Protein AF-A0A915BKF8-F1 (afdb_monomer_lite)

Radius of gyration: 49.3 Å; chains: 1; bounding box: 106×64×150 Å

Sequence (531 aa):
DQMRQFRRQHEQLRTVISRVLRPSGQAQADTNRAGEVEKSAMNGADLSAIEQVNVAYENVKEVDCLDVSNDGTAAWEAAIRRYEDQIDRVETQITARLRDQLGGAKNADEMFTIFQRFNALFVRPHIRGAIREYQTQLIQRVKEDIDQLQTRFTNFSEAANERILSTIDIPALSASIIFIRQIDRRLTQYMKRIEDVLGRGWENHVEGRQLKQEGDNFRHKLNTQHIFEEWIAKVQSRNISLTGRVFSIERRQKDGRIALKLKVNFSPDVVTLFKEVRNLKHMGFRIPLKIVNTAHQANLLYPFAISLLESIRTYDSINERIAGKEGINILIASCKRDIQNQLSEGNTLTWESYKMDPYVVKLSETISNYQEKVEELDMVLDRIEVDLAALDTCQYSSATVAALLTSIQKAVDQLSLGNYSNLHHWVENIDKRIEKKLASRVEEAIRLWTLVLTHEEMDDESEEKAVLPALQPIVLEMRVTSQVMYVSPSIEQARAHLLDQLLAWQSVVISQPRISSTRFQLALARDSTEA

Structure (mmCIF, N/CA/C/O backbone):
data_AF-A0A915BKF8-F1
#
_entry.id   AF-A0A915BKF8-F1
#
loop_
_atom_site.group_PDB
_atom_site.id
_atom_site.type_symbol
_atom_site.label_atom_id
_atom_site.label_alt_id
_atom_site.label_comp_id
_atom_site.label_asym_id
_atom_site.label_entity_id
_atom_site.label_seq_id
_atom_site.pdbx_PDB_ins_code
_atom_site.Cartn_x
_atom_site.Cartn_y
_atom_site.Cartn_z
_atom_site.occupancy
_atom_site.B_iso_or_equiv
_atom_site.auth_seq_id
_atom_site.auth_comp_id
_atom_site.auth_asym_id
_atom_site.auth_atom_id
_atom_site.pdbx_PDB_model_num
ATOM 1 N N . ASP A 1 1 ? 58.920 11.739 -53.578 1.00 67.56 1 ASP A N 1
ATOM 2 C CA . ASP A 1 1 ? 57.766 11.060 -52.936 1.00 67.56 1 ASP A CA 1
ATOM 3 C C . ASP A 1 1 ? 58.100 9.864 -52.053 1.00 67.56 1 ASP A C 1
ATOM 5 O O . ASP A 1 1 ? 57.512 9.763 -50.979 1.00 67.56 1 ASP A O 1
ATOM 9 N N . GLN A 1 2 ? 59.047 9.000 -52.428 1.00 71.31 2 GLN A N 1
ATOM 10 C CA . GLN A 1 2 ? 59.414 7.810 -51.640 1.00 71.31 2 GLN A CA 1
ATOM 11 C C . GLN A 1 2 ? 59.827 8.140 -50.192 1.00 71.31 2 GLN A C 1
ATOM 13 O O . GLN A 1 2 ? 59.273 7.576 -49.255 1.00 71.31 2 GLN A O 1
ATOM 18 N N . MET A 1 3 ? 60.676 9.152 -49.972 1.00 73.69 3 MET A N 1
ATOM 19 C CA . MET A 1 3 ? 61.050 9.604 -48.617 1.00 73.69 3 MET A CA 1
ATOM 20 C C . MET A 1 3 ? 59.868 10.114 -47.781 1.00 73.69 3 MET A C 1
ATOM 22 O O . MET A 1 3 ? 59.817 9.921 -46.567 1.00 73.69 3 MET A O 1
ATOM 26 N N . ARG A 1 4 ? 58.892 10.767 -48.421 1.00 77.19 4 ARG A N 1
ATOM 27 C CA . ARG A 1 4 ? 57.688 11.269 -47.745 1.00 77.19 4 ARG A CA 1
ATOM 28 C C . ARG A 1 4 ? 56.780 10.117 -47.322 1.00 77.19 4 ARG A C 1
ATOM 30 O O . ARG A 1 4 ? 56.211 10.169 -46.234 1.00 77.19 4 ARG A O 1
ATOM 37 N N . GLN A 1 5 ? 56.641 9.095 -48.166 1.00 77.69 5 GLN A N 1
ATOM 38 C CA . GLN A 1 5 ? 55.901 7.877 -47.832 1.00 77.69 5 GLN A CA 1
ATOM 39 C C . GLN A 1 5 ? 56.608 7.092 -46.723 1.00 77.69 5 GLN A C 1
ATOM 41 O O . GLN A 1 5 ? 55.960 6.739 -45.742 1.00 77.69 5 GLN A O 1
ATOM 46 N N . PHE A 1 6 ? 57.930 6.939 -46.815 1.00 80.88 6 PHE A N 1
ATOM 47 C CA . PHE A 1 6 ? 58.759 6.292 -45.801 1.00 80.88 6 PHE A CA 1
ATOM 48 C C . PHE A 1 6 ? 58.619 6.953 -44.424 1.00 80.88 6 PHE A C 1
ATOM 50 O O . PHE A 1 6 ? 58.261 6.292 -43.453 1.00 80.88 6 PHE A O 1
ATOM 57 N N . ARG A 1 7 ? 58.799 8.281 -44.331 1.00 79.88 7 ARG A N 1
ATOM 58 C CA . ARG A 1 7 ? 58.665 9.008 -43.055 1.00 79.88 7 ARG A CA 1
ATOM 59 C C . ARG A 1 7 ? 57.265 8.896 -42.462 1.00 79.88 7 ARG A C 1
ATOM 61 O O . ARG A 1 7 ? 57.136 8.670 -41.266 1.00 79.88 7 ARG A O 1
ATOM 68 N N . ARG A 1 8 ? 56.219 8.987 -43.291 1.00 79.25 8 ARG A N 1
ATOM 69 C CA . ARG A 1 8 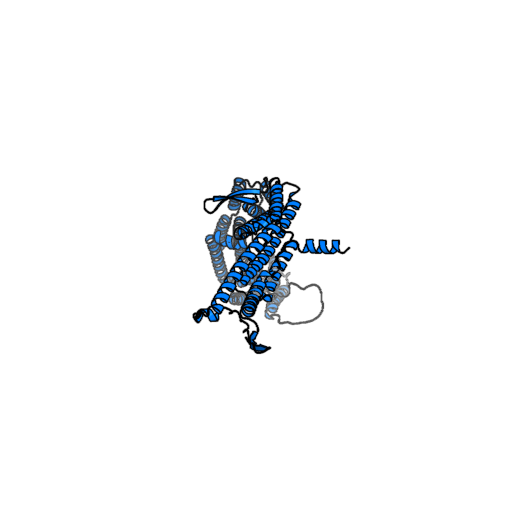? 54.832 8.801 -42.836 1.00 79.25 8 ARG A CA 1
ATOM 70 C C . ARG A 1 8 ? 54.590 7.394 -42.302 1.00 79.25 8 ARG A C 1
ATOM 72 O O . ARG A 1 8 ? 53.956 7.250 -41.265 1.00 79.25 8 ARG A O 1
ATOM 79 N N . GLN A 1 9 ? 55.093 6.371 -42.987 1.00 75.69 9 GLN A N 1
ATOM 80 C CA . GLN A 1 9 ? 54.952 4.983 -42.554 1.00 75.69 9 GLN A CA 1
ATOM 81 C C . GLN A 1 9 ? 55.748 4.697 -41.276 1.00 75.69 9 GLN A C 1
ATOM 83 O O . GLN A 1 9 ? 55.234 4.008 -40.397 1.00 75.69 9 GLN A O 1
ATOM 88 N N . HIS A 1 10 ? 56.959 5.247 -41.150 1.00 80.62 10 HIS A N 1
ATOM 89 C CA . HIS A 1 10 ? 57.782 5.139 -39.946 1.00 80.62 10 HIS A CA 1
ATOM 90 C C . HIS A 1 10 ? 57.126 5.836 -38.746 1.00 80.62 10 HIS A C 1
ATOM 92 O O . HIS A 1 10 ? 57.017 5.257 -37.670 1.00 80.62 10 HIS A O 1
ATOM 98 N N . GLU A 1 11 ? 56.620 7.056 -38.927 1.00 79.00 11 GLU A N 1
ATOM 99 C CA . GLU A 1 11 ? 55.961 7.818 -37.863 1.00 79.00 11 GLU A CA 1
ATOM 100 C C . GLU A 1 11 ? 54.637 7.171 -37.432 1.00 79.00 11 GLU A C 1
ATOM 102 O O . GLU A 1 11 ? 54.350 7.067 -36.238 1.00 79.00 11 GLU A O 1
ATOM 107 N N . GLN A 1 12 ? 53.861 6.641 -38.381 1.00 73.94 12 GLN A N 1
ATOM 108 C CA . GLN A 1 12 ? 52.696 5.807 -38.077 1.00 73.94 12 GLN A CA 1
ATOM 109 C C . GLN A 1 12 ? 53.095 4.561 -37.280 1.00 73.94 12 GLN A C 1
ATOM 111 O O . GLN A 1 12 ? 52.472 4.254 -36.272 1.00 73.94 12 GLN A O 1
ATOM 116 N N . LEU A 1 13 ? 54.163 3.865 -37.665 1.00 75.38 13 LEU A N 1
ATOM 117 C CA . LEU A 1 13 ? 54.625 2.675 -36.953 1.00 75.38 13 LEU A CA 1
ATOM 118 C C . LEU A 1 13 ? 55.082 3.018 -35.530 1.00 75.38 13 LEU A C 1
ATOM 120 O O . LEU A 1 13 ? 54.654 2.378 -34.574 1.00 75.38 13 LEU A O 1
ATOM 124 N N . ARG A 1 14 ? 55.863 4.084 -35.354 1.00 77.00 14 ARG A N 1
ATOM 125 C CA . ARG A 1 14 ? 56.318 4.535 -34.035 1.00 77.00 14 ARG A CA 1
ATOM 126 C C . ARG A 1 14 ? 55.157 4.965 -33.138 1.00 77.00 14 ARG A C 1
ATOM 128 O O . ARG A 1 14 ? 55.114 4.602 -31.961 1.00 77.00 14 ARG A O 1
ATOM 135 N N . THR A 1 15 ? 54.203 5.727 -33.668 1.00 73.38 15 THR A N 1
ATOM 136 C CA . THR A 1 15 ? 53.025 6.180 -32.904 1.00 73.38 15 THR A CA 1
ATOM 137 C C . THR A 1 15 ? 52.113 5.017 -32.528 1.00 73.38 15 THR A C 1
ATOM 139 O O . THR A 1 15 ? 51.605 4.972 -31.410 1.00 73.38 15 THR A O 1
ATOM 142 N N . VAL A 1 16 ? 51.957 4.031 -33.412 1.00 69.44 16 VAL A N 1
ATOM 143 C CA . VAL A 1 16 ? 51.158 2.841 -33.127 1.00 69.44 16 VAL A CA 1
ATOM 144 C C . VAL A 1 16 ? 51.856 1.927 -32.120 1.00 69.44 16 VAL A C 1
ATOM 146 O O . VAL A 1 16 ? 51.239 1.568 -31.122 1.00 69.44 16 VAL A O 1
ATOM 149 N N . ILE A 1 17 ? 53.141 1.613 -32.295 1.00 74.12 17 ILE A N 1
ATOM 150 C CA . ILE A 1 17 ? 53.891 0.754 -31.364 1.00 74.12 17 ILE A CA 1
ATOM 151 C C . ILE A 1 17 ? 53.984 1.395 -29.972 1.00 74.12 17 ILE A C 1
ATOM 153 O O . ILE A 1 17 ? 53.749 0.720 -28.972 1.00 74.12 17 ILE A O 1
ATOM 157 N N . SER A 1 18 ? 54.234 2.705 -29.884 1.00 69.69 18 SER A N 1
ATOM 158 C CA . SER A 1 18 ? 54.277 3.416 -28.593 1.00 69.69 18 SER A CA 1
ATOM 159 C C . SER A 1 18 ? 52.920 3.478 -27.885 1.00 69.69 18 SER A C 1
ATOM 161 O O . SER A 1 18 ? 52.869 3.413 -26.658 1.00 69.69 18 SER A O 1
ATOM 163 N N . ARG A 1 19 ? 51.811 3.567 -28.630 1.00 68.25 19 ARG A N 1
ATOM 164 C CA . ARG A 1 19 ? 50.454 3.508 -28.066 1.00 68.25 19 ARG A CA 1
ATOM 165 C C . ARG A 1 19 ? 50.082 2.100 -27.603 1.00 68.25 19 ARG A C 1
ATOM 167 O O . ARG A 1 19 ? 49.367 1.947 -26.618 1.00 68.25 19 ARG A O 1
ATOM 174 N N . VAL A 1 20 ? 50.550 1.087 -28.320 1.00 66.06 20 VAL A N 1
ATOM 175 C CA . VAL A 1 20 ? 50.167 -0.311 -28.128 1.00 66.06 20 VAL A CA 1
ATOM 176 C C . VAL A 1 20 ? 50.986 -0.992 -27.028 1.00 66.06 20 VAL A C 1
ATOM 178 O O . VAL A 1 20 ? 50.402 -1.689 -26.198 1.00 66.06 20 VAL A O 1
ATOM 181 N N . LEU A 1 21 ? 52.304 -0.779 -26.981 1.00 66.19 21 LEU A N 1
ATOM 182 C CA . LEU A 1 21 ? 53.225 -1.452 -26.051 1.00 66.19 21 LEU A CA 1
ATOM 183 C C . LEU A 1 21 ? 53.403 -0.732 -24.702 1.00 66.19 21 LEU A C 1
ATOM 185 O O . LEU A 1 21 ? 54.138 -1.211 -23.845 1.00 66.19 21 LEU A O 1
ATOM 189 N N . ARG A 1 22 ? 52.718 0.395 -24.458 1.00 61.09 22 ARG A N 1
ATOM 190 C CA . ARG A 1 22 ? 52.675 0.985 -23.109 1.00 61.09 22 ARG A CA 1
ATOM 191 C C . ARG A 1 22 ? 51.918 0.058 -22.148 1.00 61.09 22 ARG A C 1
ATOM 193 O O . ARG A 1 22 ? 50.784 -0.303 -22.464 1.00 61.09 22 ARG A O 1
ATOM 200 N N . PRO A 1 23 ? 52.467 -0.310 -20.977 1.00 48.69 23 PRO A N 1
ATOM 201 C CA . PRO A 1 23 ? 51.721 -1.091 -20.002 1.00 48.69 23 PRO A CA 1
ATOM 202 C C . PRO A 1 23 ? 50.468 -0.326 -19.557 1.00 48.69 23 PRO A C 1
ATOM 204 O O . PRO A 1 23 ? 50.500 0.878 -19.295 1.00 48.69 23 PRO A O 1
ATOM 207 N N . SER A 1 24 ? 49.344 -1.034 -19.490 1.00 41.25 24 SER A N 1
ATOM 208 C CA . SER A 1 24 ? 48.074 -0.552 -18.949 1.00 41.25 24 SER A CA 1
ATOM 209 C C . SER A 1 24 ? 48.220 -0.342 -17.438 1.00 41.25 24 SER A C 1
ATOM 211 O O . SER A 1 24 ? 47.928 -1.235 -16.655 1.00 41.25 24 SER A O 1
ATOM 213 N N . GLY A 1 25 ? 48.745 0.820 -17.044 1.00 43.09 25 GLY A N 1
ATOM 214 C CA . GLY A 1 25 ? 48.951 1.177 -15.636 1.00 43.09 25 GLY A CA 1
ATOM 215 C C . GLY A 1 25 ? 49.337 2.634 -15.349 1.00 43.09 25 GLY A C 1
ATOM 216 O O . GLY A 1 25 ? 49.318 3.032 -14.194 1.00 43.09 25 GLY A O 1
ATOM 217 N N . GLN A 1 26 ? 49.638 3.464 -16.353 1.00 37.53 26 GLN A N 1
ATOM 218 C CA . GLN A 1 26 ? 49.975 4.883 -16.141 1.00 37.53 26 GLN A CA 1
ATOM 219 C C . GLN A 1 26 ? 49.207 5.789 -17.103 1.00 37.53 26 GLN A C 1
ATOM 221 O O . GLN A 1 26 ? 49.764 6.429 -17.990 1.00 37.53 26 GLN A O 1
ATOM 226 N N . ALA A 1 27 ? 47.888 5.818 -16.947 1.00 36.47 27 ALA A N 1
ATOM 227 C CA . ALA A 1 27 ? 47.041 6.790 -17.627 1.00 36.47 27 ALA A CA 1
ATOM 228 C C . ALA A 1 27 ? 46.091 7.478 -16.640 1.00 36.47 27 ALA A C 1
ATOM 230 O O . ALA A 1 27 ? 44.927 7.666 -16.968 1.00 36.47 27 ALA A O 1
ATOM 231 N N . GLN A 1 28 ? 46.561 7.815 -15.428 1.00 36.53 28 GLN A N 1
ATOM 232 C CA . GLN A 1 28 ? 45.852 8.744 -14.532 1.00 36.53 28 GLN A CA 1
ATOM 233 C C . GLN A 1 28 ? 46.681 9.204 -13.317 1.00 36.53 28 GLN A C 1
ATOM 235 O O . GLN A 1 28 ? 46.239 9.085 -12.184 1.00 36.53 28 GLN A O 1
ATOM 240 N N . ALA A 1 29 ? 47.883 9.743 -13.526 1.00 33.16 29 ALA A N 1
ATOM 241 C CA . ALA A 1 29 ? 48.543 10.596 -12.529 1.00 33.16 29 ALA A CA 1
ATOM 242 C C . ALA A 1 29 ? 49.719 11.333 -13.179 1.00 33.16 29 ALA A C 1
ATOM 244 O O . ALA A 1 29 ? 50.858 10.918 -13.034 1.00 33.16 29 ALA A O 1
ATOM 245 N N . ASP A 1 30 ? 49.440 12.411 -13.908 1.00 32.28 30 ASP A N 1
ATOM 246 C CA . ASP A 1 30 ? 50.472 13.385 -14.280 1.00 32.28 30 ASP A CA 1
ATOM 247 C C . ASP A 1 30 ? 49.965 14.796 -13.970 1.00 32.28 30 ASP A C 1
ATOM 249 O O . ASP A 1 30 ? 49.627 15.599 -14.837 1.00 32.28 30 ASP A O 1
ATOM 253 N N . THR A 1 31 ? 49.911 15.079 -12.671 1.00 36.53 31 THR A N 1
ATOM 254 C CA . THR A 1 31 ? 50.224 16.403 -12.136 1.00 36.53 31 THR A CA 1
ATOM 255 C C . THR A 1 31 ? 50.953 16.213 -10.809 1.00 36.53 31 THR A C 1
ATOM 257 O O . THR A 1 31 ? 50.370 15.782 -9.821 1.00 36.53 31 THR A O 1
ATOM 260 N N . ASN A 1 32 ? 52.234 16.587 -10.811 1.00 34.59 32 ASN A N 1
ATOM 261 C CA . ASN A 1 32 ? 53.126 16.762 -9.661 1.00 34.59 32 ASN A CA 1
ATOM 262 C C . ASN A 1 32 ? 53.578 15.499 -8.906 1.00 34.59 32 ASN A C 1
ATOM 264 O O . ASN A 1 32 ? 52.927 15.069 -7.960 1.00 34.59 32 ASN A O 1
ATOM 268 N N . ARG A 1 33 ? 54.823 15.067 -9.150 1.00 29.55 33 ARG A N 1
ATOM 269 C CA . ARG A 1 33 ? 55.957 15.283 -8.222 1.00 29.55 33 ARG A CA 1
ATOM 270 C C . ARG A 1 33 ? 57.242 14.654 -8.761 1.00 29.55 33 ARG A C 1
ATOM 272 O O . ARG A 1 33 ? 57.247 13.554 -9.297 1.00 29.55 33 ARG A O 1
ATOM 279 N N . ALA A 1 34 ? 58.327 15.405 -8.613 1.00 31.64 34 ALA A N 1
ATOM 280 C CA . ALA A 1 34 ? 59.686 14.980 -8.885 1.00 31.64 34 ALA A CA 1
ATOM 281 C C . ALA A 1 34 ? 60.166 13.949 -7.850 1.00 31.64 34 ALA A C 1
ATOM 283 O O . ALA A 1 34 ? 59.900 14.118 -6.664 1.00 31.64 34 ALA A O 1
ATOM 284 N N . GLY A 1 35 ? 60.945 12.973 -8.329 1.00 29.30 35 GLY A N 1
ATOM 285 C CA . GLY A 1 35 ? 61.890 12.176 -7.543 1.00 29.30 35 GLY A CA 1
ATOM 286 C C . GLY A 1 35 ? 61.314 10.952 -6.833 1.00 29.30 35 GLY A C 1
ATOM 287 O O . GLY A 1 35 ? 60.846 11.072 -5.715 1.00 29.30 35 GLY A O 1
ATOM 288 N N . GLU A 1 36 ? 61.418 9.777 -7.457 1.00 28.44 36 GLU A N 1
ATOM 289 C CA . GLU A 1 36 ? 62.200 8.631 -6.956 1.00 28.44 36 GLU A CA 1
ATOM 290 C C . GLU A 1 36 ? 62.067 7.438 -7.912 1.00 28.44 36 GLU A C 1
ATOM 292 O O . GLU A 1 36 ? 61.032 7.191 -8.529 1.00 28.44 36 GLU A O 1
ATOM 297 N N . VAL A 1 37 ? 63.187 6.747 -8.107 1.00 38.44 37 VAL A N 1
ATOM 298 C CA . VAL A 1 37 ? 63.361 5.654 -9.061 1.00 38.44 37 VAL A CA 1
ATOM 299 C C . VAL A 1 37 ? 62.865 4.360 -8.423 1.00 38.44 37 VAL A C 1
ATOM 301 O O . VAL A 1 37 ? 63.622 3.689 -7.731 1.00 38.44 37 VAL A O 1
ATOM 304 N N . GLU A 1 38 ? 61.631 3.959 -8.722 1.00 29.80 38 GLU A N 1
ATOM 305 C CA . GLU A 1 38 ? 61.194 2.568 -8.569 1.00 29.80 38 GLU A CA 1
ATOM 306 C C . GLU A 1 38 ? 61.132 1.891 -9.943 1.00 29.80 38 GLU A C 1
ATOM 308 O O . GLU A 1 38 ? 60.173 2.005 -10.709 1.00 29.80 38 GLU A O 1
ATOM 313 N N . LYS A 1 39 ? 62.211 1.167 -10.265 1.00 35.00 39 LYS A N 1
ATOM 314 C CA . LYS A 1 39 ? 62.265 0.189 -11.358 1.00 35.00 39 LYS A CA 1
ATOM 315 C C . LYS A 1 39 ? 61.431 -1.039 -10.978 1.00 35.00 39 LYS A C 1
ATOM 317 O O . LYS A 1 39 ? 61.974 -2.079 -10.618 1.00 35.00 39 LYS A O 1
ATOM 322 N N . SER A 1 40 ? 60.117 -0.927 -11.097 1.00 29.06 40 SER A N 1
ATOM 323 C CA . SER A 1 40 ? 59.211 -2.071 -10.994 1.00 29.06 40 SER A CA 1
ATOM 324 C C . SER A 1 40 ? 59.036 -2.706 -12.374 1.00 29.06 40 SER A C 1
ATOM 326 O O . SER A 1 40 ? 58.369 -2.150 -13.240 1.00 29.06 40 SER A O 1
ATOM 328 N N . ALA A 1 41 ? 59.719 -3.840 -12.575 1.00 37.34 41 ALA A N 1
ATOM 329 C CA . ALA A 1 41 ? 59.504 -4.871 -13.602 1.00 37.34 41 ALA A CA 1
ATOM 330 C C . ALA A 1 41 ? 58.837 -4.407 -14.915 1.00 37.34 41 ALA A C 1
ATOM 332 O O . ALA A 1 41 ? 57.723 -4.795 -15.261 1.00 37.34 41 ALA A O 1
ATOM 333 N N . MET A 1 42 ? 59.559 -3.590 -15.676 1.00 33.81 42 MET A N 1
ATOM 334 C CA . MET A 1 42 ? 59.231 -3.275 -17.062 1.00 33.81 42 MET A CA 1
ATOM 335 C C . MET A 1 42 ? 59.603 -4.499 -17.914 1.00 33.81 42 MET A C 1
ATOM 337 O O . MET A 1 42 ? 60.750 -4.943 -17.864 1.00 33.81 42 MET A O 1
ATOM 341 N N . ASN A 1 43 ? 58.659 -5.075 -18.668 1.00 41.84 43 ASN A N 1
ATOM 342 C CA . ASN A 1 43 ? 58.938 -6.167 -19.608 1.00 41.84 43 ASN A CA 1
ATOM 343 C C . ASN A 1 43 ? 60.041 -5.721 -20.589 1.00 41.84 43 ASN A C 1
ATOM 345 O O . ASN A 1 43 ? 59.772 -4.994 -21.545 1.00 41.84 43 ASN A O 1
ATOM 349 N N . GLY A 1 44 ? 61.292 -6.145 -20.368 1.00 45.47 44 GLY A N 1
ATOM 350 C CA . GLY A 1 44 ? 62.473 -5.704 -21.135 1.00 45.47 44 GLY A CA 1
ATOM 351 C C . GLY A 1 44 ? 62.401 -5.985 -22.642 1.00 45.47 44 GLY A C 1
ATOM 352 O O . GLY A 1 44 ? 63.172 -5.445 -23.427 1.00 45.47 44 GLY A O 1
ATOM 353 N N . ALA A 1 45 ? 61.428 -6.785 -23.066 1.00 50.84 45 ALA A N 1
ATOM 354 C CA . ALA A 1 45 ? 61.198 -7.132 -24.454 1.00 50.84 45 ALA A CA 1
ATOM 355 C C . ALA A 1 45 ? 60.310 -6.110 -25.210 1.00 50.84 45 ALA A C 1
ATOM 357 O O . ALA A 1 45 ? 60.293 -6.128 -26.441 1.00 50.84 45 ALA A O 1
ATOM 358 N N . ASP A 1 46 ? 59.565 -5.235 -24.518 1.00 52.06 46 ASP A N 1
ATOM 359 C CA . ASP A 1 46 ? 58.728 -4.176 -25.125 1.00 52.06 46 ASP A CA 1
ATOM 360 C C . ASP A 1 46 ? 59.551 -2.918 -25.467 1.00 52.06 46 ASP A C 1
ATOM 362 O O . ASP A 1 46 ? 59.329 -2.286 -26.501 1.00 52.06 46 ASP A O 1
ATOM 366 N N . LEU A 1 47 ? 60.566 -2.612 -24.649 1.00 55.25 47 LEU A N 1
ATOM 367 C CA . LEU A 1 47 ? 61.597 -1.606 -24.944 1.00 55.25 47 LEU A CA 1
ATOM 368 C C . LEU A 1 47 ? 62.444 -2.012 -26.160 1.00 55.25 47 LEU A C 1
ATOM 370 O O . LEU A 1 47 ? 62.697 -1.186 -27.034 1.00 55.25 47 LEU A O 1
ATOM 374 N N . SER A 1 48 ? 62.770 -3.304 -26.279 1.00 66.69 48 SER A N 1
ATOM 375 C CA . SER A 1 48 ? 63.600 -3.828 -27.370 1.00 66.69 48 SER A CA 1
ATOM 376 C C . SER A 1 48 ? 62.976 -3.648 -28.762 1.00 66.69 48 SER A C 1
ATOM 378 O O . SER A 1 48 ? 63.691 -3.331 -29.705 1.00 66.69 48 SER A O 1
ATOM 380 N N . ALA A 1 49 ? 61.652 -3.782 -28.920 1.00 68.88 49 ALA A N 1
ATOM 381 C CA . ALA A 1 49 ? 60.998 -3.587 -30.222 1.00 68.88 49 ALA A CA 1
ATOM 382 C C . ALA A 1 49 ? 61.009 -2.112 -30.668 1.00 68.88 49 ALA A C 1
ATOM 384 O O . ALA A 1 49 ? 61.186 -1.813 -31.847 1.00 68.88 49 ALA A O 1
ATOM 385 N N . ILE A 1 50 ? 60.856 -1.178 -29.721 1.00 73.06 50 ILE A N 1
ATOM 386 C CA . ILE A 1 50 ? 60.926 0.267 -29.987 1.00 73.06 50 ILE A CA 1
ATOM 387 C C . ILE A 1 50 ? 62.369 0.678 -30.308 1.00 73.06 50 ILE A C 1
ATOM 389 O O . ILE A 1 50 ? 62.596 1.457 -31.233 1.00 73.06 50 ILE A O 1
ATOM 393 N N . GLU A 1 51 ? 63.343 0.130 -29.583 1.00 76.88 51 GLU A N 1
ATOM 394 C CA . GLU A 1 51 ? 64.771 0.338 -29.837 1.00 76.88 51 GLU A CA 1
ATOM 395 C C . GLU A 1 51 ? 65.193 -0.228 -31.199 1.00 76.88 51 GLU A C 1
ATOM 397 O O . GLU A 1 51 ? 65.847 0.476 -31.959 1.00 76.88 51 GLU A O 1
ATOM 402 N N . GLN A 1 52 ? 64.741 -1.430 -31.573 1.00 77.44 52 GLN A N 1
ATOM 403 C CA . GLN A 1 52 ? 65.005 -2.029 -32.890 1.00 77.44 52 GLN A CA 1
ATOM 404 C C . GLN A 1 52 ? 64.462 -1.169 -34.042 1.00 77.44 52 GLN A C 1
ATOM 406 O O . GLN A 1 52 ? 65.148 -0.978 -35.044 1.00 77.44 52 GLN A O 1
ATOM 411 N N . VAL A 1 53 ? 63.264 -0.592 -33.891 1.00 81.12 53 VAL A N 1
ATOM 412 C CA . VAL A 1 53 ? 62.675 0.330 -34.881 1.00 81.12 53 VAL A CA 1
ATOM 413 C C . VAL A 1 53 ? 63.464 1.640 -34.981 1.00 81.12 53 VAL A C 1
ATOM 415 O O . VAL A 1 53 ? 63.632 2.171 -36.081 1.00 81.12 53 VAL A O 1
ATOM 418 N N . ASN A 1 54 ? 63.962 2.165 -33.857 1.00 81.75 54 ASN A N 1
ATOM 419 C CA . ASN A 1 54 ? 64.782 3.378 -33.844 1.00 81.75 54 ASN A CA 1
ATOM 420 C C . ASN A 1 54 ? 66.161 3.130 -34.474 1.00 81.75 54 ASN A C 1
ATOM 422 O O . ASN A 1 54 ? 66.578 3.917 -35.317 1.00 81.75 54 ASN A O 1
ATOM 426 N N . VAL A 1 55 ? 66.816 2.011 -34.153 1.00 81.81 55 VAL A N 1
ATOM 427 C CA . VAL A 1 55 ? 68.101 1.602 -34.749 1.00 81.81 55 VAL A CA 1
ATOM 428 C C . VAL A 1 55 ? 67.955 1.368 -36.255 1.00 81.81 55 VAL A C 1
ATOM 430 O O . VAL A 1 55 ? 68.791 1.804 -37.043 1.00 81.81 55 VAL A O 1
ATOM 433 N N . ALA A 1 56 ? 66.860 0.737 -36.691 1.00 81.62 56 ALA A N 1
ATOM 434 C CA . ALA A 1 56 ? 66.572 0.575 -38.113 1.00 81.62 56 ALA A CA 1
ATOM 435 C C . ALA A 1 56 ? 66.418 1.931 -38.826 1.00 81.62 56 ALA A C 1
ATOM 437 O O . ALA A 1 56 ? 66.876 2.088 -39.955 1.00 81.62 56 ALA A O 1
ATOM 438 N N . TYR A 1 57 ? 65.810 2.923 -38.170 1.00 83.12 57 TYR A N 1
ATOM 439 C CA . TYR A 1 57 ? 65.674 4.274 -38.715 1.00 83.12 57 TYR A CA 1
ATOM 440 C C . TYR A 1 57 ? 66.992 5.058 -38.722 1.00 83.12 57 TYR A C 1
ATOM 442 O O . TYR A 1 57 ? 67.245 5.800 -39.670 1.00 83.12 57 TYR A O 1
ATOM 450 N N . GLU A 1 58 ? 67.846 4.882 -37.712 1.00 81.56 58 GLU A N 1
ATOM 451 C CA . GLU A 1 58 ? 69.186 5.479 -37.669 1.00 81.56 58 GLU A CA 1
ATOM 452 C C . GLU A 1 58 ? 70.051 4.988 -38.836 1.00 81.56 58 GLU A C 1
ATOM 454 O O . GLU A 1 58 ? 70.614 5.812 -39.552 1.00 81.56 58 GLU A O 1
ATOM 459 N N . ASN A 1 59 ? 70.010 3.689 -39.145 1.00 78.12 59 ASN A N 1
ATOM 460 C CA . ASN A 1 59 ? 70.716 3.115 -40.297 1.00 78.12 59 ASN A CA 1
ATOM 461 C C . ASN A 1 59 ? 70.250 3.686 -41.651 1.00 78.12 59 ASN A C 1
ATOM 463 O O . ASN A 1 59 ? 71.041 3.793 -42.583 1.00 78.12 59 ASN A O 1
ATOM 467 N N . VAL A 1 60 ? 68.969 4.053 -41.786 1.00 81.56 60 VAL A N 1
ATOM 468 C CA . VAL A 1 60 ? 68.451 4.704 -43.008 1.00 81.56 60 VAL A CA 1
ATOM 469 C C . VAL A 1 60 ? 68.787 6.196 -43.032 1.00 81.56 60 VAL A C 1
ATOM 471 O O . VAL A 1 60 ? 68.944 6.780 -44.101 1.00 81.56 60 VAL A O 1
ATOM 474 N N . LYS A 1 61 ? 68.909 6.828 -41.861 1.00 79.81 61 LYS A N 1
ATOM 475 C CA . LYS A 1 61 ? 69.275 8.241 -41.718 1.00 79.81 61 LYS A CA 1
ATOM 476 C C . LYS A 1 61 ? 70.749 8.502 -42.052 1.00 79.81 61 LYS A C 1
ATOM 478 O O . LYS A 1 61 ? 71.064 9.613 -42.466 1.00 79.81 61 LYS A O 1
ATOM 483 N N . GLU A 1 62 ? 71.624 7.516 -41.860 1.00 76.31 62 GLU A N 1
ATOM 484 C CA . GLU A 1 62 ? 73.056 7.601 -42.189 1.00 76.31 62 GLU A CA 1
ATOM 485 C C . GLU A 1 62 ? 73.347 7.578 -43.698 1.00 76.31 62 GLU A C 1
ATOM 487 O O . GLU A 1 62 ? 74.426 7.995 -44.116 1.00 76.31 62 GLU A O 1
ATOM 492 N N . VAL A 1 63 ? 72.395 7.139 -44.527 1.00 76.56 63 VAL A N 1
ATOM 493 C CA . VAL A 1 63 ? 72.533 7.169 -45.989 1.00 76.56 63 VAL A CA 1
ATOM 494 C C . VAL A 1 63 ? 72.300 8.586 -46.503 1.00 76.56 63 VAL A C 1
ATOM 496 O O . VAL A 1 63 ? 71.303 9.226 -46.156 1.00 76.56 63 VAL A O 1
ATOM 499 N N . ASP A 1 64 ? 73.209 9.074 -47.353 1.00 69.75 64 ASP A N 1
ATOM 500 C CA . ASP A 1 64 ? 73.096 10.411 -47.928 1.00 69.75 64 ASP A CA 1
ATOM 501 C C . ASP A 1 64 ? 71.846 10.513 -48.813 1.00 69.75 64 ASP A C 1
ATOM 503 O O . ASP A 1 64 ? 71.696 9.852 -49.839 1.00 69.75 64 ASP A O 1
ATOM 507 N N . CYS A 1 65 ? 70.914 11.355 -48.377 1.00 65.06 65 CYS A N 1
ATOM 508 C CA . CYS A 1 65 ? 69.620 11.560 -49.012 1.00 65.06 65 CYS A CA 1
ATOM 509 C C . CYS A 1 65 ? 69.676 12.478 -50.244 1.00 65.06 65 CYS A C 1
ATOM 511 O O . CYS A 1 65 ? 68.648 12.666 -50.900 1.00 65.06 65 CYS A O 1
ATOM 513 N N . LEU A 1 66 ? 70.843 13.064 -50.536 1.00 68.62 66 LEU A N 1
ATOM 514 C CA . LEU A 1 66 ? 71.066 13.994 -51.644 1.00 68.62 66 LEU A CA 1
ATOM 515 C C . LEU A 1 66 ? 71.858 13.380 -52.809 1.00 68.62 66 LEU A C 1
ATOM 517 O O . LEU A 1 66 ? 71.988 14.029 -53.848 1.00 68.62 66 LEU A O 1
ATOM 521 N N . ASP A 1 67 ? 72.347 12.143 -52.674 1.00 69.94 67 ASP A N 1
ATOM 522 C CA . ASP A 1 67 ? 73.050 11.443 -53.749 1.00 69.94 67 ASP A CA 1
ATOM 523 C C . ASP A 1 67 ? 72.060 10.750 -54.703 1.00 69.94 67 ASP A C 1
ATOM 525 O O . ASP A 1 67 ? 71.472 9.712 -54.401 1.00 69.94 67 ASP A O 1
ATOM 529 N N . VAL A 1 68 ? 71.858 11.359 -55.876 1.00 70.31 68 VAL A N 1
ATOM 530 C CA . VAL A 1 68 ? 70.946 10.881 -56.936 1.00 70.31 68 VAL A CA 1
ATOM 531 C C . VAL A 1 68 ? 71.685 10.042 -57.991 1.00 70.31 68 VAL A C 1
ATOM 533 O O . VAL A 1 68 ? 71.147 9.768 -59.063 1.00 70.31 68 VAL A O 1
ATOM 536 N N . SER A 1 69 ? 72.937 9.654 -57.731 1.00 75.81 69 SER A N 1
ATOM 537 C CA . SER A 1 69 ? 73.672 8.742 -58.606 1.00 75.81 69 SER A CA 1
ATOM 538 C C . SER A 1 69 ? 73.009 7.352 -58.657 1.00 75.81 69 SER A C 1
ATOM 540 O O . SER A 1 69 ? 72.215 6.972 -57.788 1.00 75.81 69 SER A O 1
ATOM 542 N N . ASN A 1 70 ? 73.331 6.555 -59.682 1.00 74.69 70 ASN A N 1
ATOM 543 C CA . ASN A 1 70 ? 72.875 5.158 -59.754 1.00 74.69 70 ASN A CA 1
ATOM 544 C C . ASN A 1 70 ? 73.352 4.348 -58.530 1.00 74.69 70 ASN A C 1
ATOM 546 O O . ASN A 1 70 ? 72.649 3.449 -58.074 1.00 74.69 70 ASN A O 1
ATOM 550 N N . ASP A 1 71 ? 74.495 4.724 -57.953 1.00 74.38 71 ASP A N 1
ATOM 551 C CA . ASP A 1 71 ? 75.035 4.120 -56.735 1.00 74.38 71 ASP A CA 1
ATOM 552 C C . ASP A 1 71 ? 74.278 4.597 -55.479 1.00 74.38 71 ASP A C 1
ATOM 554 O O . ASP A 1 71 ? 73.983 3.788 -54.600 1.00 74.38 71 ASP A O 1
ATOM 558 N N . GLY A 1 72 ? 73.864 5.870 -55.425 1.00 75.88 72 GLY A N 1
ATOM 559 C CA . GLY A 1 72 ? 73.028 6.432 -54.356 1.00 75.88 72 GLY A CA 1
ATOM 560 C C . GLY A 1 72 ? 71.604 5.864 -54.327 1.00 75.88 72 GLY A C 1
ATOM 561 O O . GLY A 1 72 ? 71.083 5.525 -53.264 1.00 75.88 72 GLY A O 1
ATOM 562 N N . THR A 1 73 ? 70.987 5.650 -55.494 1.00 78.75 73 THR A N 1
ATOM 563 C CA . THR A 1 73 ? 69.677 4.973 -55.595 1.00 78.75 73 THR A CA 1
ATOM 564 C C . THR A 1 73 ? 69.758 3.496 -55.202 1.00 78.75 73 THR A C 1
ATOM 566 O O . THR A 1 73 ? 68.900 3.024 -54.456 1.00 78.75 73 THR A O 1
ATOM 569 N N . ALA A 1 74 ? 70.819 2.784 -55.598 1.00 80.12 74 ALA A N 1
ATOM 570 C CA . ALA A 1 74 ? 71.067 1.411 -55.159 1.00 80.12 74 ALA A CA 1
ATOM 571 C C . ALA A 1 74 ? 71.335 1.320 -53.644 1.00 80.12 74 ALA A C 1
ATOM 573 O O . ALA A 1 74 ? 70.826 0.413 -52.980 1.00 80.12 74 ALA A O 1
ATOM 574 N N . ALA A 1 75 ? 72.080 2.273 -53.073 1.00 79.44 75 ALA A N 1
ATOM 575 C CA . ALA A 1 75 ? 72.319 2.365 -51.633 1.00 79.44 75 ALA A CA 1
ATOM 576 C C . ALA A 1 75 ? 71.029 2.668 -50.851 1.00 79.44 75 ALA A C 1
ATOM 578 O O . ALA A 1 75 ? 70.776 2.053 -49.812 1.00 79.44 75 ALA A O 1
ATOM 579 N N . TRP A 1 76 ? 70.178 3.556 -51.370 1.00 81.88 76 TRP A N 1
ATOM 580 C CA . TRP A 1 76 ? 68.875 3.883 -50.793 1.00 81.88 76 TRP A CA 1
ATOM 581 C C . TRP A 1 76 ? 67.898 2.700 -50.844 1.00 81.88 76 TRP A C 1
ATOM 583 O O . TRP A 1 76 ? 67.271 2.376 -49.836 1.00 81.88 76 TRP A O 1
ATOM 593 N N . GLU A 1 77 ? 67.805 1.996 -51.975 1.00 82.56 77 GLU A N 1
ATOM 594 C CA . GLU A 1 77 ? 66.997 0.775 -52.082 1.00 82.56 77 GLU A CA 1
ATOM 595 C C . GLU A 1 77 ? 67.513 -0.336 -51.160 1.00 82.56 77 GLU A C 1
ATOM 597 O O . GLU A 1 77 ? 66.719 -1.016 -50.509 1.00 82.56 77 GLU A O 1
ATOM 602 N N . ALA A 1 78 ? 68.834 -0.502 -51.041 1.00 83.00 78 ALA A N 1
ATOM 603 C CA . ALA A 1 78 ? 69.428 -1.454 -50.108 1.00 83.00 78 ALA A CA 1
ATOM 604 C C . ALA A 1 78 ? 69.133 -1.091 -48.641 1.00 83.00 78 ALA A C 1
ATOM 606 O O . ALA A 1 78 ? 68.884 -1.982 -47.827 1.00 83.00 78 ALA A O 1
ATOM 607 N N . ALA A 1 79 ? 69.122 0.199 -48.296 1.00 82.12 79 ALA A N 1
ATOM 608 C CA . ALA A 1 79 ? 68.782 0.677 -46.959 1.00 82.12 79 ALA A CA 1
ATOM 609 C C . ALA A 1 79 ? 67.291 0.510 -46.637 1.00 82.12 79 ALA A C 1
ATOM 611 O O . ALA A 1 79 ? 66.958 0.070 -45.537 1.00 82.12 79 ALA A O 1
ATOM 612 N N . ILE A 1 80 ? 66.399 0.775 -47.600 1.00 83.19 80 ILE A N 1
ATOM 613 C CA . ILE A 1 80 ? 64.963 0.502 -47.456 1.00 83.19 80 ILE A CA 1
ATOM 614 C C . ILE A 1 80 ? 64.721 -0.994 -47.277 1.00 83.19 80 ILE A C 1
ATOM 616 O O . ILE A 1 80 ? 64.019 -1.358 -46.343 1.00 83.19 80 ILE A O 1
ATOM 620 N N . ARG A 1 81 ? 65.345 -1.863 -48.082 1.00 83.44 81 ARG A N 1
ATOM 621 C CA . ARG A 1 81 ? 65.206 -3.320 -47.917 1.00 83.44 81 ARG A CA 1
ATOM 622 C C . ARG A 1 81 ? 65.690 -3.789 -46.549 1.00 83.44 81 ARG A C 1
ATOM 624 O O . ARG A 1 81 ? 64.997 -4.543 -45.886 1.00 83.44 81 ARG A O 1
ATOM 631 N N . ARG A 1 82 ? 66.833 -3.281 -46.069 1.00 82.94 82 ARG A N 1
ATOM 632 C CA . ARG A 1 82 ? 67.321 -3.577 -44.709 1.00 82.94 82 ARG A CA 1
ATOM 633 C C . ARG A 1 82 ? 66.357 -3.096 -43.625 1.00 82.94 82 ARG A C 1
ATOM 635 O O . ARG A 1 82 ? 66.225 -3.753 -42.597 1.00 82.94 82 ARG A O 1
ATOM 642 N N . TYR A 1 83 ? 65.716 -1.950 -43.824 1.00 85.25 83 TYR A N 1
ATOM 643 C CA . TYR A 1 83 ? 64.723 -1.414 -42.900 1.00 85.25 83 TYR A CA 1
ATOM 644 C C . TYR A 1 83 ? 63.418 -2.216 -42.926 1.00 85.25 83 TYR A C 1
ATOM 646 O O . TYR A 1 83 ? 62.880 -2.513 -41.863 1.00 85.25 83 TYR A O 1
ATOM 654 N N . GLU A 1 84 ? 62.945 -2.610 -44.107 1.00 83.44 84 GLU A N 1
ATOM 655 C CA . GLU A 1 84 ? 61.797 -3.503 -44.287 1.00 83.44 84 GLU A CA 1
ATOM 656 C C . GLU A 1 84 ? 62.073 -4.868 -43.644 1.00 83.44 84 GLU A C 1
ATOM 658 O O . GLU A 1 84 ? 61.281 -5.295 -42.815 1.00 83.44 84 GLU A O 1
ATOM 663 N N . ASP A 1 85 ? 63.250 -5.468 -43.856 1.00 84.62 85 ASP A N 1
ATOM 664 C CA . ASP A 1 85 ? 63.650 -6.731 -43.216 1.00 84.62 85 ASP A CA 1
ATOM 665 C C . ASP A 1 85 ? 63.674 -6.637 -41.677 1.00 84.62 85 ASP A C 1
ATOM 667 O O . ASP A 1 85 ? 63.298 -7.577 -40.970 1.00 84.62 85 ASP A O 1
ATOM 671 N N . GLN A 1 86 ? 64.146 -5.513 -41.123 1.00 82.38 86 GLN A N 1
ATOM 672 C CA . GLN A 1 86 ? 64.145 -5.284 -39.673 1.00 82.38 86 GLN A CA 1
ATOM 673 C C . GLN A 1 86 ? 62.730 -5.043 -39.142 1.00 82.38 86 GLN A C 1
ATOM 675 O O . GLN A 1 86 ? 62.390 -5.534 -38.065 1.00 82.38 86 GLN A O 1
ATOM 680 N N . ILE A 1 87 ? 61.880 -4.343 -39.896 1.00 82.25 87 ILE A N 1
ATOM 681 C CA . ILE A 1 87 ? 60.466 -4.192 -39.552 1.00 82.25 87 ILE A CA 1
ATOM 682 C C . ILE A 1 87 ? 59.748 -5.524 -39.611 1.00 82.25 87 ILE A C 1
ATOM 68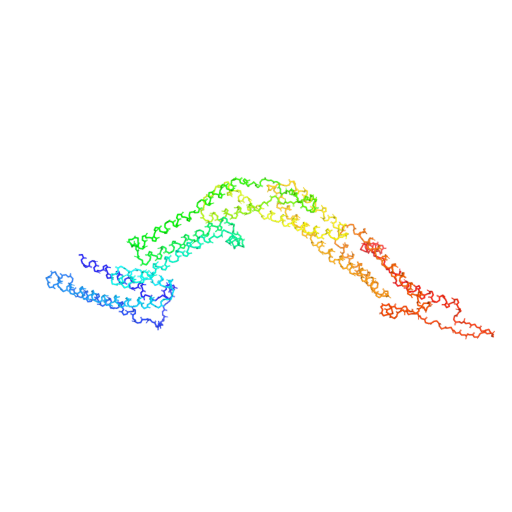4 O O . ILE A 1 87 ? 59.003 -5.809 -38.687 1.00 82.25 87 ILE A O 1
ATOM 688 N N . ASP A 1 88 ? 59.995 -6.364 -40.606 1.00 83.25 88 ASP A N 1
ATOM 689 C CA . ASP A 1 88 ? 59.364 -7.676 -40.722 1.00 83.25 88 ASP A CA 1
ATOM 690 C C . ASP A 1 88 ? 59.748 -8.577 -39.537 1.00 83.25 88 ASP A C 1
ATOM 692 O O . ASP A 1 88 ? 58.920 -9.319 -38.998 1.00 83.25 88 ASP A O 1
ATOM 696 N N . ARG A 1 89 ? 60.981 -8.458 -39.025 1.00 82.50 89 ARG A N 1
ATOM 697 C CA . ARG A 1 89 ? 61.396 -9.101 -37.762 1.00 82.50 89 ARG A CA 1
ATOM 698 C C . ARG A 1 89 ? 60.643 -8.551 -36.551 1.00 82.50 89 ARG A C 1
ATOM 700 O O . ARG A 1 89 ? 60.225 -9.320 -35.687 1.00 82.50 89 ARG A O 1
ATOM 707 N N . VAL A 1 90 ? 60.432 -7.240 -36.480 1.00 82.00 90 VAL A N 1
ATOM 708 C CA . VAL A 1 90 ? 59.632 -6.623 -35.412 1.00 82.00 90 VAL A CA 1
ATOM 709 C C . VAL A 1 90 ? 58.152 -7.014 -35.543 1.00 82.00 90 VAL A C 1
ATOM 711 O O . VAL A 1 90 ? 57.516 -7.349 -34.546 1.00 82.00 90 VAL A O 1
ATOM 714 N N . GLU A 1 91 ? 57.599 -7.063 -36.755 1.00 80.38 91 GLU A N 1
ATOM 715 C CA . GLU A 1 91 ? 56.222 -7.474 -37.034 1.00 80.38 91 GLU A CA 1
ATOM 716 C C . GLU A 1 91 ? 56.002 -8.948 -36.691 1.00 80.38 91 GLU A C 1
ATOM 718 O O . GLU A 1 91 ? 54.977 -9.284 -36.100 1.00 80.38 91 GLU A O 1
ATOM 723 N N . THR A 1 92 ? 56.959 -9.832 -36.980 1.00 83.38 92 THR A N 1
ATOM 724 C CA . THR A 1 92 ? 56.889 -11.251 -36.590 1.00 83.38 92 THR A CA 1
ATOM 725 C C . THR A 1 92 ? 56.974 -11.437 -35.074 1.00 83.38 92 THR A C 1
ATOM 727 O O . THR A 1 92 ? 56.194 -12.215 -34.524 1.00 83.38 92 THR A O 1
ATOM 730 N N . GLN A 1 93 ? 57.819 -10.675 -34.368 1.00 80.62 93 GLN A N 1
ATOM 731 C CA . GLN A 1 93 ? 57.852 -10.667 -32.896 1.00 80.62 93 GLN A CA 1
ATOM 732 C C . GLN A 1 93 ? 56.535 -10.158 -32.290 1.00 80.62 93 GLN A C 1
ATOM 734 O O . GLN A 1 93 ? 56.007 -10.761 -31.353 1.00 80.62 93 GLN A O 1
ATOM 739 N N . ILE A 1 94 ? 55.973 -9.075 -32.836 1.00 79.62 94 ILE A N 1
ATOM 740 C CA . ILE A 1 94 ? 54.671 -8.539 -32.416 1.00 79.62 94 ILE A CA 1
ATOM 741 C C . ILE A 1 94 ? 53.559 -9.552 -32.709 1.00 79.62 94 ILE A C 1
ATOM 743 O O . ILE A 1 94 ? 52.689 -9.762 -31.869 1.00 79.62 94 ILE A O 1
ATOM 747 N N . THR A 1 95 ? 53.602 -10.222 -33.861 1.00 80.88 95 THR A N 1
ATOM 748 C CA . THR A 1 95 ? 52.624 -11.246 -34.256 1.00 80.88 95 THR A CA 1
ATOM 749 C C . THR A 1 95 ? 52.675 -12.461 -33.332 1.00 80.88 95 THR A C 1
ATOM 751 O O . THR A 1 95 ? 51.623 -12.954 -32.931 1.00 80.88 95 THR A O 1
ATOM 754 N N . ALA A 1 96 ? 53.869 -12.917 -32.943 1.00 82.44 96 ALA A N 1
ATOM 755 C CA . ALA A 1 96 ? 54.028 -13.996 -31.970 1.00 82.44 96 ALA A CA 1
ATOM 756 C C . ALA A 1 96 ? 53.411 -13.614 -30.616 1.00 82.44 96 ALA A C 1
ATOM 758 O O . ALA A 1 96 ? 52.579 -14.347 -30.093 1.00 82.44 96 ALA A O 1
ATOM 759 N N . ARG A 1 97 ? 53.699 -12.405 -30.110 1.00 79.06 97 ARG A N 1
ATOM 760 C CA . ARG A 1 97 ? 53.096 -11.912 -28.859 1.00 79.06 97 ARG A CA 1
ATOM 761 C C . ARG A 1 97 ? 51.585 -11.760 -28.943 1.00 79.06 97 ARG A C 1
ATOM 763 O O . ARG A 1 97 ? 50.889 -12.101 -27.994 1.00 79.06 97 ARG A O 1
ATOM 770 N N . LEU A 1 98 ? 51.077 -11.247 -30.060 1.00 80.19 98 LEU A N 1
ATOM 771 C CA . LEU A 1 98 ? 49.642 -11.155 -30.310 1.00 80.19 98 LEU A CA 1
ATOM 772 C C . LEU A 1 98 ? 48.992 -12.534 -30.277 1.00 80.19 98 LEU A C 1
ATOM 774 O O . LEU A 1 98 ? 47.944 -12.692 -29.661 1.00 80.19 98 LEU A O 1
ATOM 778 N N . ARG A 1 99 ? 49.629 -13.534 -30.892 1.00 80.94 99 ARG A N 1
ATOM 779 C CA . ARG A 1 99 ? 49.147 -14.914 -30.890 1.00 80.94 99 ARG A CA 1
ATOM 780 C C . ARG A 1 99 ? 49.172 -15.525 -29.493 1.00 80.94 99 ARG A C 1
ATOM 782 O O . ARG A 1 99 ? 48.207 -16.181 -29.124 1.00 80.94 99 ARG A O 1
ATOM 789 N N . ASP A 1 100 ? 50.212 -15.263 -28.710 1.00 82.75 100 ASP A N 1
ATOM 790 C CA . ASP A 1 100 ? 50.327 -15.762 -27.338 1.00 82.75 100 ASP A CA 1
ATOM 791 C C . ASP A 1 100 ? 49.298 -15.103 -26.407 1.00 82.75 100 ASP A C 1
ATOM 793 O O . ASP A 1 100 ? 48.632 -15.784 -25.629 1.00 82.75 100 ASP A O 1
ATOM 797 N N . GLN A 1 101 ? 49.093 -13.785 -26.526 1.00 79.19 101 GLN A N 1
ATOM 798 C CA . GLN A 1 101 ? 48.069 -13.058 -25.766 1.00 79.19 101 GLN A CA 1
ATOM 799 C C . GLN A 1 101 ? 46.655 -13.493 -26.153 1.00 79.19 101 GLN A C 1
ATOM 801 O O . GLN A 1 101 ? 45.784 -13.609 -25.293 1.00 79.19 101 GLN A O 1
ATOM 806 N N . LEU A 1 102 ? 46.429 -13.764 -27.438 1.00 78.88 102 LEU A N 1
ATOM 807 C CA . LEU A 1 102 ? 45.133 -14.192 -27.941 1.00 78.88 102 LEU A CA 1
ATOM 808 C C . LEU A 1 102 ? 44.856 -15.676 -27.669 1.00 78.88 102 LEU A C 1
ATOM 810 O O . LEU A 1 102 ? 43.715 -16.042 -27.418 1.00 78.88 102 LEU A O 1
ATOM 814 N N . GLY A 1 103 ? 45.891 -16.518 -27.655 1.00 79.56 103 GLY A N 1
ATOM 815 C CA . GLY A 1 103 ? 45.818 -17.919 -27.240 1.00 79.56 103 GLY A CA 1
ATOM 816 C C . GLY A 1 103 ? 45.680 -18.098 -25.725 1.00 79.56 103 GLY A C 1
ATOM 817 O O . GLY A 1 103 ? 45.103 -19.086 -25.280 1.00 79.56 103 GLY A O 1
ATOM 818 N N . GLY A 1 104 ? 46.168 -17.138 -24.931 1.00 78.31 104 GLY A N 1
ATOM 819 C CA . GLY A 1 104 ? 45.999 -17.103 -23.476 1.00 78.31 104 GLY A CA 1
ATOM 820 C C . GLY A 1 104 ? 44.648 -16.554 -23.000 1.00 78.31 104 GLY A C 1
ATOM 821 O O . GLY A 1 104 ? 44.278 -16.778 -21.846 1.00 78.31 104 GLY A O 1
ATOM 822 N N . ALA A 1 105 ? 43.904 -15.856 -23.864 1.00 77.00 105 ALA A N 1
ATOM 823 C CA . ALA A 1 105 ? 42.591 -15.302 -23.542 1.00 77.00 105 ALA A CA 1
ATOM 824 C C . ALA A 1 105 ? 41.531 -16.411 -23.466 1.00 77.00 105 ALA A C 1
ATOM 826 O O . ALA A 1 105 ? 41.358 -17.194 -24.402 1.00 77.00 105 ALA A O 1
ATOM 827 N N . LYS A 1 106 ? 40.790 -16.470 -22.354 1.00 73.44 106 LYS A N 1
ATOM 828 C CA . LYS A 1 106 ? 39.750 -17.495 -22.144 1.00 73.44 106 LYS A CA 1
ATOM 829 C C . LYS A 1 106 ? 38.370 -17.013 -22.570 1.00 73.44 106 LYS A C 1
ATOM 831 O O . LYS A 1 106 ? 37.517 -17.836 -22.894 1.00 73.44 106 LYS A O 1
ATOM 836 N N . ASN A 1 107 ? 38.148 -15.698 -22.564 1.00 77.00 107 ASN A N 1
ATOM 837 C CA . ASN A 1 107 ? 36.851 -15.100 -22.855 1.00 77.00 107 ASN A CA 1
ATOM 838 C C . ASN A 1 107 ? 36.881 -14.254 -24.139 1.00 77.00 107 ASN A C 1
ATOM 840 O O . ASN A 1 107 ? 37.859 -13.564 -24.424 1.00 77.00 107 ASN A O 1
ATOM 844 N N . ALA A 1 108 ? 35.783 -14.255 -24.898 1.00 71.88 108 ALA A N 1
ATOM 845 C CA . ALA A 1 108 ? 35.661 -13.457 -26.118 1.00 71.88 108 ALA A CA 1
ATOM 846 C C . ALA A 1 108 ? 35.782 -11.951 -25.828 1.00 71.88 108 ALA A C 1
ATOM 848 O O . ALA A 1 108 ? 36.384 -11.224 -26.610 1.00 71.88 108 ALA A O 1
ATOM 849 N N . ASP A 1 109 ? 35.287 -11.484 -24.677 1.00 77.62 109 ASP A N 1
ATOM 850 C CA . ASP A 1 109 ? 35.414 -10.082 -24.258 1.00 77.62 109 ASP A CA 1
ATOM 851 C C . ASP A 1 109 ? 36.875 -9.655 -24.020 1.00 77.62 109 ASP A C 1
ATOM 853 O O . ASP A 1 109 ? 37.250 -8.529 -24.359 1.00 77.62 109 ASP A O 1
ATOM 857 N N . GLU A 1 110 ? 37.713 -10.559 -23.497 1.00 80.81 110 GLU A N 1
ATOM 858 C CA . GLU A 1 110 ? 39.160 -10.341 -23.334 1.00 80.81 110 GLU A CA 1
ATOM 859 C C . GLU A 1 110 ? 39.851 -10.283 -24.700 1.00 80.81 110 GLU A C 1
ATOM 861 O O . GLU A 1 110 ? 40.665 -9.396 -24.961 1.00 80.81 110 GLU A O 1
ATOM 866 N N . MET A 1 111 ? 39.458 -11.175 -25.617 1.00 78.56 111 MET A N 1
ATOM 867 C CA . MET A 1 111 ? 39.916 -11.123 -27.003 1.00 78.56 111 MET A CA 1
ATOM 868 C C . MET A 1 111 ? 39.542 -9.773 -27.640 1.00 78.56 111 MET A C 1
ATOM 870 O O . MET A 1 111 ? 40.415 -9.094 -28.169 1.00 78.56 111 MET A O 1
ATOM 874 N N . PHE A 1 112 ? 38.296 -9.300 -27.520 1.00 78.19 112 PHE A N 1
ATOM 875 C CA . PHE A 1 112 ? 37.886 -7.999 -28.070 1.00 78.19 112 PHE A CA 1
ATOM 876 C C . PHE A 1 112 ? 38.659 -6.812 -27.482 1.00 78.19 112 PHE A C 1
ATOM 878 O O . PHE A 1 112 ? 38.981 -5.879 -28.218 1.00 78.19 112 PHE A O 1
ATOM 885 N N . THR A 1 113 ? 38.995 -6.830 -26.189 1.00 80.56 113 THR A N 1
ATOM 886 C CA . THR A 1 113 ? 39.790 -5.752 -25.570 1.00 80.56 113 THR A CA 1
ATOM 887 C C . THR A 1 113 ? 41.222 -5.726 -26.097 1.00 80.56 113 THR A C 1
ATOM 889 O O . THR A 1 113 ? 41.760 -4.649 -26.366 1.00 80.56 113 THR A O 1
ATOM 892 N N . ILE A 1 114 ? 41.819 -6.902 -26.312 1.00 80.25 114 ILE A N 1
ATOM 893 C CA . ILE A 1 114 ? 43.106 -7.043 -27.000 1.00 80.25 114 ILE A CA 1
ATOM 894 C C . ILE A 1 114 ? 42.970 -6.471 -28.422 1.00 80.25 114 ILE A C 1
ATOM 896 O O . ILE A 1 114 ? 43.681 -5.535 -28.783 1.00 80.25 114 ILE A O 1
ATOM 900 N N . PHE A 1 115 ? 41.984 -6.910 -29.205 1.00 76.50 115 PHE A N 1
ATOM 901 C CA . PHE A 1 115 ? 41.766 -6.418 -30.572 1.00 76.50 115 PHE A CA 1
ATOM 902 C C . PHE A 1 115 ? 41.576 -4.894 -30.665 1.00 76.50 115 PHE A C 1
ATOM 904 O O . PHE A 1 115 ? 42.184 -4.255 -31.523 1.00 76.50 115 PHE A O 1
ATOM 911 N N . GLN A 1 116 ? 40.809 -4.282 -29.758 1.00 76.94 116 GLN A N 1
ATOM 912 C CA . GLN A 1 116 ? 40.620 -2.826 -29.718 1.00 76.94 116 GLN A CA 1
ATOM 913 C C . GLN A 1 116 ? 41.928 -2.068 -29.469 1.00 76.94 116 GLN A C 1
ATOM 915 O O . GLN A 1 116 ? 42.159 -1.012 -30.063 1.00 76.94 116 GLN A O 1
ATOM 920 N N . ARG A 1 117 ? 42.808 -2.610 -28.621 1.00 78.06 117 ARG A N 1
ATOM 921 C CA . ARG A 1 117 ? 44.124 -2.026 -28.338 1.00 78.06 117 ARG A CA 1
ATOM 922 C C . ARG A 1 117 ? 45.040 -2.080 -29.558 1.00 78.06 117 ARG A C 1
ATOM 924 O O . ARG A 1 117 ? 45.735 -1.105 -29.837 1.00 78.06 117 ARG A O 1
ATOM 931 N N . PHE A 1 118 ? 45.013 -3.191 -30.289 1.00 75.12 118 PHE A N 1
ATOM 932 C CA . PHE A 1 118 ? 45.880 -3.441 -31.441 1.00 75.12 118 PHE A CA 1
ATOM 933 C C . PHE A 1 118 ? 45.279 -2.995 -32.793 1.00 75.12 118 PHE A C 1
ATOM 935 O O . PHE A 1 118 ? 45.956 -3.117 -33.811 1.00 75.12 118 PHE A O 1
ATOM 942 N N . ASN A 1 119 ? 44.078 -2.395 -32.815 1.00 71.69 119 ASN A N 1
ATOM 943 C CA . ASN A 1 119 ? 43.350 -1.987 -34.032 1.00 71.69 119 ASN A CA 1
ATOM 944 C C . ASN A 1 119 ? 44.210 -1.173 -35.021 1.00 71.69 119 ASN A C 1
ATOM 946 O O . ASN A 1 119 ? 44.200 -1.391 -36.232 1.00 71.69 119 ASN A O 1
ATOM 950 N N . ALA A 1 120 ? 45.055 -0.281 -34.504 1.00 72.94 120 ALA A N 1
ATOM 951 C CA . ALA A 1 120 ? 45.911 0.555 -35.339 1.00 72.94 120 ALA A CA 1
ATOM 952 C C . ALA A 1 120 ? 47.048 -0.208 -36.064 1.00 72.94 120 ALA A C 1
ATOM 954 O O . ALA A 1 120 ? 47.626 0.334 -37.005 1.00 72.94 120 ALA A O 1
ATOM 955 N N . LEU A 1 121 ? 47.352 -1.457 -35.682 1.00 74.31 121 LEU A N 1
ATOM 956 C CA . LEU A 1 121 ? 48.328 -2.321 -36.366 1.00 74.31 121 LEU A CA 1
ATOM 957 C C . LEU A 1 121 ? 47.718 -3.136 -37.518 1.00 74.31 121 LEU A C 1
ATOM 959 O O . LEU A 1 121 ? 48.455 -3.650 -38.359 1.00 74.31 121 LEU A O 1
ATOM 963 N N . PHE A 1 122 ? 46.388 -3.230 -37.616 1.00 71.44 122 PHE A N 1
ATOM 964 C CA . PHE A 1 122 ? 45.707 -4.107 -38.584 1.00 71.44 122 PHE A CA 1
ATOM 965 C C . PHE A 1 122 ? 45.721 -3.593 -40.033 1.00 71.44 122 PHE A C 1
ATOM 967 O O . PHE A 1 122 ? 45.217 -4.250 -40.946 1.00 71.44 122 PHE A O 1
ATOM 974 N N . VAL A 1 123 ? 46.344 -2.437 -40.268 1.00 70.38 123 VAL A N 1
ATOM 975 C CA . VAL A 1 123 ? 46.622 -1.911 -41.611 1.00 70.38 123 VAL A CA 1
ATOM 976 C C . VAL A 1 123 ? 47.717 -2.733 -42.316 1.00 70.38 123 VAL A C 1
ATOM 978 O O . VAL A 1 123 ? 47.772 -2.740 -43.545 1.00 70.38 123 VAL A O 1
ATOM 981 N N . ARG A 1 124 ? 48.569 -3.456 -41.569 1.00 73.50 124 ARG A N 1
ATOM 982 C CA . ARG A 1 124 ? 49.729 -4.184 -42.113 1.00 73.50 124 ARG A CA 1
ATOM 983 C C . ARG A 1 124 ? 49.373 -5.592 -42.622 1.00 73.50 124 ARG A C 1
ATOM 985 O O . ARG A 1 124 ? 48.693 -6.331 -41.908 1.00 73.50 124 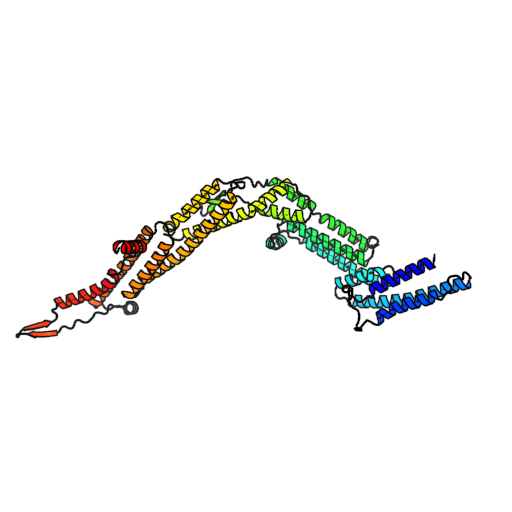ARG A O 1
ATOM 992 N N . PRO A 1 125 ? 49.840 -6.008 -43.819 1.00 73.94 125 PRO A N 1
ATOM 993 C CA . PRO A 1 125 ? 49.482 -7.299 -44.417 1.00 73.94 125 PRO A CA 1
ATOM 994 C C . PRO A 1 125 ? 49.913 -8.533 -43.612 1.00 73.94 125 PRO A C 1
ATOM 996 O O . PRO A 1 125 ? 49.125 -9.475 -43.518 1.00 73.94 125 PRO A O 1
ATOM 999 N N . HIS A 1 126 ? 51.114 -8.536 -43.017 1.00 73.75 126 HIS A N 1
ATOM 1000 C CA . HIS A 1 126 ? 51.640 -9.691 -42.273 1.00 73.75 126 HIS A CA 1
ATOM 1001 C C . HIS A 1 126 ? 50.867 -9.931 -40.973 1.00 73.75 126 HIS A C 1
ATOM 1003 O O . HIS A 1 126 ? 50.361 -11.032 -40.743 1.00 73.75 126 HIS A O 1
ATOM 1009 N N . ILE A 1 127 ? 50.661 -8.869 -40.190 1.00 76.44 127 ILE A N 1
ATOM 1010 C CA . ILE A 1 127 ? 49.836 -8.895 -38.975 1.00 76.44 127 ILE A CA 1
ATOM 1011 C C . ILE A 1 127 ? 48.384 -9.258 -39.329 1.00 76.44 127 ILE A C 1
ATOM 1013 O O . ILE A 1 127 ? 47.777 -10.113 -38.690 1.00 76.44 127 ILE A O 1
ATOM 1017 N N . ARG A 1 128 ? 47.828 -8.691 -40.409 1.00 74.50 128 ARG A N 1
ATOM 1018 C CA . ARG A 1 128 ? 46.472 -9.019 -40.877 1.00 74.50 128 ARG A CA 1
ATOM 1019 C C . ARG A 1 128 ? 46.326 -10.484 -41.286 1.00 74.50 128 ARG A C 1
ATOM 1021 O O . ARG A 1 128 ? 45.279 -11.066 -41.028 1.00 74.50 128 ARG A O 1
ATOM 1028 N N . GLY A 1 129 ? 47.332 -11.073 -41.932 1.00 76.25 129 GLY A N 1
ATOM 1029 C CA . GLY A 1 129 ? 47.321 -12.476 -42.352 1.00 76.25 129 GLY A CA 1
ATOM 1030 C C . GLY A 1 129 ? 47.246 -13.442 -41.171 1.00 76.25 129 GLY A C 1
ATOM 1031 O O . GLY A 1 129 ? 46.426 -14.357 -41.191 1.00 76.25 129 GLY A O 1
ATOM 1032 N N . ALA A 1 130 ? 48.029 -13.183 -40.122 1.00 73.12 130 ALA A N 1
ATOM 1033 C CA . ALA A 1 130 ? 48.077 -14.012 -38.917 1.00 73.12 130 ALA A CA 1
ATOM 1034 C C . ALA A 1 130 ? 46.784 -13.974 -38.084 1.00 73.12 130 ALA A C 1
ATOM 1036 O O . ALA A 1 130 ? 46.482 -14.910 -37.350 1.00 73.12 130 ALA A O 1
ATOM 1037 N N . ILE A 1 131 ? 46.007 -12.900 -38.208 1.00 74.00 131 ILE A N 1
ATOM 1038 C CA . ILE A 1 131 ? 44.809 -12.665 -37.398 1.00 74.00 131 ILE A CA 1
ATOM 1039 C C . ILE A 1 131 ? 43.540 -13.231 -38.067 1.00 74.00 131 ILE A C 1
ATOM 1041 O O . ILE A 1 131 ? 42.529 -13.407 -37.392 1.00 74.00 131 ILE A O 1
ATOM 1045 N N . ARG A 1 132 ? 43.575 -13.598 -39.359 1.00 76.25 132 ARG A N 1
ATOM 1046 C CA . ARG A 1 132 ? 42.398 -14.099 -40.108 1.00 76.25 132 ARG A CA 1
ATOM 1047 C C . ARG A 1 132 ? 41.695 -15.284 -39.443 1.00 76.25 132 ARG A C 1
ATOM 1049 O O . ARG A 1 132 ? 40.470 -15.310 -39.398 1.00 76.25 132 ARG A O 1
ATOM 1056 N N . GLU A 1 133 ? 42.457 -16.235 -38.905 1.00 78.06 133 GLU A N 1
ATOM 1057 C CA . GLU A 1 133 ? 41.906 -17.400 -38.200 1.00 78.06 133 GLU A CA 1
ATOM 1058 C C . GLU A 1 133 ? 41.068 -16.959 -36.988 1.00 78.06 133 GLU A C 1
ATOM 1060 O O . GLU A 1 133 ? 39.911 -17.347 -36.832 1.00 78.06 133 GLU A O 1
ATOM 1065 N N . TYR A 1 134 ? 41.596 -16.035 -36.189 1.00 78.62 134 TYR A N 1
ATOM 1066 C CA . TYR A 1 134 ? 40.890 -15.492 -35.034 1.00 78.62 134 TYR A CA 1
ATOM 1067 C C . TYR A 1 134 ? 39.754 -14.531 -35.410 1.00 78.62 134 TYR A C 1
ATOM 1069 O O . TYR A 1 134 ? 38.771 -14.454 -34.677 1.00 78.62 134 TYR A O 1
ATOM 1077 N N . GLN A 1 135 ? 39.829 -13.844 -36.559 1.00 78.12 135 GLN A N 1
ATOM 1078 C CA . GLN A 1 135 ? 38.711 -13.047 -37.084 1.00 78.12 135 GLN A CA 1
ATOM 1079 C C . GLN A 1 135 ? 37.498 -13.932 -37.346 1.00 78.12 135 GLN A C 1
ATOM 1081 O O . GLN A 1 135 ? 36.418 -13.611 -36.865 1.00 78.12 135 GLN A O 1
ATOM 1086 N N . THR A 1 136 ? 37.676 -15.068 -38.027 1.00 81.31 136 THR A N 1
ATOM 1087 C CA . THR A 1 136 ? 36.562 -15.998 -38.280 1.00 81.31 136 THR A CA 1
ATOM 1088 C C . THR A 1 136 ? 35.961 -16.544 -36.981 1.00 81.31 136 THR A C 1
ATOM 1090 O O . THR A 1 136 ? 34.742 -16.567 -36.830 1.00 81.31 136 THR A O 1
ATOM 1093 N N . GLN A 1 137 ? 36.792 -16.867 -35.981 1.00 81.94 137 GLN A N 1
ATOM 1094 C CA . GLN A 1 137 ? 36.310 -17.303 -34.665 1.00 81.94 137 GLN A CA 1
ATOM 1095 C C . GLN A 1 137 ? 35.547 -16.202 -33.906 1.00 81.94 137 GLN A C 1
ATOM 1097 O O . GLN A 1 137 ? 34.559 -16.490 -33.234 1.00 81.94 137 GLN A O 1
ATOM 1102 N N . LEU A 1 138 ? 35.989 -14.942 -33.977 1.00 82.50 138 LEU A N 1
ATOM 1103 C CA . LEU A 1 138 ? 35.299 -13.821 -33.327 1.00 82.50 138 LEU A CA 1
ATOM 1104 C C . LEU A 1 138 ? 33.995 -13.458 -34.036 1.00 82.50 138 LEU A C 1
ATOM 1106 O O . LEU A 1 138 ? 33.008 -13.185 -33.360 1.00 82.50 138 LEU A O 1
ATOM 1110 N N . ILE A 1 139 ? 33.965 -13.496 -35.370 1.00 84.00 139 ILE A N 1
ATOM 1111 C CA . ILE A 1 139 ? 32.743 -13.274 -36.151 1.00 84.00 139 ILE A CA 1
ATOM 1112 C C . ILE A 1 139 ? 31.711 -14.356 -35.826 1.00 84.00 139 ILE A C 1
ATOM 1114 O O . ILE A 1 139 ? 30.561 -14.023 -35.554 1.00 84.00 139 ILE A O 1
ATOM 1118 N N . GLN A 1 140 ? 32.122 -15.628 -35.784 1.00 85.00 140 GLN A N 1
ATOM 1119 C CA . GLN A 1 140 ? 31.229 -16.736 -35.447 1.00 85.00 140 GLN A CA 1
ATOM 1120 C C . GLN A 1 140 ? 30.635 -16.584 -34.039 1.00 85.00 140 GLN A C 1
ATOM 1122 O O . GLN A 1 140 ? 29.431 -16.748 -33.864 1.00 85.00 140 GLN A O 1
ATOM 1127 N N . ARG A 1 141 ? 31.437 -16.170 -33.049 1.00 84.88 141 ARG A N 1
ATOM 1128 C CA . ARG A 1 141 ? 30.928 -15.878 -31.697 1.00 84.88 141 ARG A CA 1
ATOM 1129 C C . ARG A 1 141 ? 29.980 -14.684 -31.662 1.00 84.88 141 ARG A C 1
ATOM 1131 O O . ARG A 1 141 ? 28.967 -14.742 -30.981 1.00 84.88 141 ARG A O 1
ATOM 1138 N N . VAL A 1 142 ? 30.265 -13.610 -32.403 1.00 85.00 142 VAL A N 1
ATOM 1139 C CA . VAL A 1 142 ? 29.343 -12.463 -32.477 1.00 85.00 142 VAL A CA 1
ATOM 1140 C C . VAL A 1 142 ? 28.040 -12.858 -33.162 1.00 85.00 142 VAL A C 1
ATOM 1142 O O . VAL A 1 142 ? 26.981 -12.387 -32.763 1.00 85.00 142 VAL A O 1
ATOM 1145 N N . LYS A 1 143 ? 28.093 -13.748 -34.156 1.00 85.00 143 LYS A N 1
ATOM 1146 C CA . LYS A 1 143 ? 26.895 -14.315 -34.771 1.00 85.00 143 LYS A CA 1
ATOM 1147 C C . LYS A 1 143 ? 26.077 -15.114 -33.755 1.00 85.00 143 LYS A C 1
ATOM 1149 O O . LYS A 1 143 ? 24.886 -14.867 -33.625 1.00 85.00 143 LYS A O 1
ATOM 1154 N N . GLU A 1 144 ? 26.720 -15.978 -32.973 1.00 87.69 144 GLU A N 1
ATOM 1155 C CA . GLU A 1 144 ? 26.068 -16.708 -31.877 1.00 87.69 144 GLU A CA 1
ATOM 1156 C C . GLU A 1 144 ? 25.484 -15.761 -30.815 1.00 87.69 144 GLU A C 1
ATOM 1158 O O . GLU A 1 144 ? 24.374 -15.985 -30.339 1.00 87.69 144 GLU A O 1
ATOM 1163 N N . ASP A 1 145 ? 26.176 -14.672 -30.473 1.00 86.12 145 ASP A N 1
ATOM 1164 C CA . ASP A 1 145 ? 25.675 -13.643 -29.555 1.00 86.12 145 ASP A CA 1
ATOM 1165 C C . ASP A 1 145 ? 24.458 -12.897 -30.132 1.00 86.12 145 ASP A C 1
ATOM 1167 O O . ASP A 1 145 ? 23.512 -12.586 -29.402 1.00 86.12 145 ASP A O 1
ATOM 1171 N N . ILE A 1 146 ? 24.448 -12.619 -31.440 1.00 84.94 146 ILE A N 1
ATOM 1172 C CA . ILE A 1 146 ? 23.306 -12.017 -32.144 1.00 84.94 146 ILE A CA 1
ATOM 1173 C C . ILE A 1 146 ? 22.129 -13.001 -32.187 1.00 84.94 146 ILE A C 1
ATOM 1175 O O . ILE A 1 146 ? 21.005 -12.604 -31.878 1.00 84.94 146 ILE A O 1
ATOM 1179 N N . ASP A 1 147 ? 22.373 -14.284 -32.452 1.00 86.94 147 ASP A N 1
ATOM 1180 C CA . ASP A 1 147 ? 21.351 -15.335 -32.397 1.00 86.94 147 ASP A CA 1
ATOM 1181 C C . ASP A 1 147 ? 20.797 -15.493 -30.968 1.00 86.94 147 ASP A C 1
ATOM 1183 O O . ASP A 1 147 ? 19.587 -15.632 -30.759 1.00 86.94 147 ASP A O 1
ATOM 1187 N N . GLN A 1 148 ? 21.644 -15.377 -29.941 1.00 87.44 148 GLN A N 1
ATOM 1188 C CA . GLN A 1 148 ? 21.214 -15.327 -28.540 1.00 87.44 148 GLN A CA 1
ATOM 1189 C C . GLN A 1 148 ? 20.381 -14.077 -28.227 1.00 87.44 148 GLN A C 1
ATOM 1191 O O . GLN A 1 148 ? 19.409 -14.147 -27.471 1.00 87.44 148 GLN A O 1
ATOM 1196 N N . LEU A 1 149 ? 20.722 -12.915 -28.790 1.00 84.81 149 LEU A N 1
ATOM 1197 C CA . LEU A 1 149 ? 19.882 -11.722 -28.672 1.00 84.81 149 LEU A CA 1
ATOM 1198 C C . LEU A 1 149 ? 18.529 -11.920 -29.359 1.00 84.81 149 LEU A C 1
ATOM 1200 O O . LEU A 1 149 ? 17.506 -11.525 -28.798 1.00 84.81 149 LEU A O 1
ATOM 1204 N N . GLN A 1 150 ? 18.509 -12.548 -30.533 1.00 83.88 150 GLN A N 1
ATOM 1205 C CA . GLN A 1 150 ? 17.285 -12.820 -31.275 1.00 83.88 150 GLN A CA 1
ATOM 1206 C C . GLN A 1 150 ? 16.397 -13.824 -30.535 1.00 83.88 150 GLN A C 1
ATOM 1208 O O . GLN A 1 150 ? 15.204 -13.575 -30.393 1.00 83.88 150 GLN A O 1
ATOM 1213 N N . THR A 1 151 ? 16.960 -14.902 -29.987 1.00 85.44 151 THR A N 1
ATOM 1214 C CA . THR A 1 151 ? 16.207 -15.864 -29.162 1.00 85.44 151 THR A CA 1
ATOM 1215 C C . THR A 1 151 ? 15.679 -15.229 -27.878 1.00 85.44 151 THR A C 1
ATOM 1217 O O . THR A 1 151 ? 14.547 -15.491 -27.477 1.00 85.44 151 THR A O 1
ATOM 1220 N N . ARG A 1 152 ? 16.438 -14.326 -27.243 1.00 83.12 152 ARG A N 1
ATOM 1221 C CA . ARG A 1 152 ? 15.943 -13.525 -26.107 1.00 83.12 152 ARG A CA 1
ATOM 1222 C C . ARG A 1 152 ? 14.816 -12.574 -26.506 1.00 83.12 152 ARG A C 1
ATOM 1224 O O . ARG A 1 152 ? 13.925 -12.339 -25.696 1.00 83.12 152 ARG A O 1
ATOM 1231 N N . PHE A 1 153 ? 14.846 -12.039 -27.724 1.00 80.44 153 PHE A N 1
ATOM 1232 C CA . PHE A 1 153 ? 13.767 -11.216 -28.263 1.00 80.44 153 PHE A CA 1
ATOM 1233 C C . PHE A 1 153 ? 12.524 -12.046 -28.616 1.00 80.44 153 PHE A C 1
ATOM 1235 O O . PHE A 1 153 ? 11.418 -11.605 -28.343 1.00 80.44 153 PHE A O 1
ATOM 1242 N N . THR A 1 154 ? 12.662 -13.257 -29.163 1.00 78.75 154 THR A N 1
ATOM 1243 C CA . THR A 1 154 ? 11.508 -14.129 -29.459 1.00 78.75 154 THR A CA 1
ATOM 1244 C C . THR A 1 154 ? 10.900 -14.737 -28.201 1.00 78.75 154 THR A C 1
ATOM 1246 O O . THR A 1 154 ? 9.686 -14.871 -28.107 1.00 78.75 154 THR A O 1
ATOM 1249 N N . ASN A 1 155 ? 11.734 -15.063 -27.211 1.00 74.38 155 ASN A N 1
ATOM 1250 C CA . ASN A 1 155 ? 11.298 -15.537 -25.897 1.00 74.38 155 ASN A CA 1
ATOM 1251 C C . ASN A 1 155 ? 10.829 -14.389 -24.993 1.00 74.38 155 ASN A C 1
ATOM 1253 O O . ASN A 1 155 ? 10.544 -14.615 -23.814 1.00 74.38 155 ASN A O 1
ATOM 1257 N N . PHE A 1 156 ? 10.773 -13.160 -25.515 1.00 65.06 156 PHE A N 1
ATOM 1258 C CA . PHE A 1 156 ? 10.209 -12.024 -24.811 1.00 65.06 156 PHE A CA 1
ATOM 1259 C C . PHE A 1 156 ? 8.732 -12.298 -24.525 1.00 65.06 156 PHE A C 1
ATOM 1261 O O . PHE A 1 156 ? 7.852 -12.100 -25.358 1.00 65.06 156 PHE A O 1
ATOM 1268 N N . SER A 1 157 ? 8.467 -12.764 -23.310 1.00 61.72 157 SER A N 1
ATOM 1269 C CA . SER A 1 157 ? 7.134 -12.750 -22.740 1.00 61.72 157 SER A CA 1
ATOM 1270 C C . SER A 1 157 ? 6.941 -11.408 -22.051 1.00 61.72 157 SER A C 1
ATOM 1272 O O . SER A 1 157 ? 7.646 -11.096 -21.085 1.00 61.72 157 SER A O 1
ATOM 1274 N N . GLU A 1 158 ? 5.972 -10.629 -22.530 1.00 62.94 158 GLU A N 1
ATOM 1275 C CA . GLU A 1 158 ? 5.540 -9.391 -21.875 1.00 62.94 158 GLU A CA 1
ATOM 1276 C C . GLU A 1 158 ? 5.247 -9.638 -20.386 1.00 62.94 158 GLU A C 1
ATOM 1278 O O . GLU A 1 158 ? 5.708 -8.882 -19.537 1.00 62.94 158 GLU A O 1
ATOM 1283 N N . ALA A 1 159 ? 4.624 -10.774 -20.052 1.00 62.19 159 ALA A N 1
ATOM 1284 C CA . ALA A 1 159 ? 4.191 -11.111 -18.697 1.00 62.19 159 ALA A CA 1
ATOM 1285 C C . ALA A 1 159 ? 5.335 -11.386 -17.697 1.00 62.19 159 ALA A C 1
ATOM 1287 O O . ALA A 1 159 ? 5.214 -11.065 -16.514 1.00 62.19 159 ALA A O 1
ATOM 1288 N N . ALA A 1 160 ? 6.446 -11.995 -18.127 1.00 62.69 160 ALA A N 1
ATOM 1289 C CA . ALA A 1 160 ? 7.568 -12.293 -17.226 1.00 62.69 160 ALA A CA 1
ATOM 1290 C C . ALA A 1 160 ? 8.358 -11.022 -16.877 1.00 62.69 160 ALA A C 1
ATOM 1292 O O . ALA A 1 160 ? 8.712 -10.792 -15.719 1.00 62.69 160 ALA A O 1
ATOM 1293 N N . ASN A 1 161 ? 8.582 -10.170 -17.878 1.00 63.88 161 ASN A N 1
ATOM 1294 C CA . ASN A 1 161 ? 9.265 -8.895 -17.694 1.00 63.88 161 ASN A CA 1
ATOM 1295 C C . ASN A 1 161 ? 8.385 -7.878 -16.968 1.00 63.88 161 ASN A C 1
ATOM 1297 O O . ASN A 1 161 ? 8.905 -7.119 -16.154 1.00 63.88 161 ASN A O 1
ATOM 1301 N N . GLU A 1 162 ? 7.068 -7.906 -17.192 1.00 63.84 162 GLU A N 1
ATOM 1302 C CA . GLU A 1 162 ? 6.111 -7.091 -16.448 1.00 63.84 162 GLU A CA 1
ATOM 1303 C C . GLU A 1 162 ? 6.214 -7.352 -14.946 1.00 63.84 162 GLU A C 1
ATOM 1305 O O . GLU A 1 162 ? 6.339 -6.394 -14.202 1.00 63.84 162 GLU A O 1
ATOM 1310 N N . ARG A 1 163 ? 6.286 -8.610 -14.486 1.00 66.75 163 ARG A N 1
ATOM 1311 C CA . ARG A 1 163 ? 6.409 -8.922 -13.045 1.00 66.75 163 ARG A CA 1
ATOM 1312 C C . ARG A 1 163 ? 7.701 -8.397 -12.413 1.00 66.75 163 ARG A C 1
ATOM 1314 O O . ARG A 1 163 ? 7.698 -7.896 -11.287 1.00 66.75 163 ARG A O 1
ATOM 1321 N N . ILE A 1 164 ? 8.822 -8.527 -13.120 1.00 71.06 164 ILE A N 1
ATOM 1322 C CA . ILE A 1 164 ? 10.126 -8.081 -12.608 1.00 71.06 164 ILE A CA 1
ATOM 1323 C C . ILE A 1 164 ? 10.166 -6.550 -12.562 1.00 71.06 164 ILE A C 1
ATOM 1325 O O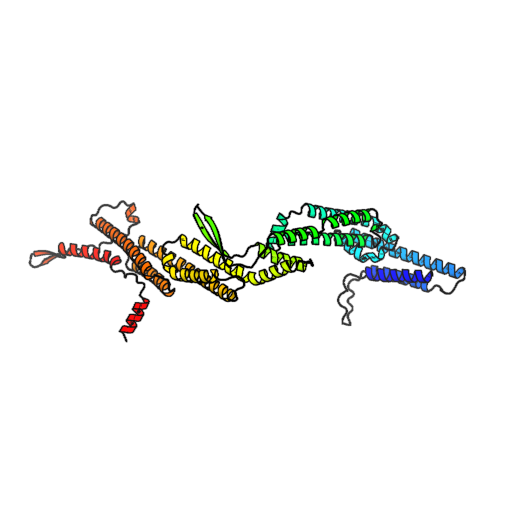 . ILE A 1 164 ? 10.572 -5.964 -11.561 1.00 71.06 164 ILE A O 1
ATOM 1329 N N . LEU A 1 165 ? 9.706 -5.892 -13.627 1.00 70.50 165 LEU A N 1
ATOM 1330 C CA . LEU A 1 165 ? 9.772 -4.438 -13.769 1.00 70.50 165 LEU A CA 1
ATOM 1331 C C . LEU A 1 165 ? 8.647 -3.717 -13.011 1.00 70.50 165 LEU A C 1
ATOM 1333 O O . LEU A 1 165 ? 8.870 -2.603 -12.538 1.00 70.50 165 LEU A O 1
ATOM 1337 N N . SER A 1 166 ? 7.498 -4.364 -12.781 1.00 72.31 166 SER A N 1
ATOM 1338 C CA . SER A 1 166 ? 6.433 -3.852 -11.909 1.00 72.31 166 SER A CA 1
ATOM 1339 C C . SER A 1 166 ? 6.898 -3.738 -10.463 1.00 72.31 166 SER A C 1
ATOM 1341 O O . SER A 1 166 ? 6.498 -2.815 -9.765 1.00 72.31 166 SER A O 1
ATOM 1343 N N . THR A 1 167 ? 7.788 -4.633 -10.025 1.00 77.44 167 THR A N 1
ATOM 1344 C CA . THR A 1 167 ? 8.413 -4.563 -8.694 1.00 77.44 167 THR A CA 1
ATOM 1345 C C . THR A 1 167 ? 9.315 -3.328 -8.554 1.00 77.44 167 THR A C 1
ATOM 1347 O O . THR A 1 167 ? 9.491 -2.811 -7.458 1.00 77.44 167 THR A O 1
ATOM 1350 N N . ILE A 1 168 ? 9.848 -2.816 -9.671 1.00 79.50 168 ILE A N 1
ATOM 1351 C CA . ILE A 1 168 ? 10.693 -1.609 -9.750 1.00 79.50 168 ILE A CA 1
ATOM 1352 C C . ILE A 1 168 ? 9.848 -0.367 -10.116 1.00 79.50 168 ILE A C 1
ATOM 1354 O O . ILE A 1 168 ? 10.377 0.686 -10.463 1.00 79.50 168 ILE A O 1
ATOM 1358 N N . ASP A 1 169 ? 8.514 -0.457 -10.046 1.00 80.44 169 ASP A N 1
ATOM 1359 C CA . ASP A 1 169 ? 7.598 0.642 -10.379 1.00 80.44 169 ASP A CA 1
ATOM 1360 C C . ASP A 1 169 ? 7.685 1.136 -11.842 1.00 80.44 169 ASP A C 1
ATOM 1362 O O . ASP A 1 169 ? 7.392 2.298 -12.152 1.00 80.44 169 ASP A O 1
ATOM 1366 N N . ILE A 1 170 ? 8.058 0.252 -12.773 1.00 83.69 170 ILE A N 1
ATOM 1367 C CA . ILE A 1 170 ? 8.101 0.541 -14.211 1.00 83.69 170 ILE A CA 1
ATOM 1368 C C . ILE A 1 170 ? 6.853 -0.059 -14.882 1.00 83.69 170 ILE A C 1
ATOM 1370 O O . ILE A 1 170 ? 6.698 -1.279 -14.901 1.00 83.69 170 ILE A O 1
ATOM 1374 N N . PRO A 1 171 ? 5.968 0.773 -15.467 1.00 84.75 171 PRO A N 1
ATOM 1375 C CA . PRO A 1 171 ? 4.799 0.297 -16.208 1.00 84.75 171 PRO A CA 1
ATOM 1376 C C . PRO A 1 171 ? 5.154 -0.585 -17.410 1.00 84.75 171 PRO A C 1
ATOM 1378 O O . PRO A 1 171 ? 6.187 -0.365 -18.055 1.00 84.75 171 PRO A O 1
ATOM 1381 N N . ALA A 1 172 ? 4.250 -1.505 -17.761 1.00 81.31 172 ALA A N 1
ATOM 1382 C CA . ALA A 1 172 ? 4.425 -2.512 -18.811 1.00 81.31 172 ALA A CA 1
ATOM 1383 C C . ALA A 1 172 ? 4.856 -1.928 -20.170 1.00 81.31 172 ALA A C 1
ATOM 1385 O O . ALA A 1 172 ? 5.780 -2.443 -20.800 1.00 81.31 172 ALA A O 1
ATOM 1386 N N . LEU A 1 173 ? 4.269 -0.801 -20.594 1.00 83.44 173 LEU A N 1
ATOM 1387 C CA . LEU A 1 173 ? 4.667 -0.135 -21.837 1.00 83.44 173 LEU A CA 1
ATOM 1388 C C . LEU A 1 173 ? 6.110 0.378 -21.776 1.00 83.44 173 LEU A C 1
ATOM 1390 O O . LEU A 1 173 ? 6.912 0.175 -22.684 1.00 83.44 173 LEU A O 1
ATOM 1394 N N . SER A 1 174 ? 6.462 1.080 -20.700 1.00 83.94 174 SER A N 1
ATOM 1395 C CA . SER A 1 174 ? 7.819 1.606 -20.566 1.00 83.94 174 SER A CA 1
ATOM 1396 C C . SER A 1 174 ? 8.848 0.484 -20.421 1.00 83.94 174 SER A C 1
ATOM 1398 O O . SER A 1 174 ? 9.946 0.603 -20.959 1.00 83.94 174 SER A O 1
ATOM 1400 N N . ALA A 1 175 ? 8.474 -0.625 -19.780 1.00 84.75 175 ALA A N 1
ATOM 1401 C CA . ALA A 1 175 ? 9.278 -1.832 -19.672 1.00 84.75 175 ALA A CA 1
ATOM 1402 C C . ALA A 1 175 ? 9.595 -2.444 -21.046 1.00 84.75 175 ALA A C 1
ATOM 1404 O O . ALA A 1 175 ? 10.765 -2.705 -21.336 1.00 84.75 175 ALA A O 1
ATOM 1405 N N . SER A 1 176 ? 8.590 -2.613 -21.913 1.00 83.69 176 SER A N 1
ATOM 1406 C CA . SER A 1 176 ? 8.797 -3.167 -23.258 1.00 83.69 176 SER A CA 1
ATOM 1407 C C . SER A 1 176 ? 9.699 -2.269 -24.110 1.00 83.69 176 SER A C 1
ATOM 1409 O O . SER A 1 176 ? 10.647 -2.748 -24.733 1.00 83.69 176 SER A O 1
ATOM 1411 N N . ILE A 1 177 ? 9.505 -0.948 -24.058 1.00 85.56 177 ILE A N 1
ATOM 1412 C CA . ILE A 1 177 ? 10.339 0.010 -24.800 1.00 85.56 177 ILE A CA 1
ATOM 1413 C C . ILE A 1 177 ? 11.787 0.022 -24.281 1.00 85.56 177 ILE A C 1
ATOM 1415 O O . ILE A 1 177 ? 12.726 0.057 -25.082 1.00 85.56 177 ILE A O 1
ATOM 1419 N N . ILE A 1 178 ? 11.995 -0.014 -22.960 1.00 85.44 178 ILE A N 1
ATOM 1420 C CA . ILE A 1 178 ? 13.338 -0.072 -22.361 1.00 85.44 178 ILE A CA 1
ATOM 1421 C C . ILE A 1 178 ? 14.053 -1.355 -22.788 1.00 85.44 178 ILE A C 1
ATOM 1423 O O . ILE A 1 178 ? 15.220 -1.296 -23.180 1.00 85.44 178 ILE A O 1
ATOM 1427 N N . PHE A 1 179 ? 13.359 -2.494 -22.764 1.00 84.81 179 PHE A N 1
ATOM 1428 C CA . PHE A 1 179 ? 13.909 -3.775 -23.199 1.00 84.81 179 PHE A CA 1
ATOM 1429 C C . PHE A 1 179 ? 14.348 -3.735 -24.669 1.00 84.81 179 PHE A C 1
ATOM 1431 O O . PHE A 1 179 ? 15.494 -4.068 -24.978 1.00 84.81 179 PHE A O 1
ATOM 1438 N N . ILE A 1 180 ? 13.489 -3.232 -25.560 1.00 86.19 180 ILE A N 1
ATOM 1439 C CA . ILE A 1 180 ? 13.797 -3.103 -26.992 1.00 86.19 180 ILE A CA 1
ATOM 1440 C C . ILE A 1 180 ? 15.010 -2.188 -27.215 1.00 86.19 180 ILE A C 1
ATOM 1442 O O . ILE A 1 180 ? 15.933 -2.540 -27.950 1.00 86.19 180 ILE A O 1
ATOM 1446 N N . ARG A 1 181 ? 15.076 -1.041 -26.527 1.00 86.94 181 ARG A N 1
ATOM 1447 C CA . ARG A 1 181 ? 16.235 -0.134 -26.608 1.00 86.94 181 ARG A CA 1
ATOM 1448 C C . ARG A 1 181 ? 17.514 -0.752 -26.059 1.00 86.94 181 ARG A C 1
ATOM 1450 O O . ARG A 1 181 ? 18.598 -0.451 -26.555 1.00 86.94 181 ARG A O 1
ATOM 1457 N N . GLN A 1 182 ? 17.415 -1.592 -25.034 1.00 87.25 182 GLN A N 1
ATOM 1458 C CA . GLN A 1 182 ? 18.576 -2.283 -24.488 1.00 87.25 182 GLN A CA 1
ATOM 1459 C C . GLN A 1 182 ? 19.123 -3.318 -25.475 1.00 87.25 182 GLN A C 1
ATOM 1461 O O . GLN A 1 182 ? 20.342 -3.453 -25.597 1.00 87.25 182 GLN A O 1
ATOM 1466 N N . ILE A 1 183 ? 18.246 -3.996 -26.217 1.00 87.44 183 ILE A N 1
ATOM 1467 C CA . ILE A 1 183 ? 18.645 -4.874 -27.318 1.00 87.44 183 ILE A CA 1
ATOM 1468 C C . ILE A 1 183 ? 19.299 -4.065 -28.444 1.00 87.44 183 ILE A C 1
ATOM 1470 O O . ILE A 1 183 ? 20.389 -4.436 -28.864 1.00 87.44 183 ILE A O 1
ATOM 1474 N N . ASP A 1 184 ? 18.723 -2.933 -28.868 1.00 88.38 184 ASP A N 1
ATOM 1475 C CA . ASP A 1 184 ? 19.319 -2.074 -29.914 1.00 88.38 184 ASP A CA 1
ATOM 1476 C C . ASP A 1 184 ? 20.711 -1.552 -29.507 1.00 88.38 184 ASP A C 1
ATOM 1478 O O . ASP A 1 184 ? 21.654 -1.553 -30.301 1.00 88.38 184 ASP A O 1
ATOM 1482 N N . ARG A 1 185 ? 20.896 -1.184 -28.230 1.00 89.12 185 ARG A N 1
ATOM 1483 C CA . ARG A 1 185 ? 22.211 -0.796 -27.691 1.00 89.12 185 ARG A CA 1
ATOM 1484 C C . ARG A 1 185 ? 23.218 -1.940 -27.735 1.00 89.12 185 ARG A C 1
ATOM 1486 O O . ARG A 1 185 ? 24.358 -1.710 -28.130 1.00 89.12 185 ARG A O 1
ATOM 1493 N N . ARG A 1 186 ? 22.819 -3.154 -27.343 1.00 88.94 186 ARG A N 1
ATOM 1494 C CA . ARG A 1 186 ? 23.694 -4.337 -27.402 1.00 88.94 186 ARG A CA 1
ATOM 1495 C C . ARG A 1 186 ? 24.028 -4.714 -28.841 1.00 88.94 186 ARG A C 1
ATOM 1497 O O . ARG A 1 186 ? 25.193 -4.939 -29.138 1.00 88.94 186 ARG A O 1
ATOM 1504 N N . LEU A 1 187 ? 23.050 -4.682 -29.744 1.00 89.12 187 LEU A N 1
ATOM 1505 C CA . LEU A 1 187 ? 23.268 -4.877 -31.176 1.00 89.12 187 LEU A CA 1
ATOM 1506 C C . LEU A 1 187 ? 24.276 -3.856 -31.719 1.00 89.12 187 LEU A C 1
ATOM 1508 O O . LEU A 1 187 ? 25.243 -4.234 -32.369 1.00 89.12 187 LEU A O 1
ATOM 1512 N N . THR A 1 188 ? 24.118 -2.575 -31.376 1.00 89.38 188 THR A N 1
ATOM 1513 C CA . THR A 1 188 ? 25.060 -1.512 -31.768 1.00 89.38 188 THR A CA 1
ATOM 1514 C C . THR A 1 188 ? 26.464 -1.756 -31.201 1.00 89.38 188 THR A C 1
ATOM 1516 O O . THR A 1 188 ? 27.457 -1.513 -31.884 1.00 89.38 188 THR A O 1
ATOM 1519 N N . GLN A 1 189 ? 26.576 -2.264 -29.968 1.00 88.38 189 GLN A N 1
ATOM 1520 C CA . GLN A 1 189 ? 27.863 -2.651 -29.381 1.00 88.38 189 GLN A CA 1
ATOM 1521 C C . GLN A 1 189 ? 28.504 -3.825 -30.129 1.00 88.38 189 GLN A C 1
ATOM 1523 O O . GLN A 1 189 ? 29.700 -3.768 -30.400 1.00 88.38 189 GLN A O 1
ATOM 1528 N N . TYR A 1 190 ? 27.736 -4.851 -30.503 1.00 86.44 190 TYR A N 1
ATOM 1529 C CA . TYR A 1 190 ? 28.237 -5.973 -31.300 1.00 86.44 190 TYR A CA 1
ATOM 1530 C C . TYR A 1 190 ? 28.661 -5.538 -32.708 1.00 86.44 190 TYR A C 1
ATOM 1532 O O . TYR A 1 190 ? 29.738 -5.920 -33.158 1.00 86.44 190 TYR A O 1
ATOM 1540 N N . MET A 1 191 ? 27.904 -4.650 -33.357 1.00 85.62 191 MET A N 1
ATOM 1541 C CA . MET A 1 191 ? 28.297 -4.059 -34.643 1.00 85.62 191 MET A CA 1
ATOM 1542 C C . MET A 1 191 ? 29.588 -3.250 -34.531 1.00 85.62 191 MET A C 1
ATOM 1544 O O . MET A 1 191 ? 30.475 -3.383 -35.369 1.00 85.62 191 MET A O 1
ATOM 1548 N N . LYS A 1 192 ? 29.745 -2.474 -33.453 1.00 85.56 192 LYS A N 1
ATOM 1549 C CA . LYS A 1 192 ? 30.994 -1.759 -33.177 1.00 85.56 192 LYS A CA 1
ATOM 1550 C C . LYS A 1 192 ? 32.164 -2.718 -32.926 1.00 85.56 192 LYS A C 1
ATOM 1552 O O . LYS A 1 192 ? 33.265 -2.462 -33.392 1.00 85.56 192 LYS A O 1
ATOM 1557 N N . ARG A 1 193 ? 31.937 -3.845 -32.243 1.00 83.25 193 ARG A N 1
ATOM 1558 C CA . ARG A 1 193 ? 32.961 -4.890 -32.056 1.00 83.25 193 ARG A CA 1
ATOM 1559 C C . ARG A 1 193 ? 33.387 -5.512 -33.390 1.00 83.25 193 ARG A C 1
ATOM 1561 O O . ARG A 1 193 ? 34.575 -5.736 -33.589 1.00 83.25 193 ARG A O 1
ATOM 1568 N N . ILE A 1 194 ? 32.452 -5.750 -34.313 1.00 82.56 194 ILE A N 1
ATOM 1569 C CA . ILE A 1 194 ? 32.767 -6.226 -35.672 1.00 82.56 194 ILE A CA 1
ATOM 1570 C C . ILE A 1 194 ? 33.582 -5.171 -36.435 1.00 82.56 194 ILE A C 1
ATOM 1572 O O . ILE A 1 194 ? 34.584 -5.510 -37.067 1.00 82.56 194 ILE A O 1
ATOM 1576 N N . GLU A 1 195 ? 33.196 -3.896 -36.333 1.00 83.25 195 GLU A N 1
ATOM 1577 C CA . GLU A 1 195 ? 33.945 -2.778 -36.917 1.00 83.25 195 GLU A CA 1
ATOM 1578 C C . GLU A 1 195 ? 35.374 -2.697 -36.354 1.00 83.25 195 GLU A C 1
ATOM 1580 O O . GLU A 1 195 ? 36.322 -2.491 -37.111 1.00 83.25 195 GLU A O 1
ATOM 1585 N N . ASP A 1 196 ? 35.557 -2.928 -35.053 1.00 79.06 196 ASP A N 1
ATOM 1586 C CA . ASP A 1 196 ? 36.872 -2.940 -34.407 1.00 79.06 196 ASP A CA 1
ATOM 1587 C C . ASP A 1 196 ? 37.744 -4.142 -34.842 1.00 79.06 196 ASP A C 1
ATOM 1589 O O . ASP A 1 196 ? 38.967 -4.016 -34.899 1.00 79.06 196 ASP A O 1
ATOM 1593 N N . VAL A 1 197 ? 37.147 -5.296 -35.179 1.00 76.94 197 VAL A N 1
ATOM 1594 C CA . VAL A 1 197 ? 37.877 -6.516 -35.596 1.00 76.94 197 VAL A CA 1
ATOM 1595 C C . VAL A 1 197 ? 38.273 -6.502 -37.075 1.00 76.94 197 VAL A C 1
ATOM 1597 O O . VAL A 1 197 ? 39.352 -6.982 -37.436 1.00 76.94 197 VAL A O 1
ATOM 1600 N N . LEU A 1 198 ? 37.409 -5.978 -37.949 1.00 72.62 198 LEU A N 1
ATOM 1601 C CA . LEU A 1 198 ? 37.612 -5.986 -39.405 1.00 72.62 198 LEU A CA 1
ATOM 1602 C C . LEU A 1 198 ? 38.060 -4.618 -39.953 1.00 72.62 198 LEU A C 1
ATOM 1604 O O . LEU A 1 198 ? 38.472 -4.515 -41.114 1.00 72.62 198 LEU A O 1
ATOM 1608 N N . GLY A 1 199 ? 38.010 -3.573 -39.128 1.00 74.62 199 GLY A N 1
ATOM 1609 C CA . GLY A 1 199 ? 38.274 -2.193 -39.513 1.00 74.62 199 GLY A CA 1
ATOM 1610 C C . GLY A 1 199 ? 37.156 -1.596 -40.372 1.00 74.62 199 GLY A C 1
ATOM 1611 O O . GLY A 1 199 ? 36.109 -2.193 -40.608 1.00 74.62 199 GLY A O 1
ATOM 1612 N N . ARG A 1 200 ? 37.406 -0.407 -40.932 1.00 70.00 200 ARG A N 1
ATOM 1613 C CA . ARG A 1 200 ? 36.417 0.387 -41.698 1.00 70.00 200 ARG A CA 1
ATOM 1614 C C . ARG A 1 200 ? 35.890 -0.272 -42.987 1.00 70.00 200 ARG A C 1
ATOM 1616 O O . ARG A 1 200 ? 35.016 0.284 -43.636 1.00 70.00 200 ARG A O 1
ATOM 1623 N N . GLY A 1 201 ? 36.434 -1.425 -43.379 1.00 69.62 201 GLY A N 1
ATOM 1624 C CA . GLY A 1 201 ? 36.048 -2.182 -44.574 1.00 69.62 201 GLY A CA 1
ATOM 1625 C C . GLY A 1 201 ? 35.269 -3.466 -44.283 1.00 69.62 201 GLY A C 1
ATOM 1626 O O . GLY A 1 201 ? 35.181 -4.316 -45.168 1.00 69.62 201 GLY A O 1
ATOM 1627 N N . TRP A 1 202 ? 34.741 -3.636 -43.068 1.00 77.06 202 TRP A N 1
ATOM 1628 C CA . TRP A 1 202 ? 34.022 -4.846 -42.649 1.00 77.06 202 TRP A CA 1
ATOM 1629 C C . TRP A 1 202 ? 32.781 -5.149 -43.504 1.00 77.06 202 TRP A C 1
ATOM 1631 O O . TRP A 1 202 ? 32.449 -6.312 -43.715 1.00 77.06 202 TRP A O 1
ATOM 1641 N N . GLU A 1 203 ? 32.169 -4.124 -44.100 1.00 74.62 203 GLU A N 1
ATOM 1642 C CA . GLU A 1 203 ? 31.013 -4.255 -45.001 1.00 74.62 203 GLU A CA 1
ATOM 1643 C C . GLU A 1 203 ? 31.332 -4.977 -46.323 1.00 74.62 203 GLU A C 1
ATOM 1645 O O . GLU A 1 203 ? 30.450 -5.545 -46.973 1.00 74.62 203 GLU A O 1
ATOM 1650 N N . ASN A 1 204 ? 32.605 -4.968 -46.730 1.00 78.31 204 ASN A N 1
ATOM 1651 C CA . ASN A 1 204 ? 33.058 -5.634 -47.950 1.00 78.31 204 ASN A CA 1
ATOM 1652 C C . ASN A 1 204 ? 33.358 -7.121 -47.725 1.00 78.31 204 ASN A C 1
ATOM 1654 O O . ASN A 1 204 ? 33.480 -7.867 -48.695 1.00 78.31 204 ASN A O 1
ATOM 1658 N N . HIS A 1 205 ? 33.470 -7.557 -46.467 1.00 76.81 205 HIS A N 1
ATOM 1659 C CA . HIS A 1 205 ? 33.634 -8.964 -46.127 1.00 76.81 205 HIS A CA 1
ATOM 1660 C C . HIS A 1 205 ? 32.319 -9.720 -46.356 1.00 76.81 205 HIS A C 1
ATOM 1662 O O . HIS A 1 205 ? 31.247 -9.196 -46.054 1.00 76.81 205 HIS A O 1
ATOM 1668 N N . VAL A 1 206 ? 32.385 -10.957 -46.860 1.00 79.12 206 VAL A N 1
ATOM 1669 C CA . VAL A 1 206 ? 31.187 -11.767 -47.162 1.00 79.12 206 VAL A CA 1
ATOM 1670 C C . VAL A 1 206 ? 30.321 -11.950 -45.910 1.00 79.12 206 VAL A C 1
ATOM 1672 O O . VAL A 1 206 ? 29.118 -11.704 -45.951 1.00 79.12 206 VAL A O 1
ATOM 1675 N N . GLU A 1 207 ? 30.948 -12.276 -44.778 1.00 77.31 207 GLU A N 1
ATOM 1676 C CA . GLU A 1 207 ? 30.260 -12.468 -43.491 1.00 77.31 207 GLU A CA 1
ATOM 1677 C C . GLU A 1 207 ? 29.806 -11.138 -42.869 1.00 77.31 207 GLU A C 1
ATOM 1679 O O . GLU A 1 207 ? 28.731 -11.059 -42.283 1.00 77.31 207 GLU A O 1
ATOM 1684 N N . GLY A 1 208 ? 30.577 -10.059 -43.050 1.00 80.19 208 GLY A N 1
ATOM 1685 C CA . GLY A 1 208 ? 30.212 -8.732 -42.540 1.00 80.19 208 GLY A CA 1
ATOM 1686 C C . GLY A 1 208 ? 29.003 -8.141 -43.267 1.00 80.19 208 GLY A C 1
ATOM 1687 O O . GLY A 1 208 ? 28.146 -7.516 -42.645 1.00 80.19 208 GLY A O 1
ATOM 1688 N N . ARG A 1 209 ? 28.871 -8.406 -44.572 1.00 84.31 209 ARG A N 1
ATOM 1689 C CA . ARG A 1 209 ? 27.694 -8.022 -45.359 1.00 84.31 209 ARG A CA 1
ATOM 1690 C C . ARG A 1 209 ? 26.434 -8.761 -44.910 1.00 84.31 209 ARG A C 1
ATOM 1692 O O . ARG A 1 209 ? 25.382 -8.136 -44.811 1.00 84.31 209 ARG A O 1
ATOM 1699 N N . GLN A 1 210 ? 26.541 -10.061 -44.634 1.00 84.00 210 GLN A N 1
ATOM 1700 C CA . GLN A 1 210 ? 25.425 -10.863 -44.121 1.00 84.00 210 GLN A CA 1
ATOM 1701 C C . GLN A 1 210 ? 24.987 -10.374 -42.736 1.00 84.00 210 GLN A C 1
ATOM 1703 O O . GLN A 1 210 ? 23.812 -10.073 -42.548 1.00 84.00 210 GLN A O 1
ATOM 1708 N N . LEU A 1 211 ? 25.933 -10.167 -41.815 1.00 83.81 211 LEU A N 1
ATOM 1709 C CA . LEU A 1 211 ? 25.640 -9.652 -40.475 1.00 83.81 211 LEU A CA 1
ATOM 1710 C C . LEU A 1 211 ? 25.038 -8.248 -40.500 1.00 83.81 211 LEU A C 1
ATOM 1712 O O . LEU A 1 211 ? 24.145 -7.953 -39.713 1.00 83.81 211 LEU A O 1
ATOM 1716 N N . LYS A 1 212 ? 25.474 -7.382 -41.421 1.00 85.56 212 LYS A N 1
ATOM 1717 C CA . LYS A 1 212 ? 24.858 -6.063 -41.607 1.00 85.56 212 LYS A CA 1
ATOM 1718 C C . LYS A 1 212 ? 23.400 -6.188 -42.047 1.00 85.56 212 LYS A C 1
ATOM 1720 O O . LYS A 1 212 ? 22.544 -5.536 -41.466 1.00 85.56 212 LYS A O 1
ATOM 1725 N N . GLN A 1 213 ? 23.102 -7.054 -43.018 1.00 86.75 213 GLN A N 1
ATOM 1726 C CA . GLN A 1 213 ? 21.724 -7.289 -43.466 1.00 86.75 213 GLN A CA 1
ATOM 1727 C C . GLN A 1 213 ? 20.849 -7.886 -42.356 1.00 86.75 213 GLN A C 1
ATOM 1729 O O . GLN A 1 213 ? 19.731 -7.421 -42.142 1.00 86.75 213 GLN A O 1
ATOM 1734 N N . GLU A 1 214 ? 21.347 -8.888 -41.629 1.00 83.56 214 GLU A N 1
ATOM 1735 C CA . GLU A 1 214 ? 20.655 -9.483 -40.477 1.00 83.56 214 GLU A CA 1
ATOM 1736 C C . GLU A 1 214 ? 20.435 -8.447 -39.367 1.00 83.56 214 GLU A C 1
ATOM 1738 O O . GLU A 1 214 ? 19.333 -8.331 -38.832 1.00 83.56 214 GLU A O 1
ATOM 1743 N N . GLY A 1 215 ? 21.447 -7.627 -39.090 1.00 84.62 215 GLY A N 1
ATOM 1744 C CA . GLY A 1 215 ? 21.400 -6.533 -38.130 1.00 84.62 215 GLY A CA 1
ATOM 1745 C C . GLY A 1 215 ? 20.412 -5.432 -38.496 1.00 84.62 215 GLY A C 1
ATOM 1746 O O . GLY A 1 215 ? 19.633 -5.016 -37.642 1.00 84.62 215 GLY A O 1
ATOM 1747 N N . ASP A 1 216 ? 20.394 -4.986 -39.751 1.00 86.75 216 ASP A N 1
ATOM 1748 C CA . ASP A 1 216 ? 19.470 -3.960 -40.246 1.00 86.75 216 ASP A CA 1
ATOM 1749 C C . ASP A 1 216 ? 18.022 -4.480 -40.250 1.00 86.75 216 ASP A C 1
ATOM 1751 O O . ASP A 1 216 ? 17.104 -3.783 -39.807 1.00 86.75 216 ASP A O 1
ATOM 1755 N N . ASN A 1 217 ? 17.813 -5.739 -40.652 1.00 87.62 217 ASN A N 1
ATOM 1756 C CA . ASN A 1 217 ? 16.510 -6.404 -40.572 1.00 87.62 217 ASN A CA 1
ATOM 1757 C C . ASN A 1 217 ? 16.037 -6.554 -39.120 1.00 87.62 217 ASN A C 1
ATOM 1759 O O . ASN A 1 217 ? 14.861 -6.327 -38.818 1.00 87.62 217 ASN A O 1
ATOM 1763 N N . PHE A 1 218 ? 16.939 -6.920 -38.207 1.00 85.12 218 PHE A N 1
ATOM 1764 C CA . PHE A 1 218 ? 16.634 -7.005 -36.783 1.00 85.12 218 PHE A CA 1
ATOM 1765 C C . PHE A 1 218 ? 16.316 -5.621 -36.211 1.00 85.12 218 PHE A C 1
ATOM 1767 O O . PHE A 1 218 ? 15.317 -5.461 -35.514 1.00 85.12 218 PHE A O 1
ATOM 1774 N N . ARG A 1 219 ? 17.066 -4.587 -36.600 1.00 85.88 219 ARG A N 1
ATOM 1775 C CA . ARG A 1 219 ? 16.815 -3.202 -36.194 1.00 85.88 219 ARG A CA 1
ATOM 1776 C C . ARG A 1 219 ? 15.457 -2.690 -36.657 1.00 85.88 219 ARG A C 1
ATOM 1778 O O . ARG A 1 219 ? 14.767 -2.031 -35.885 1.00 85.88 219 ARG A O 1
ATOM 1785 N N . HIS A 1 220 ? 15.034 -3.039 -37.870 1.00 85.81 220 HIS A N 1
ATOM 1786 C CA . HIS A 1 220 ? 13.705 -2.682 -38.362 1.00 85.81 220 HIS A CA 1
ATOM 1787 C C . HIS A 1 220 ? 12.582 -3.323 -37.525 1.00 85.81 220 HIS A C 1
ATOM 1789 O O . HIS A 1 220 ? 11.559 -2.690 -37.268 1.00 85.81 220 HIS A O 1
ATOM 1795 N N . LYS A 1 221 ? 12.789 -4.550 -37.027 1.00 82.31 221 LYS A N 1
ATOM 1796 C CA . LYS A 1 221 ? 11.855 -5.221 -36.104 1.00 82.31 221 LYS A CA 1
ATOM 1797 C C . LYS A 1 221 ? 11.862 -4.622 -34.692 1.00 82.31 221 LYS A C 1
ATOM 1799 O O . LYS A 1 221 ? 10.860 -4.718 -33.994 1.00 82.31 221 LYS A O 1
ATOM 1804 N N . LEU A 1 222 ? 12.950 -3.970 -34.282 1.00 81.75 222 LEU A N 1
ATOM 1805 C CA . LEU A 1 222 ? 13.085 -3.280 -32.991 1.00 81.75 222 LEU A CA 1
ATOM 1806 C C . LEU A 1 222 ? 12.489 -1.855 -32.996 1.00 81.75 222 LEU A C 1
ATOM 1808 O O . LEU A 1 222 ? 12.714 -1.073 -32.068 1.00 81.75 222 LEU A O 1
ATOM 1812 N N . ASN A 1 223 ? 11.718 -1.484 -34.022 1.00 81.38 223 ASN A N 1
ATOM 1813 C CA . ASN A 1 223 ? 11.088 -0.170 -34.102 1.00 81.38 223 ASN A CA 1
ATOM 1814 C C . ASN A 1 223 ? 10.021 0.020 -33.010 1.00 81.38 223 ASN A C 1
ATOM 1816 O O . ASN A 1 223 ? 8.905 -0.484 -33.080 1.00 81.38 223 ASN A O 1
ATOM 1820 N N . THR A 1 224 ? 10.359 0.838 -32.012 1.00 81.94 224 THR A N 1
ATOM 1821 C CA . THR A 1 224 ? 9.484 1.175 -30.869 1.00 81.94 224 THR A CA 1
ATOM 1822 C C . THR A 1 224 ? 8.353 2.156 -31.203 1.00 81.94 224 THR A C 1
ATOM 1824 O O . THR A 1 224 ? 7.486 2.392 -30.363 1.00 81.94 224 THR A O 1
ATOM 1827 N N . GLN A 1 225 ? 8.338 2.731 -32.412 1.00 83.69 225 GLN A N 1
ATOM 1828 C CA . GLN A 1 225 ? 7.349 3.737 -32.822 1.00 83.69 225 GLN A CA 1
ATOM 1829 C C . GLN A 1 225 ? 5.923 3.178 -32.854 1.00 83.69 225 GLN A C 1
ATOM 1831 O O . GLN A 1 225 ? 5.019 3.826 -32.340 1.00 83.69 225 GLN A O 1
ATOM 1836 N N . HIS A 1 226 ? 5.736 1.950 -33.344 1.00 85.69 226 HIS A N 1
ATOM 1837 C CA . HIS A 1 226 ? 4.418 1.311 -33.391 1.00 85.69 226 HIS A CA 1
ATOM 1838 C C . HIS A 1 226 ? 3.795 1.161 -31.992 1.00 85.69 226 HIS A C 1
ATOM 1840 O O . HIS A 1 226 ? 2.637 1.502 -31.776 1.00 85.69 226 HIS A O 1
ATOM 1846 N N . ILE A 1 227 ? 4.593 0.722 -31.011 1.00 85.75 227 ILE A N 1
ATOM 1847 C CA . ILE A 1 227 ? 4.161 0.570 -29.610 1.00 85.75 227 ILE A CA 1
ATOM 1848 C C . ILE A 1 227 ? 3.763 1.930 -29.015 1.00 85.75 227 ILE A C 1
ATOM 1850 O O . ILE A 1 227 ? 2.791 2.040 -28.269 1.00 85.75 227 ILE A O 1
ATOM 1854 N N . PHE A 1 228 ? 4.508 2.984 -29.356 1.00 87.94 228 PHE A N 1
ATOM 1855 C CA . PHE A 1 228 ? 4.220 4.343 -28.908 1.00 87.94 228 PHE A CA 1
ATOM 1856 C C . PHE A 1 228 ? 2.931 4.909 -29.527 1.00 87.94 228 PHE A C 1
ATOM 1858 O O . PHE A 1 228 ? 2.145 5.542 -28.823 1.00 87.94 228 PHE A O 1
ATOM 1865 N N . GLU A 1 229 ? 2.682 4.666 -30.813 1.00 88.50 229 GLU A N 1
ATOM 1866 C CA . GLU A 1 229 ? 1.458 5.100 -31.498 1.00 88.50 229 GLU A CA 1
ATOM 1867 C C . GLU A 1 229 ? 0.217 4.369 -30.975 1.00 88.50 229 GLU A C 1
ATOM 1869 O O . GLU A 1 229 ? -0.794 5.009 -30.675 1.00 88.50 229 GLU A O 1
ATOM 1874 N N . GLU A 1 230 ? 0.310 3.052 -30.766 1.00 88.69 230 GLU A N 1
ATOM 1875 C CA . GLU A 1 230 ? -0.759 2.264 -30.147 1.00 88.69 230 GLU A CA 1
ATOM 1876 C C . GLU A 1 230 ? -1.067 2.761 -28.728 1.00 88.69 230 GLU A C 1
ATOM 1878 O O . GLU A 1 230 ? -2.230 2.867 -28.326 1.00 88.69 230 GLU A O 1
ATOM 1883 N N . TRP A 1 231 ? -0.033 3.126 -27.968 1.00 89.69 231 TRP A N 1
ATOM 1884 C CA . TRP A 1 231 ? -0.208 3.721 -26.650 1.00 89.69 231 TRP A CA 1
ATOM 1885 C C . TRP A 1 231 ? -0.925 5.069 -26.705 1.00 89.69 231 TRP A C 1
ATOM 1887 O O . TRP A 1 231 ? -1.862 5.279 -25.936 1.00 89.69 231 TRP A O 1
ATOM 1897 N N . ILE A 1 232 ? -0.551 5.965 -27.626 1.00 87.88 232 ILE A N 1
ATOM 1898 C CA . ILE A 1 232 ? -1.262 7.240 -27.805 1.00 87.88 232 ILE A CA 1
ATOM 1899 C C . ILE A 1 232 ? -2.739 6.977 -28.105 1.00 87.88 232 ILE A C 1
ATOM 1901 O O . ILE A 1 232 ? -3.599 7.603 -27.484 1.00 87.88 232 ILE A O 1
ATOM 1905 N N . ALA A 1 233 ? -3.040 6.037 -29.005 1.00 88.75 233 ALA A N 1
ATOM 1906 C CA . ALA A 1 233 ? -4.413 5.670 -29.338 1.00 88.75 233 ALA A CA 1
ATOM 1907 C C . ALA A 1 233 ? -5.171 5.126 -28.113 1.00 88.75 233 ALA A C 1
ATOM 1909 O O . ALA A 1 233 ? -6.294 5.558 -27.842 1.00 88.75 233 ALA A O 1
ATOM 1910 N N . LYS A 1 234 ? -4.541 4.255 -27.309 1.00 87.25 234 LYS A N 1
ATOM 1911 C CA . LYS A 1 234 ? -5.116 3.758 -26.047 1.00 87.25 234 LYS A CA 1
ATOM 1912 C C . LYS A 1 234 ? -5.392 4.895 -25.065 1.00 87.25 234 LYS A C 1
ATOM 1914 O O . LYS A 1 234 ? -6.509 4.987 -24.560 1.00 87.25 234 LYS A O 1
ATOM 1919 N N . VAL A 1 235 ? -4.435 5.787 -24.829 1.00 85.31 235 VAL A N 1
ATOM 1920 C CA . VAL A 1 235 ? -4.593 6.914 -23.894 1.00 85.31 235 VAL A CA 1
ATOM 1921 C C . VAL A 1 235 ? -5.686 7.879 -24.355 1.00 85.31 235 VAL A C 1
ATOM 1923 O O . VAL A 1 235 ? -6.493 8.322 -23.539 1.00 85.31 235 VAL A O 1
ATOM 1926 N N . GLN A 1 236 ? -5.757 8.173 -25.654 1.00 85.31 236 GLN A N 1
ATOM 1927 C CA . GLN A 1 236 ? -6.799 9.033 -26.218 1.00 85.31 236 GLN A CA 1
ATOM 1928 C C . GLN A 1 236 ? -8.184 8.379 -26.150 1.00 85.31 236 GLN A C 1
ATOM 1930 O O . GLN A 1 236 ? -9.147 9.048 -25.791 1.00 85.31 236 GLN A O 1
ATOM 1935 N N . SER A 1 237 ? -8.289 7.074 -26.418 1.00 82.69 237 SER A N 1
ATOM 1936 C CA . SER A 1 237 ? -9.564 6.347 -26.328 1.00 82.69 237 SER A CA 1
ATOM 1937 C C . SER A 1 237 ? -10.125 6.301 -24.904 1.00 82.69 237 SER A C 1
ATOM 1939 O O . SER A 1 237 ? -11.338 6.366 -24.714 1.00 82.69 237 SER A O 1
ATOM 1941 N N . ARG A 1 238 ? -9.248 6.236 -23.892 1.00 76.62 238 ARG A N 1
ATOM 1942 C CA . ARG A 1 238 ? -9.642 6.159 -22.480 1.00 76.62 238 ARG A CA 1
ATOM 1943 C C . ARG A 1 238 ? -10.119 7.489 -21.899 1.00 76.62 238 ARG A C 1
ATOM 1945 O O . ARG A 1 238 ? -10.692 7.457 -20.818 1.00 76.62 238 ARG A O 1
ATOM 1952 N N . ASN A 1 239 ? -9.892 8.623 -22.580 1.00 68.56 239 ASN A N 1
ATOM 1953 C CA . ASN A 1 239 ? -10.287 9.970 -22.137 1.00 68.56 239 ASN A CA 1
ATOM 1954 C C . ASN A 1 239 ? -10.112 10.168 -20.620 1.00 68.56 239 ASN A C 1
ATOM 1956 O O . ASN A 1 239 ? -11.076 10.392 -19.891 1.00 68.56 239 ASN A O 1
ATOM 1960 N N . ILE A 1 240 ? -8.871 10.039 -20.139 1.00 68.25 240 ILE A N 1
ATOM 1961 C CA . ILE A 1 240 ? -8.547 10.134 -18.711 1.00 68.25 240 ILE A CA 1
ATOM 1962 C C . ILE A 1 240 ? -8.820 11.567 -18.234 1.00 68.25 240 ILE A C 1
ATOM 1964 O O . ILE A 1 240 ? -7.995 12.465 -18.404 1.00 68.25 240 ILE A O 1
ATOM 1968 N N . SER A 1 241 ? -9.998 11.784 -17.653 1.00 65.50 241 SER A N 1
ATOM 1969 C CA . SER A 1 241 ? -10.402 13.055 -17.061 1.00 65.50 241 SER A CA 1
ATOM 1970 C C . SER A 1 241 ? -10.199 13.015 -15.548 1.00 65.50 241 SER A C 1
ATOM 1972 O O . SER A 1 241 ? -10.836 12.228 -14.853 1.00 65.50 241 SER A O 1
ATOM 1974 N N . LEU A 1 242 ? -9.340 13.897 -15.035 1.00 66.31 242 LEU A N 1
ATOM 1975 C CA . LEU A 1 242 ? -9.153 14.139 -13.593 1.00 66.31 242 LEU A CA 1
ATOM 1976 C C . LEU A 1 242 ? -10.209 15.099 -13.019 1.00 66.31 242 LEU A C 1
ATOM 1978 O O . LEU A 1 242 ? -10.234 15.381 -11.825 1.00 66.31 242 LEU A O 1
ATOM 1982 N N . THR A 1 243 ? -11.087 15.613 -13.877 1.00 60.75 243 THR A N 1
ATOM 1983 C CA . THR A 1 243 ? -12.136 16.564 -13.525 1.00 60.75 243 THR A CA 1
ATOM 1984 C C . THR A 1 243 ? -13.337 15.808 -12.970 1.00 60.75 243 THR A C 1
ATOM 1986 O O . THR A 1 243 ? -14.087 15.174 -13.714 1.00 60.75 243 THR A O 1
ATOM 1989 N N . GLY A 1 244 ? -13.522 15.852 -11.654 1.00 71.75 244 GLY A N 1
ATOM 1990 C CA . GLY A 1 244 ? -14.636 15.175 -11.005 1.00 71.75 244 GLY A CA 1
ATOM 1991 C C . GLY A 1 244 ? -14.655 15.355 -9.493 1.00 71.75 244 GLY A C 1
ATOM 1992 O O . GLY A 1 244 ? -13.791 16.010 -8.906 1.00 71.75 244 GLY A O 1
ATOM 1993 N 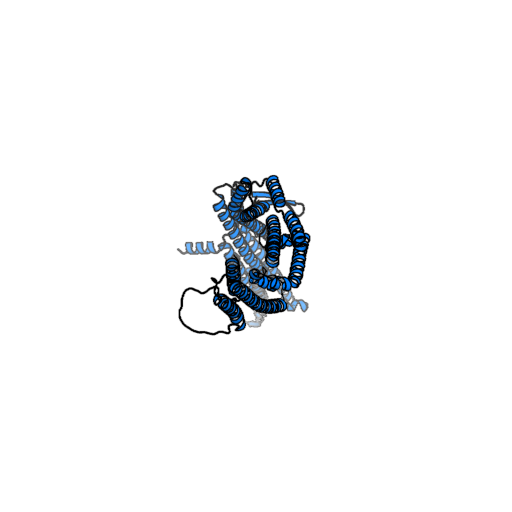N . ARG A 1 245 ? -15.669 14.757 -8.864 1.00 77.06 245 ARG A N 1
ATOM 1994 C CA . ARG A 1 245 ? -15.745 14.646 -7.404 1.00 77.06 245 ARG A CA 1
ATOM 1995 C C . ARG A 1 245 ? -14.631 13.737 -6.894 1.00 77.06 245 ARG A C 1
ATOM 1997 O O . ARG A 1 245 ? -14.257 12.782 -7.579 1.00 77.06 245 ARG A O 1
ATOM 2004 N N . VAL A 1 246 ? -14.152 14.034 -5.687 1.00 79.62 246 VAL A N 1
ATOM 2005 C CA . VAL A 1 246 ? -13.088 13.273 -5.012 1.00 79.62 246 VAL A CA 1
ATOM 2006 C C . VAL A 1 246 ? -13.542 11.848 -4.701 1.00 79.62 246 VAL A C 1
ATOM 2008 O O . VAL A 1 246 ? -12.771 10.899 -4.838 1.00 79.62 246 VAL A O 1
ATOM 2011 N N . PHE A 1 247 ? -14.818 11.677 -4.352 1.00 79.88 247 PHE A N 1
ATOM 2012 C CA . PHE A 1 247 ? -15.402 10.379 -4.045 1.00 79.88 247 PHE A CA 1
ATOM 2013 C C . PHE A 1 247 ? -16.377 9.897 -5.118 1.00 79.88 247 PHE A C 1
ATOM 2015 O O . PHE A 1 247 ? -17.130 10.660 -5.722 1.00 79.88 247 PHE A O 1
ATOM 2022 N N . SER A 1 248 ? -16.374 8.585 -5.303 1.00 80.38 248 SER A N 1
ATOM 2023 C CA . SER A 1 248 ? -17.299 7.810 -6.117 1.00 80.38 248 SER A CA 1
ATOM 2024 C C . SER A 1 248 ? -17.898 6.701 -5.250 1.00 80.38 248 SER A C 1
ATOM 2026 O O . SER A 1 248 ? -17.237 6.179 -4.352 1.00 80.38 248 SER A O 1
ATOM 2028 N N . ILE A 1 249 ? -19.165 6.361 -5.476 1.00 79.38 249 ILE A N 1
ATOM 2029 C CA . ILE A 1 249 ? -19.834 5.287 -4.735 1.00 79.38 249 ILE A CA 1
ATOM 2030 C C . ILE A 1 249 ? -19.844 4.049 -5.628 1.00 79.38 249 ILE A C 1
ATOM 2032 O O . ILE A 1 249 ? -20.511 4.039 -6.663 1.00 79.38 249 ILE A O 1
ATOM 2036 N N . GLU A 1 250 ? -19.124 3.004 -5.226 1.00 77.69 250 GLU A N 1
ATOM 2037 C CA . GLU A 1 250 ? -19.150 1.711 -5.906 1.00 77.69 250 GLU A CA 1
ATOM 2038 C C . GLU A 1 250 ? -20.193 0.788 -5.272 1.00 77.69 250 GLU A C 1
ATOM 2040 O O . GLU A 1 250 ? -20.331 0.691 -4.051 1.00 77.69 250 GLU A O 1
ATOM 2045 N N . ARG A 1 251 ? -20.936 0.075 -6.121 1.00 75.69 251 ARG A N 1
ATOM 2046 C CA . ARG A 1 251 ? -21.859 -0.983 -5.701 1.00 75.69 251 ARG A CA 1
ATOM 2047 C C . ARG A 1 251 ? -21.102 -2.302 -5.716 1.00 75.69 251 ARG A C 1
ATOM 2049 O O . ARG A 1 251 ? -20.775 -2.802 -6.789 1.00 75.69 251 ARG A O 1
ATOM 2056 N N . ARG A 1 252 ? -20.840 -2.878 -4.544 1.00 71.81 252 ARG A N 1
ATOM 2057 C CA . ARG A 1 252 ? -20.214 -4.196 -4.412 1.00 71.81 252 ARG A CA 1
ATOM 2058 C C . ARG A 1 252 ? -21.244 -5.204 -3.921 1.00 71.81 252 ARG A C 1
ATOM 2060 O O . ARG A 1 252 ? -21.910 -4.985 -2.916 1.00 71.81 252 ARG A O 1
ATOM 2067 N N . GLN A 1 253 ? -21.370 -6.316 -4.631 1.00 69.31 253 GLN A N 1
ATOM 2068 C CA . GLN A 1 253 ? -22.150 -7.457 -4.159 1.00 69.31 253 GLN A CA 1
ATOM 2069 C C . GLN A 1 253 ? -21.276 -8.267 -3.202 1.00 69.31 253 GLN A C 1
ATOM 2071 O O . GLN A 1 253 ? -20.204 -8.729 -3.596 1.00 69.31 253 GLN A O 1
ATOM 2076 N N . LYS A 1 254 ? -21.716 -8.421 -1.954 1.00 60.41 254 LYS A N 1
ATOM 2077 C CA . LYS A 1 254 ? -21.149 -9.384 -1.002 1.00 60.41 254 LYS A CA 1
ATOM 2078 C C . LYS A 1 254 ? -22.330 -10.143 -0.393 1.00 60.41 254 LYS A C 1
ATOM 2080 O O . LYS A 1 254 ? -23.295 -9.516 0.036 1.00 60.41 254 LYS A O 1
ATOM 2085 N N . ASP A 1 255 ? -22.298 -11.471 -0.464 1.00 61.41 255 ASP A N 1
ATOM 2086 C CA . ASP A 1 255 ? -23.322 -12.377 0.087 1.00 61.41 255 ASP A CA 1
ATOM 2087 C C . ASP A 1 255 ? -24.772 -12.067 -0.348 1.00 61.41 255 ASP A C 1
ATOM 2089 O O . ASP A 1 255 ? -25.711 -12.107 0.443 1.00 61.41 255 ASP A O 1
ATOM 2093 N N . GLY A 1 256 ? -24.965 -11.700 -1.622 1.00 69.12 256 GLY A N 1
ATOM 2094 C CA . GLY A 1 256 ? -26.287 -11.403 -2.196 1.00 69.12 256 GLY A CA 1
ATOM 2095 C C . GLY A 1 256 ? -26.909 -10.069 -1.758 1.00 69.12 256 GLY A C 1
ATOM 2096 O O . GLY A 1 256 ? -28.015 -9.745 -2.193 1.00 69.12 256 GLY A O 1
ATOM 2097 N N . ARG A 1 257 ? -26.214 -9.268 -0.936 1.00 69.62 257 ARG A N 1
ATOM 2098 C CA . ARG A 1 257 ? -26.608 -7.897 -0.585 1.00 69.62 257 ARG A CA 1
ATOM 2099 C C . ARG A 1 257 ? -25.738 -6.881 -1.323 1.00 69.62 257 ARG A C 1
ATOM 2101 O O . ARG A 1 257 ? -24.512 -6.998 -1.389 1.00 69.62 257 ARG A O 1
ATOM 2108 N N . ILE A 1 258 ? -26.388 -5.843 -1.850 1.00 73.94 258 ILE A N 1
ATOM 2109 C CA . ILE A 1 258 ? -25.710 -4.712 -2.490 1.00 73.94 258 ILE A CA 1
ATOM 2110 C C . ILE A 1 258 ? -25.138 -3.821 -1.386 1.00 73.94 258 ILE A C 1
ATOM 2112 O O . ILE A 1 258 ? -25.872 -3.051 -0.770 1.00 73.94 258 ILE A O 1
ATOM 2116 N N . ALA A 1 259 ? -23.836 -3.916 -1.131 1.00 73.56 259 ALA A N 1
ATOM 2117 C CA . ALA A 1 259 ? -23.131 -2.997 -0.250 1.00 73.56 259 ALA A CA 1
ATOM 2118 C C . ALA A 1 259 ? -22.602 -1.809 -1.068 1.00 73.56 259 ALA A C 1
ATOM 2120 O O . ALA A 1 259 ? -21.909 -1.981 -2.073 1.00 73.56 259 ALA A O 1
ATOM 2121 N N . LEU A 1 260 ? -22.936 -0.591 -0.645 1.00 79.81 260 LEU A N 1
ATOM 2122 C CA . LEU A 1 260 ? -22.372 0.637 -1.203 1.00 79.81 260 LEU A CA 1
ATOM 2123 C C . LEU A 1 260 ? -21.053 0.918 -0.480 1.00 79.81 260 LEU A C 1
ATOM 2125 O O . LEU A 1 260 ? -21.060 1.112 0.733 1.00 79.81 260 LEU A O 1
ATOM 2129 N N . LYS A 1 261 ? -19.932 0.927 -1.207 1.00 77.94 261 LYS A N 1
ATOM 2130 C CA . LYS A 1 261 ? -18.621 1.307 -0.667 1.00 77.94 261 LYS A CA 1
ATOM 2131 C C . LYS A 1 261 ? -18.185 2.653 -1.234 1.00 77.94 261 LYS A C 1
ATOM 2133 O O . LYS A 1 261 ? -18.355 2.928 -2.424 1.00 77.94 261 LYS A O 1
ATOM 2138 N N . LEU A 1 262 ? -17.627 3.490 -0.366 1.00 81.69 262 LEU A N 1
ATOM 2139 C CA . LEU A 1 262 ? -17.011 4.749 -0.759 1.00 81.69 262 LEU A CA 1
ATOM 2140 C C . LEU A 1 262 ? -15.645 4.449 -1.377 1.00 81.69 262 LEU A C 1
ATOM 2142 O O . LEU A 1 262 ? -14.822 3.775 -0.766 1.00 81.69 262 LEU A O 1
ATOM 2146 N N . LYS A 1 263 ? -15.392 4.956 -2.580 1.00 82.19 263 LYS A N 1
ATOM 2147 C CA . LYS A 1 263 ? -14.102 4.823 -3.253 1.00 82.19 263 LYS A CA 1
ATOM 2148 C C . LYS A 1 263 ? -13.617 6.181 -3.723 1.00 82.19 263 LYS A C 1
ATOM 2150 O O . LYS A 1 263 ? -14.365 6.944 -4.334 1.00 82.19 263 LYS A O 1
ATOM 2155 N N . VAL A 1 264 ? -12.342 6.465 -3.486 1.00 84.06 264 VAL A N 1
ATOM 2156 C CA . VAL A 1 264 ? -11.682 7.639 -4.061 1.00 84.06 264 VAL A CA 1
ATOM 2157 C C . VAL A 1 264 ? -11.687 7.510 -5.582 1.00 84.06 264 VAL A C 1
ATOM 2159 O O . VAL A 1 264 ? -11.272 6.487 -6.127 1.00 84.06 264 VAL A O 1
ATOM 2162 N N . ASN A 1 265 ? -12.169 8.539 -6.270 1.00 82.69 265 ASN A N 1
ATOM 2163 C CA . ASN A 1 265 ? -12.241 8.606 -7.724 1.00 82.69 265 ASN A CA 1
ATOM 2164 C C . ASN A 1 265 ? -10.847 8.863 -8.321 1.00 82.69 265 ASN A C 1
ATOM 2166 O O . ASN A 1 265 ? -10.562 9.927 -8.869 1.00 82.69 265 ASN A O 1
ATOM 2170 N N . PHE A 1 266 ? -9.957 7.891 -8.140 1.00 81.88 266 PHE A N 1
ATOM 2171 C CA . PHE A 1 266 ? -8.592 7.906 -8.630 1.00 81.88 266 PHE A CA 1
ATOM 2172 C C . PHE A 1 266 ? -8.268 6.518 -9.181 1.00 81.88 266 PHE A C 1
ATOM 2174 O O . PHE A 1 266 ? -8.103 5.550 -8.435 1.00 81.88 266 PHE A O 1
ATOM 2181 N N . SER A 1 267 ? -8.275 6.391 -10.507 1.00 79.94 267 SER A N 1
ATOM 2182 C CA . SER A 1 267 ? -8.057 5.104 -11.162 1.00 79.94 267 SER A CA 1
ATOM 2183 C C . SER A 1 267 ? -6.566 4.739 -11.181 1.00 79.94 267 SER A C 1
ATOM 2185 O O . SER A 1 267 ? -5.712 5.619 -11.316 1.00 79.94 267 SER A O 1
ATOM 2187 N N . PRO A 1 268 ? -6.219 3.441 -11.097 1.00 80.69 268 PRO A N 1
ATOM 2188 C CA . PRO A 1 268 ? -4.831 2.996 -11.247 1.00 80.69 268 PRO A CA 1
ATOM 2189 C C . PRO A 1 268 ? -4.251 3.384 -12.617 1.00 80.69 268 PRO A C 1
ATOM 2191 O O . PRO A 1 268 ? -3.054 3.638 -12.733 1.00 80.69 268 PRO A O 1
ATOM 2194 N N . ASP A 1 269 ? -5.104 3.529 -13.632 1.00 82.00 269 ASP A N 1
ATOM 2195 C CA . ASP A 1 269 ? -4.735 4.000 -14.967 1.00 82.00 269 ASP A CA 1
ATOM 2196 C C . ASP A 1 269 ? -4.072 5.385 -14.939 1.00 82.00 269 ASP A C 1
ATOM 2198 O O . ASP A 1 269 ? -3.084 5.612 -15.638 1.00 82.00 269 ASP A O 1
ATOM 2202 N N . VAL A 1 270 ? -4.543 6.299 -14.084 1.00 84.06 270 VAL A N 1
ATOM 2203 C CA . VAL A 1 270 ? -3.920 7.620 -13.899 1.00 84.06 270 VAL A CA 1
ATOM 2204 C C . VAL A 1 270 ? -2.484 7.474 -13.391 1.00 84.06 270 VAL A C 1
ATOM 2206 O O . VAL A 1 270 ? -1.587 8.177 -13.862 1.00 84.06 270 VAL A O 1
ATOM 2209 N N . VAL A 1 271 ? -2.251 6.529 -12.472 1.00 85.00 271 VAL A N 1
ATOM 2210 C CA . VAL A 1 271 ? -0.915 6.241 -11.929 1.00 85.00 271 VAL A CA 1
ATOM 2211 C C . VAL A 1 271 ? 0.008 5.706 -13.010 1.00 85.00 271 VAL A C 1
ATOM 2213 O O . VAL A 1 271 ? 1.146 6.159 -13.140 1.00 85.00 271 VAL A O 1
ATOM 2216 N N . THR A 1 272 ? -0.487 4.769 -13.819 1.00 86.50 272 THR A N 1
ATOM 2217 C CA . THR A 1 272 ? 0.288 4.243 -14.947 1.00 86.50 272 THR A CA 1
ATOM 2218 C C . THR A 1 272 ? 0.627 5.343 -15.949 1.00 86.50 272 THR A C 1
ATOM 2220 O O . THR A 1 272 ? 1.783 5.449 -16.351 1.00 86.50 272 THR A O 1
ATOM 2223 N N . LEU A 1 273 ? -0.316 6.245 -16.249 1.00 87.25 273 LEU A N 1
ATOM 2224 C CA . LEU A 1 273 ? -0.140 7.304 -17.237 1.00 87.25 273 LEU A CA 1
ATOM 2225 C C . LEU A 1 273 ? 1.029 8.231 -16.896 1.00 87.25 273 LEU A C 1
ATOM 2227 O O . LEU A 1 273 ? 1.900 8.454 -17.736 1.00 87.25 273 LEU A O 1
ATOM 2231 N N . PHE A 1 274 ? 1.074 8.797 -15.685 1.00 86.75 274 PHE A N 1
ATOM 2232 C CA . PHE A 1 274 ? 2.146 9.744 -15.365 1.00 86.75 274 PHE A CA 1
ATOM 2233 C C . PHE A 1 274 ? 3.506 9.046 -15.216 1.00 86.75 274 PHE A C 1
ATOM 2235 O O . PHE A 1 274 ? 4.531 9.627 -15.588 1.00 86.75 274 PHE A O 1
ATOM 2242 N N . LYS A 1 275 ? 3.529 7.789 -14.738 1.00 88.25 275 LYS A N 1
ATOM 2243 C CA . LYS A 1 275 ? 4.747 6.961 -14.701 1.00 88.25 275 LYS A CA 1
ATOM 2244 C C . LYS A 1 275 ? 5.269 6.694 -16.121 1.00 88.25 275 LYS A C 1
ATOM 2246 O O . LYS A 1 275 ? 6.462 6.865 -16.375 1.00 88.25 275 LYS A O 1
ATOM 2251 N N . GLU A 1 276 ? 4.387 6.358 -17.062 1.00 87.88 276 GLU A N 1
ATOM 2252 C CA . GLU A 1 276 ? 4.722 6.147 -18.476 1.00 87.88 276 GLU A CA 1
ATOM 2253 C C . GLU A 1 276 ? 5.198 7.434 -19.147 1.00 87.88 276 GLU A C 1
ATOM 2255 O O . GLU A 1 276 ? 6.256 7.434 -19.773 1.00 87.88 276 GLU A O 1
ATOM 2260 N N . VAL A 1 277 ? 4.491 8.553 -18.959 1.00 90.00 277 VAL A N 1
ATOM 2261 C CA . VAL A 1 277 ? 4.876 9.864 -19.508 1.00 90.00 277 VAL A CA 1
ATOM 2262 C C . VAL A 1 277 ? 6.252 10.294 -19.003 1.00 90.00 277 VAL A C 1
ATOM 2264 O O . VAL A 1 277 ? 7.068 10.774 -19.793 1.00 90.00 277 VAL A O 1
ATOM 2267 N N . ARG A 1 278 ? 6.556 10.085 -17.715 1.00 88.94 278 ARG A N 1
ATOM 2268 C CA . ARG A 1 278 ? 7.884 10.361 -17.143 1.00 88.94 278 ARG A CA 1
ATOM 2269 C C . ARG A 1 278 ? 8.973 9.548 -17.847 1.00 88.94 278 ARG A C 1
ATOM 2271 O O . ARG A 1 278 ? 9.980 10.117 -18.273 1.00 88.94 278 ARG A O 1
ATOM 2278 N N . ASN A 1 279 ? 8.757 8.243 -18.001 1.00 88.06 279 ASN A N 1
ATOM 2279 C CA . ASN A 1 279 ? 9.724 7.338 -18.622 1.00 88.06 279 ASN A CA 1
ATOM 2280 C C . ASN A 1 279 ? 9.897 7.642 -20.122 1.00 88.06 279 ASN A C 1
ATOM 2282 O O . ASN A 1 279 ? 11.021 7.726 -20.613 1.00 88.06 279 ASN A O 1
ATOM 2286 N N . LEU A 1 280 ? 8.803 7.889 -20.847 1.00 88.31 280 LEU A N 1
ATOM 2287 C CA . LEU A 1 280 ? 8.805 8.265 -22.265 1.00 88.31 280 LEU A CA 1
ATOM 2288 C C . LEU A 1 280 ? 9.504 9.610 -22.508 1.00 88.31 280 LEU A C 1
ATOM 2290 O O . LEU A 1 280 ? 10.278 9.734 -23.460 1.00 88.31 280 LEU A O 1
ATOM 2294 N N . LYS A 1 281 ? 9.301 10.591 -21.617 1.00 88.62 281 LYS A N 1
ATOM 2295 C CA . LYS A 1 281 ? 10.000 11.883 -21.658 1.00 88.62 281 LYS A CA 1
ATOM 2296 C C . LYS A 1 281 ? 11.502 11.709 -21.441 1.00 88.62 281 LYS A C 1
ATOM 2298 O O . LYS A 1 281 ? 12.283 12.273 -22.201 1.00 88.62 281 LYS A O 1
ATOM 2303 N N . HIS A 1 282 ? 11.913 10.898 -20.463 1.00 87.50 282 HIS A N 1
ATOM 2304 C CA . HIS A 1 282 ? 13.329 10.571 -20.245 1.00 87.50 282 HIS A CA 1
ATOM 2305 C C . HIS A 1 282 ? 13.946 9.848 -21.455 1.00 87.50 282 HIS A C 1
ATOM 2307 O O . HIS A 1 282 ? 15.099 10.068 -21.810 1.00 87.50 282 HIS A O 1
ATOM 2313 N N . MET A 1 283 ? 13.149 9.028 -22.140 1.00 85.88 283 MET A N 1
ATOM 2314 C CA . MET A 1 283 ? 13.527 8.351 -23.376 1.00 85.88 283 MET A CA 1
ATOM 2315 C C . MET A 1 283 ? 13.556 9.267 -24.618 1.00 85.88 283 MET A C 1
ATOM 2317 O O . MET A 1 283 ? 13.998 8.815 -25.677 1.00 85.88 283 MET A O 1
ATOM 2321 N N . GLY A 1 284 ? 13.128 10.528 -24.522 1.00 86.62 284 GLY A N 1
ATOM 2322 C CA . GLY A 1 284 ? 13.167 11.497 -25.622 1.00 86.62 284 GLY A CA 1
ATOM 2323 C C . GLY A 1 284 ? 12.028 11.373 -26.640 1.00 86.62 284 GLY A C 1
ATOM 2324 O O . GLY A 1 284 ? 12.137 11.920 -27.737 1.00 86.62 284 GLY A O 1
ATOM 2325 N N . PHE A 1 285 ? 10.940 10.663 -26.316 1.00 87.31 285 PHE A N 1
ATOM 2326 C CA . PHE A 1 285 ? 9.759 10.619 -27.184 1.00 87.31 285 PHE A CA 1
ATOM 2327 C C . PHE A 1 285 ? 8.995 11.950 -27.154 1.00 87.31 285 PHE A C 1
ATOM 2329 O O . PHE A 1 285 ? 8.872 12.598 -26.112 1.00 87.31 285 PHE A O 1
ATOM 2336 N N . ARG A 1 286 ? 8.447 12.353 -28.307 1.00 87.50 286 ARG A N 1
ATOM 2337 C CA . ARG A 1 286 ? 7.611 13.556 -28.431 1.00 87.50 286 ARG A CA 1
ATOM 2338 C C . ARG A 1 286 ? 6.162 13.213 -28.108 1.00 87.50 286 ARG A C 1
ATOM 2340 O O . ARG A 1 286 ? 5.427 12.725 -28.957 1.00 87.50 286 ARG A O 1
ATOM 2347 N N . ILE A 1 287 ? 5.769 13.462 -26.865 1.00 88.00 287 ILE A N 1
ATOM 2348 C CA . ILE A 1 287 ? 4.426 13.164 -26.358 1.00 88.00 287 ILE A CA 1
ATOM 2349 C C . ILE A 1 287 ? 3.505 14.371 -26.616 1.00 88.00 287 ILE A C 1
ATOM 2351 O O . ILE A 1 287 ? 3.930 15.507 -26.383 1.00 88.00 287 ILE A O 1
ATOM 2355 N N . PRO A 1 288 ? 2.248 14.170 -27.058 1.00 90.25 288 PRO A N 1
ATOM 2356 C CA . PRO A 1 288 ? 1.274 15.251 -27.185 1.00 90.25 288 PRO A CA 1
ATOM 2357 C C . PRO A 1 288 ? 1.089 16.041 -25.880 1.00 90.25 288 PRO A C 1
ATOM 2359 O O . PRO A 1 288 ? 0.850 15.460 -24.821 1.00 90.25 288 PRO A O 1
ATOM 2362 N N . LEU A 1 289 ? 1.122 17.377 -25.967 1.00 86.75 289 LEU A N 1
ATOM 2363 C CA . LEU A 1 289 ? 1.063 18.276 -24.802 1.00 86.75 289 LEU A CA 1
ATOM 2364 C C . LEU A 1 289 ? -0.171 18.054 -23.918 1.00 86.75 289 LEU A C 1
ATOM 2366 O O . LEU A 1 289 ? -0.074 18.162 -22.702 1.00 86.75 289 LEU A O 1
ATOM 2370 N N . LYS A 1 290 ? -1.316 17.686 -24.509 1.00 86.31 290 LYS A N 1
ATOM 2371 C CA . LYS A 1 290 ? -2.542 17.376 -23.756 1.00 86.31 290 LYS A CA 1
ATOM 2372 C C . LYS A 1 290 ? -2.315 16.253 -22.737 1.00 86.31 290 LYS A C 1
ATOM 2374 O O . LYS A 1 290 ? -2.672 16.419 -21.579 1.00 86.31 290 LYS A O 1
ATOM 2379 N N . ILE A 1 291 ? -1.657 15.167 -23.154 1.00 87.25 291 ILE A N 1
ATOM 2380 C CA . ILE A 1 291 ? -1.363 14.001 -22.305 1.00 87.25 291 ILE A CA 1
ATOM 2381 C C . ILE A 1 291 ? -0.326 14.362 -21.234 1.00 87.25 291 ILE A C 1
ATOM 2383 O O . ILE A 1 291 ? -0.415 13.927 -20.087 1.00 87.25 291 ILE A O 1
ATOM 2387 N N . VAL A 1 292 ? 0.661 15.185 -21.596 1.00 89.06 292 VAL A N 1
ATOM 2388 C CA . VAL A 1 292 ? 1.677 15.662 -20.649 1.00 89.06 292 VAL A CA 1
ATOM 2389 C C . VAL A 1 292 ? 1.045 16.533 -19.563 1.00 89.06 292 VAL A C 1
ATOM 2391 O O . VAL A 1 292 ? 1.364 16.358 -18.390 1.00 89.06 292 VAL A O 1
ATOM 2394 N N . ASN A 1 293 ? 0.121 17.423 -19.927 1.00 87.75 293 ASN A N 1
ATOM 2395 C CA . ASN A 1 293 ? -0.570 18.288 -18.975 1.00 87.75 293 ASN A CA 1
ATOM 2396 C C . ASN A 1 293 ? -1.464 17.481 -18.025 1.00 87.75 293 ASN A C 1
ATOM 2398 O O . ASN A 1 293 ? -1.396 17.693 -16.816 1.00 87.75 293 ASN A O 1
ATOM 2402 N N . THR A 1 294 ? -2.228 16.509 -18.536 1.00 84.62 294 THR A N 1
ATOM 2403 C CA . THR A 1 294 ? -3.039 15.620 -17.686 1.00 84.62 294 THR A CA 1
ATOM 2404 C C . THR A 1 294 ? -2.165 14.780 -16.755 1.00 84.62 294 THR A C 1
ATOM 2406 O O . THR A 1 294 ? -2.475 14.639 -15.578 1.00 84.62 294 THR A O 1
ATOM 2409 N N . ALA A 1 295 ? -1.031 14.266 -17.241 1.00 87.69 295 ALA A N 1
ATOM 2410 C CA . ALA A 1 295 ? -0.078 13.533 -16.409 1.00 87.69 295 ALA A CA 1
ATOM 2411 C C . ALA A 1 295 ? 0.567 14.421 -15.332 1.00 87.69 295 ALA A C 1
ATOM 2413 O O . ALA A 1 295 ? 0.798 13.969 -14.213 1.00 87.69 295 ALA A O 1
ATOM 2414 N N . HIS A 1 296 ? 0.847 15.687 -15.647 1.00 87.75 296 HIS A N 1
ATOM 2415 C CA . HIS A 1 296 ? 1.387 16.635 -14.680 1.00 87.75 296 HIS A CA 1
ATOM 2416 C C . HIS A 1 296 ? 0.376 16.955 -13.573 1.00 87.75 296 HIS A C 1
ATOM 2418 O O . HIS A 1 296 ? 0.725 16.877 -12.398 1.00 87.75 296 HIS A O 1
ATOM 2424 N N . GLN A 1 297 ? -0.881 17.228 -13.936 1.00 85.44 297 GLN A N 1
ATOM 2425 C CA . GLN A 1 297 ? -1.970 17.431 -12.975 1.00 85.44 297 GLN A CA 1
ATOM 2426 C C . GLN A 1 297 ? -2.187 16.191 -12.095 1.00 85.44 297 GLN A C 1
ATOM 2428 O O . GLN A 1 297 ? -2.272 16.313 -10.877 1.00 85.44 297 GLN A O 1
ATOM 2433 N N . ALA A 1 298 ? -2.188 14.993 -12.689 1.00 86.31 298 ALA A N 1
ATOM 2434 C CA . ALA A 1 298 ? -2.273 13.734 -11.949 1.00 86.31 298 ALA A CA 1
ATOM 2435 C C . ALA A 1 298 ? -1.150 13.586 -10.917 1.00 86.31 298 ALA A C 1
ATOM 2437 O O . ALA A 1 298 ? -1.406 13.183 -9.788 1.00 86.31 298 ALA A O 1
ATOM 2438 N N . ASN A 1 299 ? 0.086 13.922 -11.293 1.00 88.00 299 ASN A N 1
ATOM 2439 C CA . ASN A 1 299 ? 1.242 13.810 -10.408 1.00 88.00 299 ASN A CA 1
ATOM 2440 C C . ASN A 1 299 ? 1.165 14.778 -9.214 1.00 88.00 299 ASN A C 1
ATOM 2442 O O . ASN A 1 299 ? 1.612 14.430 -8.127 1.00 88.00 299 ASN A O 1
ATOM 2446 N N . LEU A 1 300 ? 0.582 15.968 -9.397 1.00 87.06 300 LEU A N 1
ATOM 2447 C CA . LEU A 1 300 ? 0.352 16.919 -8.302 1.00 87.06 300 LEU A CA 1
ATOM 2448 C C . LEU A 1 300 ? -0.720 16.420 -7.325 1.00 87.06 300 LEU A C 1
ATOM 2450 O O . LEU A 1 300 ? -0.566 16.574 -6.120 1.00 87.06 300 LEU A O 1
ATOM 2454 N N . LEU A 1 301 ? -1.781 15.791 -7.837 1.00 85.00 301 LEU A N 1
ATOM 2455 C CA . LEU A 1 301 ? -2.891 15.275 -7.027 1.00 85.00 301 LEU A CA 1
ATOM 2456 C C . LEU A 1 301 ? -2.604 13.903 -6.396 1.00 85.00 301 LEU A C 1
ATOM 2458 O O . LEU A 1 301 ? -3.293 13.492 -5.463 1.00 85.00 301 LEU A O 1
ATOM 2462 N N . TYR A 1 302 ? -1.595 13.185 -6.894 1.00 88.19 302 TYR A N 1
ATOM 2463 C CA . TYR A 1 302 ? -1.280 11.814 -6.492 1.00 88.19 302 TYR A CA 1
ATOM 2464 C C . TYR A 1 302 ? -1.045 11.639 -4.980 1.00 88.19 302 TYR A C 1
ATOM 2466 O O . TYR A 1 302 ? -1.664 10.741 -4.408 1.00 88.19 302 TYR A O 1
ATOM 2474 N N . PRO A 1 303 ? -0.241 12.476 -4.288 1.00 89.88 303 PRO A N 1
ATOM 2475 C CA . PRO A 1 303 ? -0.029 12.328 -2.845 1.00 89.88 303 PRO A CA 1
ATOM 2476 C C . PRO A 1 303 ? -1.331 12.447 -2.043 1.00 89.88 303 PRO A C 1
ATOM 2478 O O . PRO A 1 303 ? -1.578 11.654 -1.134 1.00 89.88 303 PRO A O 1
ATOM 2481 N N . PHE A 1 304 ? -2.196 13.390 -2.429 1.00 88.19 304 PHE A N 1
ATOM 2482 C CA . PHE A 1 304 ? -3.500 13.596 -1.802 1.00 88.19 304 PHE A CA 1
ATOM 2483 C C . PHE A 1 304 ? -4.419 12.396 -2.026 1.00 88.19 304 PHE A C 1
ATOM 2485 O O . PHE A 1 304 ? -5.032 11.896 -1.085 1.00 88.19 304 PHE A O 1
ATOM 2492 N N . ALA A 1 305 ? -4.468 11.882 -3.257 1.00 87.88 305 ALA A N 1
ATOM 2493 C CA . ALA A 1 305 ? -5.286 10.726 -3.596 1.00 87.88 305 ALA A CA 1
ATOM 2494 C C . ALA A 1 305 ? -4.855 9.453 -2.852 1.00 87.88 305 ALA A C 1
ATOM 2496 O O . ALA A 1 305 ? -5.720 8.714 -2.386 1.00 87.88 305 ALA A O 1
ATOM 2497 N N . ILE A 1 306 ? -3.548 9.202 -2.702 1.00 89.19 306 ILE A N 1
ATOM 2498 C CA . ILE A 1 306 ? -3.047 8.049 -1.936 1.00 89.19 306 ILE A CA 1
ATOM 2499 C C . ILE A 1 306 ? -3.411 8.180 -0.463 1.00 89.19 306 ILE A C 1
ATOM 2501 O O . ILE A 1 306 ? -3.903 7.219 0.117 1.00 89.19 306 ILE A O 1
ATOM 2505 N N . SER A 1 307 ? -3.188 9.352 0.137 1.00 90.75 307 SER A N 1
ATOM 2506 C CA . SER A 1 307 ? -3.517 9.576 1.546 1.00 90.75 307 SER A CA 1
ATOM 2507 C C . SER A 1 307 ? -5.011 9.354 1.808 1.00 90.75 307 SER A C 1
ATOM 2509 O O . SER A 1 307 ? -5.370 8.649 2.749 1.00 90.75 307 SER A O 1
ATOM 2511 N N . LEU A 1 308 ? -5.887 9.850 0.927 1.00 89.81 308 LEU A N 1
ATOM 2512 C CA . LEU A 1 308 ? -7.330 9.598 1.001 1.00 89.81 308 LEU A CA 1
ATOM 2513 C C . LEU A 1 308 ? -7.687 8.121 0.796 1.00 89.81 308 LEU A C 1
ATOM 2515 O O . LEU A 1 308 ? -8.558 7.599 1.492 1.00 89.81 308 LEU A O 1
ATOM 2519 N N . LEU A 1 309 ? -7.039 7.447 -0.159 1.00 89.31 309 LEU A N 1
ATOM 2520 C CA . LEU A 1 309 ? -7.284 6.035 -0.446 1.00 89.31 309 LEU A CA 1
ATOM 2521 C C . LEU A 1 309 ? -6.896 5.166 0.749 1.00 89.31 309 LEU A C 1
ATOM 2523 O O . LEU A 1 309 ? -7.665 4.288 1.135 1.00 89.31 309 LEU A O 1
ATOM 2527 N N . GLU A 1 310 ? -5.735 5.437 1.341 1.00 89.25 310 GLU A N 1
ATOM 2528 C CA . GLU A 1 310 ? -5.256 4.722 2.516 1.00 89.25 310 GLU A CA 1
ATOM 2529 C C . GLU A 1 310 ? -6.148 5.005 3.723 1.00 89.25 310 GLU A C 1
ATOM 2531 O O . GLU A 1 310 ? -6.589 4.066 4.372 1.00 89.25 310 GLU A O 1
ATOM 2536 N N . SER A 1 311 ? -6.532 6.264 3.946 1.00 91.56 311 SER A N 1
ATOM 2537 C CA . SER A 1 311 ? -7.445 6.643 5.032 1.00 91.56 311 SER A CA 1
ATOM 2538 C C . SER A 1 311 ? -8.812 5.949 4.916 1.00 91.56 311 SER A C 1
ATOM 2540 O O . SER A 1 311 ? -9.367 5.454 5.893 1.00 91.56 311 SER A O 1
ATOM 2542 N N . ILE A 1 312 ? -9.380 5.852 3.711 1.00 89.56 312 ILE A N 1
ATOM 2543 C CA . ILE A 1 312 ? -10.642 5.120 3.516 1.00 89.56 312 ILE A CA 1
ATOM 2544 C C . ILE A 1 312 ? -10.438 3.618 3.696 1.00 89.56 312 ILE A C 1
ATOM 2546 O O . ILE A 1 312 ? -11.288 2.949 4.281 1.00 89.56 312 ILE A O 1
ATOM 2550 N N . ARG A 1 313 ? -9.318 3.072 3.217 1.00 89.81 313 ARG A N 1
ATOM 2551 C CA . ARG A 1 313 ? -9.004 1.650 3.364 1.00 89.81 313 ARG A CA 1
ATOM 2552 C C . ARG A 1 313 ? -8.826 1.259 4.829 1.00 89.81 313 ARG A C 1
ATOM 2554 O O . ARG A 1 313 ? -9.331 0.207 5.225 1.00 89.81 313 ARG A O 1
ATOM 2561 N N . THR A 1 314 ? -8.149 2.083 5.627 1.00 90.50 314 THR A N 1
ATOM 2562 C CA . THR A 1 314 ? -8.012 1.870 7.071 1.00 90.50 314 THR A CA 1
ATOM 2563 C C . THR A 1 314 ? -9.372 1.967 7.751 1.00 90.50 314 THR A C 1
ATOM 2565 O O . THR A 1 314 ? -9.731 1.052 8.488 1.00 90.50 314 THR A O 1
ATOM 2568 N N . TYR A 1 315 ? -10.194 2.971 7.427 1.00 89.81 315 TYR A N 1
ATOM 2569 C CA . TYR A 1 315 ? -11.563 3.082 7.948 1.00 89.81 315 TYR A CA 1
ATOM 2570 C C . TYR A 1 315 ? -12.430 1.848 7.637 1.00 89.81 315 TYR A C 1
ATOM 2572 O O . TYR A 1 315 ? -13.104 1.324 8.526 1.00 89.81 315 TYR A O 1
ATOM 2580 N N . ASP A 1 316 ? -12.395 1.346 6.401 1.00 88.00 316 ASP A N 1
ATOM 2581 C CA . ASP A 1 316 ? -13.111 0.133 5.992 1.00 88.00 316 ASP A CA 1
ATOM 2582 C C . ASP A 1 316 ? -12.619 -1.102 6.761 1.00 88.00 316 ASP A C 1
ATOM 2584 O O . ASP A 1 316 ? -13.430 -1.855 7.299 1.00 88.00 316 ASP A O 1
ATOM 2588 N N . SER A 1 317 ? -11.298 -1.285 6.852 1.00 89.12 317 SER A N 1
ATOM 2589 C CA . SER A 1 317 ? -10.672 -2.392 7.588 1.00 89.12 317 SER A CA 1
ATOM 2590 C C . SER A 1 317 ? -11.074 -2.385 9.066 1.00 89.12 317 SER A C 1
ATOM 2592 O O . SER A 1 317 ? -11.471 -3.409 9.626 1.00 89.12 317 SER A O 1
ATOM 2594 N N . ILE A 1 318 ? -11.058 -1.205 9.693 1.00 87.50 318 ILE A N 1
ATOM 2595 C CA . ILE A 1 318 ? -11.452 -1.032 11.091 1.00 87.50 318 ILE A CA 1
ATOM 2596 C C . ILE A 1 318 ? -12.945 -1.330 11.278 1.00 87.50 318 ILE A C 1
ATOM 2598 O O . ILE A 1 318 ? -13.317 -2.003 12.237 1.00 87.50 318 ILE A O 1
ATOM 2602 N N . ASN A 1 319 ? -13.814 -0.886 10.366 1.00 86.69 319 ASN A N 1
ATOM 2603 C CA . ASN A 1 319 ? -15.242 -1.200 10.447 1.00 86.69 319 ASN A CA 1
ATOM 2604 C C . ASN A 1 319 ? -15.529 -2.693 10.262 1.00 86.69 319 ASN A C 1
ATOM 2606 O O . ASN A 1 319 ? -16.408 -3.216 10.945 1.00 86.69 319 ASN A O 1
ATOM 2610 N N . GLU A 1 320 ? -14.797 -3.381 9.381 1.00 85.62 320 GLU A N 1
ATOM 2611 C CA . GLU A 1 320 ? -14.897 -4.836 9.224 1.00 85.62 320 GLU A CA 1
ATOM 2612 C C . GLU A 1 320 ? -14.452 -5.563 10.508 1.00 85.62 320 GLU A C 1
ATOM 2614 O O . GLU A 1 320 ? -15.131 -6.497 10.932 1.00 85.62 320 GLU A O 1
ATOM 2619 N N . ARG A 1 321 ? -13.402 -5.080 11.192 1.00 83.50 321 ARG A N 1
ATOM 2620 C CA . ARG A 1 321 ? -12.973 -5.590 12.510 1.00 83.50 321 ARG A CA 1
ATOM 2621 C C . ARG A 1 321 ? -14.026 -5.353 13.602 1.00 83.50 321 ARG A C 1
ATOM 2623 O O . ARG A 1 321 ? -14.340 -6.264 14.360 1.00 83.50 321 ARG A O 1
ATOM 2630 N N . ILE A 1 322 ? -14.608 -4.153 13.664 1.00 82.50 322 ILE A N 1
ATOM 2631 C CA . ILE A 1 322 ? -15.617 -3.786 14.677 1.00 82.50 322 ILE A CA 1
ATOM 2632 C C . ILE A 1 322 ? -16.938 -4.532 14.469 1.00 82.50 322 ILE A C 1
ATOM 2634 O O . ILE A 1 322 ? -17.628 -4.822 15.442 1.00 82.50 322 ILE A O 1
ATOM 2638 N N . ALA A 1 323 ? -17.312 -4.853 13.228 1.00 79.38 323 ALA A N 1
ATOM 2639 C CA . ALA A 1 323 ? -18.572 -5.537 12.935 1.00 79.38 323 ALA A CA 1
ATOM 2640 C C . ALA A 1 323 ? -18.709 -6.901 13.642 1.00 79.38 323 ALA A C 1
ATOM 2642 O O . ALA A 1 323 ? -19.833 -7.355 13.839 1.00 79.38 323 ALA A O 1
ATOM 2643 N N . GLY A 1 324 ? -17.595 -7.530 14.037 1.00 74.06 324 GLY A N 1
ATOM 2644 C CA . GLY A 1 324 ? -17.583 -8.795 14.775 1.00 74.06 324 GLY A CA 1
ATOM 2645 C C . GLY A 1 324 ? -17.743 -8.680 16.296 1.00 74.06 324 GLY A C 1
ATOM 2646 O O . GLY A 1 324 ? -18.003 -9.697 16.931 1.00 74.06 324 GLY A O 1
ATOM 2647 N N . LYS A 1 325 ? -17.603 -7.485 16.893 1.00 74.19 325 LYS A N 1
ATOM 2648 C CA . LYS A 1 325 ? -17.656 -7.283 18.353 1.00 74.19 325 LYS A CA 1
ATOM 2649 C C . LYS A 1 325 ? -18.872 -6.438 18.752 1.00 74.19 325 LYS A C 1
ATOM 2651 O O . LYS A 1 325 ? -19.009 -5.270 18.375 1.00 74.19 325 LYS A O 1
ATOM 2656 N N . GLU A 1 326 ? -19.769 -7.023 19.542 1.00 69.94 326 GLU A N 1
ATOM 2657 C CA . GLU A 1 326 ? -20.951 -6.333 20.064 1.00 69.94 326 GLU A CA 1
ATOM 2658 C C . GLU A 1 326 ? -20.565 -5.333 21.174 1.00 69.94 326 GLU A C 1
ATOM 2660 O O . GLU A 1 326 ? -19.638 -5.549 21.945 1.00 69.94 326 GLU A O 1
ATOM 2665 N N . GLY A 1 327 ? -21.250 -4.188 21.252 1.00 69.94 327 GLY A N 1
ATOM 2666 C CA . GLY A 1 327 ? -21.003 -3.157 22.276 1.00 69.94 327 GLY A CA 1
ATOM 2667 C C . GLY A 1 327 ? -19.988 -2.068 21.898 1.00 69.94 327 GLY A C 1
ATOM 2668 O O . GLY A 1 327 ? -20.179 -0.917 22.295 1.00 69.94 327 GLY A O 1
ATOM 2669 N N . ILE A 1 328 ? -19.001 -2.356 21.040 1.00 78.81 328 ILE A N 1
ATOM 2670 C CA . ILE A 1 328 ? -17.998 -1.366 20.583 1.00 78.81 328 ILE A CA 1
ATOM 2671 C C . ILE A 1 328 ? -18.643 -0.171 19.869 1.00 78.81 328 ILE A C 1
ATOM 2673 O O . ILE A 1 328 ? -18.253 0.982 20.058 1.00 78.81 328 ILE A O 1
ATOM 2677 N N . ASN A 1 329 ? -19.681 -0.425 19.070 1.00 80.25 329 ASN A N 1
ATOM 2678 C CA . ASN A 1 329 ? -20.355 0.619 18.295 1.00 80.25 329 ASN A CA 1
ATOM 2679 C C . ASN A 1 329 ? -20.941 1.745 19.163 1.00 80.25 329 ASN A C 1
ATOM 2681 O O . ASN A 1 329 ? -21.009 2.883 18.702 1.00 80.25 329 ASN A O 1
ATOM 2685 N N . ILE A 1 330 ? -21.338 1.442 20.403 1.00 82.50 330 ILE A N 1
ATOM 2686 C CA . ILE A 1 330 ? -21.935 2.414 21.327 1.00 82.50 330 ILE A CA 1
ATOM 2687 C C . ILE A 1 330 ? -20.870 3.400 21.826 1.00 82.50 330 ILE A C 1
ATOM 2689 O O . ILE A 1 330 ? -21.123 4.607 21.863 1.00 82.50 330 ILE A O 1
ATOM 2693 N N . LEU A 1 331 ? -19.671 2.889 22.125 1.00 83.31 331 LEU A N 1
ATOM 2694 C CA . LEU A 1 331 ? -18.543 3.647 22.674 1.00 83.31 331 LEU A CA 1
ATOM 2695 C C . LEU A 1 331 ? -17.884 4.567 21.640 1.00 83.31 331 LEU A C 1
ATOM 2697 O O . LEU A 1 331 ? -17.484 5.692 21.945 1.00 83.31 331 LEU A O 1
ATOM 2701 N N . ILE A 1 332 ? -17.828 4.120 20.384 1.00 85.12 332 ILE A N 1
ATOM 2702 C CA . ILE A 1 332 ? -17.137 4.829 19.297 1.00 85.12 332 ILE A CA 1
ATOM 2703 C C . ILE A 1 332 ? -18.103 5.693 18.454 1.00 85.12 332 ILE A C 1
ATOM 2705 O O . ILE A 1 332 ? -17.739 6.269 17.427 1.00 85.12 332 ILE A O 1
ATOM 2709 N N . ALA A 1 333 ? -19.356 5.850 18.885 1.00 84.50 333 ALA A N 1
ATOM 2710 C CA . ALA A 1 333 ? -20.365 6.602 18.138 1.00 84.50 333 ALA A CA 1
ATOM 2711 C C . ALA A 1 333 ? -19.946 8.055 17.826 1.00 84.50 333 ALA A C 1
ATOM 2713 O O . ALA A 1 333 ? -20.223 8.542 16.729 1.00 84.50 333 ALA A O 1
ATOM 2714 N N . SER A 1 334 ? -19.243 8.732 18.747 1.00 86.50 334 SER A N 1
ATOM 2715 C CA . SER A 1 334 ? -18.753 10.103 18.519 1.00 86.50 334 SER A CA 1
ATOM 2716 C C . SER A 1 334 ? -17.716 10.153 17.401 1.00 86.50 334 SER A C 1
ATOM 2718 O O . SER A 1 334 ? -17.905 10.874 16.430 1.00 86.50 334 SER A O 1
ATOM 2720 N N . CYS A 1 335 ? -16.673 9.320 17.472 1.00 85.62 335 CYS A N 1
ATOM 2721 C CA . CYS A 1 335 ? -15.617 9.319 16.461 1.00 85.62 335 CYS A CA 1
ATOM 2722 C C . CYS A 1 335 ? -16.146 8.897 15.081 1.00 85.62 335 CYS A C 1
ATOM 2724 O O . CYS A 1 335 ? -15.753 9.467 14.066 1.00 85.62 335 CYS A O 1
ATOM 2726 N N . LYS A 1 336 ? -17.098 7.949 15.026 1.00 87.00 336 LYS A N 1
ATOM 2727 C CA . LYS A 1 336 ? -17.782 7.597 13.769 1.00 87.00 336 LYS A CA 1
ATOM 2728 C C . LYS A 1 336 ? -18.561 8.782 13.194 1.00 87.00 336 LYS A C 1
ATOM 2730 O O . LYS A 1 336 ? -18.529 8.980 11.982 1.00 87.00 336 LYS A O 1
ATOM 2735 N N . ARG A 1 337 ? -19.232 9.573 14.037 1.00 89.31 337 ARG A N 1
ATOM 2736 C CA . ARG A 1 337 ? -19.947 10.786 13.615 1.00 89.31 337 ARG A CA 1
ATOM 2737 C C . ARG A 1 337 ? -18.985 11.846 13.082 1.00 89.31 337 ARG A C 1
ATOM 2739 O O . ARG A 1 337 ? -19.263 12.427 12.040 1.00 89.31 337 ARG A O 1
ATOM 2746 N N . ASP A 1 338 ? -17.851 12.056 13.745 1.00 89.25 338 ASP A N 1
ATOM 2747 C CA . ASP A 1 338 ? -16.841 13.026 13.309 1.00 89.25 338 ASP A CA 1
ATOM 2748 C C . ASP A 1 338 ? -16.288 12.667 11.923 1.00 89.25 338 ASP A C 1
ATOM 2750 O O . ASP A 1 338 ? -16.248 13.518 11.032 1.00 89.25 338 ASP A O 1
ATOM 2754 N N . ILE A 1 339 ? -15.974 11.386 11.693 1.00 90.50 339 ILE A N 1
ATOM 2755 C CA . ILE A 1 339 ? -15.549 10.888 10.376 1.00 90.50 339 ILE A CA 1
ATOM 2756 C C . ILE A 1 339 ? -16.667 11.050 9.342 1.00 90.50 339 ILE A C 1
ATOM 2758 O O . ILE A 1 339 ? -16.413 11.532 8.244 1.00 90.50 339 ILE A O 1
ATOM 2762 N N . GLN A 1 340 ? -17.916 10.703 9.667 1.00 88.81 340 GLN A N 1
ATOM 2763 C CA . GLN A 1 340 ? -19.049 10.878 8.746 1.00 88.81 340 GLN A CA 1
ATOM 2764 C C . GLN A 1 340 ? -19.279 12.348 8.376 1.00 88.81 340 GLN A C 1
ATOM 2766 O O . GLN A 1 340 ? -19.559 12.646 7.213 1.00 88.81 340 GLN A O 1
ATOM 2771 N N . ASN A 1 341 ? -19.090 13.270 9.322 1.00 91.38 341 ASN A N 1
ATOM 2772 C CA . ASN A 1 341 ? -19.142 14.704 9.058 1.00 91.38 341 ASN A CA 1
ATOM 2773 C C . ASN A 1 341 ? -18.030 15.107 8.079 1.00 91.38 341 ASN A C 1
ATOM 2775 O O . ASN A 1 341 ? -18.322 15.729 7.058 1.00 91.38 341 ASN A O 1
ATOM 2779 N N . GLN A 1 342 ? -16.787 14.665 8.306 1.00 89.50 342 GLN A N 1
ATOM 2780 C CA . GLN A 1 342 ? -15.683 14.904 7.369 1.00 89.50 342 GLN A CA 1
ATOM 2781 C C . GLN A 1 342 ? -15.939 14.273 5.990 1.00 89.50 342 GLN A C 1
ATOM 2783 O O . GLN A 1 342 ? -15.684 14.898 4.964 1.00 89.50 342 GLN A O 1
ATOM 2788 N N . LEU A 1 343 ? -16.502 13.068 5.909 1.00 88.44 343 LEU A N 1
ATOM 2789 C CA . LEU A 1 343 ? -16.850 12.442 4.629 1.00 88.44 343 LEU A CA 1
ATOM 2790 C C . LEU A 1 343 ? -17.958 13.208 3.891 1.00 88.44 343 LEU A C 1
ATOM 2792 O O . LEU A 1 343 ? -17.909 13.327 2.666 1.00 88.44 343 LEU A O 1
ATOM 2796 N N . SER A 1 344 ? -18.930 13.770 4.614 1.00 87.69 344 SER A N 1
ATOM 2797 C CA . SER A 1 344 ? -19.976 14.598 4.006 1.00 87.69 344 SER A CA 1
ATOM 2798 C C . SER A 1 344 ? -19.427 15.922 3.463 1.00 87.69 344 SER A C 1
ATOM 2800 O O . SER A 1 344 ? -19.767 16.292 2.338 1.00 87.69 344 SER A O 1
ATOM 2802 N N . GLU A 1 345 ? -18.503 16.569 4.188 1.00 87.12 345 GLU A N 1
ATOM 2803 C CA . GLU A 1 345 ? -17.742 17.725 3.701 1.00 87.12 345 GLU A CA 1
ATOM 2804 C C . GLU A 1 345 ? -16.977 17.363 2.420 1.00 87.12 345 GLU A C 1
ATOM 2806 O O . GLU A 1 345 ? -17.097 18.052 1.406 1.00 87.12 345 GLU A O 1
ATOM 2811 N N . GLY A 1 346 ? -16.267 16.233 2.408 1.00 84.25 346 GLY A N 1
ATOM 2812 C CA . GLY A 1 346 ? -15.466 15.825 1.254 1.00 84.25 346 GLY A CA 1
ATOM 2813 C C . GLY A 1 346 ? -16.269 15.397 0.025 1.00 84.25 346 GLY A C 1
ATOM 2814 O O . GLY A 1 346 ? -15.797 15.566 -1.096 1.00 84.25 346 GLY A O 1
ATOM 2815 N N . ASN A 1 347 ? -17.510 14.927 0.183 1.00 84.31 347 ASN A N 1
ATOM 2816 C CA . ASN A 1 347 ? -18.391 14.632 -0.954 1.00 84.31 347 ASN A CA 1
ATOM 2817 C C . ASN A 1 347 ? -18.779 15.894 -1.751 1.00 84.31 347 ASN A C 1
ATOM 2819 O O . ASN A 1 347 ? -19.132 15.805 -2.928 1.00 84.31 347 ASN A O 1
ATOM 2823 N N . THR A 1 348 ? -18.700 17.074 -1.128 1.00 84.69 348 THR A N 1
ATOM 2824 C CA . THR A 1 348 ? -18.916 18.355 -1.819 1.00 84.69 348 THR A CA 1
ATOM 2825 C C . THR A 1 348 ? -17.678 18.842 -2.576 1.00 84.69 348 THR A C 1
ATOM 2827 O O . THR A 1 348 ? -17.795 19.714 -3.437 1.00 84.69 348 THR A O 1
ATOM 2830 N N . LEU A 1 349 ? -16.501 18.275 -2.290 1.00 85.38 349 LEU A N 1
ATOM 2831 C CA . LEU A 1 349 ? -15.232 18.706 -2.862 1.00 85.38 349 LEU A CA 1
ATOM 2832 C C . LEU A 1 349 ? -14.971 18.067 -4.235 1.00 85.38 349 LEU A C 1
ATOM 2834 O O . LEU A 1 349 ? -15.276 16.901 -4.509 1.00 85.38 349 LEU A O 1
ATOM 2838 N N . THR A 1 350 ? -14.342 18.855 -5.099 1.00 84.00 350 THR A N 1
ATOM 2839 C CA . THR A 1 350 ? -13.725 18.417 -6.354 1.00 84.00 350 THR A CA 1
ATOM 2840 C C . THR A 1 350 ? -12.207 18.492 -6.228 1.00 84.00 350 THR A C 1
ATOM 2842 O O . THR A 1 350 ? -11.684 19.219 -5.382 1.00 84.00 350 THR A O 1
ATOM 2845 N N . TRP A 1 351 ? -11.493 17.768 -7.091 1.00 80.50 351 TRP A N 1
ATOM 2846 C CA . TRP A 1 351 ? -10.023 17.733 -7.100 1.00 80.50 351 TRP A CA 1
ATOM 2847 C C . TRP A 1 351 ? -9.349 19.100 -7.318 1.00 80.50 351 TRP A C 1
ATOM 2849 O O . TRP A 1 351 ? -8.181 19.265 -6.992 1.00 80.50 351 TRP A O 1
ATOM 2859 N N . GLU A 1 352 ? -10.079 20.084 -7.845 1.00 77.31 352 GLU A N 1
ATOM 2860 C CA . GLU A 1 352 ? -9.595 21.451 -8.088 1.00 77.31 352 GLU A CA 1
ATOM 2861 C C . GLU A 1 352 ? -9.850 22.402 -6.904 1.00 77.31 352 GLU A C 1
ATOM 2863 O O . GLU A 1 352 ? -9.533 23.589 -6.968 1.00 77.31 352 GLU A O 1
ATOM 2868 N N . SER A 1 353 ? -10.457 21.914 -5.817 1.00 80.19 353 SER A N 1
ATOM 2869 C CA . SER A 1 353 ? -10.787 22.747 -4.664 1.00 80.19 353 SER A CA 1
ATOM 2870 C C . SER A 1 353 ? -9.539 23.137 -3.871 1.00 80.19 353 SER A C 1
ATOM 2872 O O . SER A 1 353 ? -8.776 22.285 -3.427 1.00 80.19 353 SER A O 1
ATOM 2874 N N . TYR A 1 354 ? -9.394 24.432 -3.579 1.00 79.75 354 TYR A N 1
ATOM 2875 C CA . TYR A 1 354 ? -8.311 24.966 -2.741 1.00 79.75 354 TYR A CA 1
ATOM 2876 C C . TYR A 1 354 ? -8.272 24.359 -1.325 1.00 79.75 354 TYR A C 1
ATOM 2878 O O . TYR A 1 354 ? -7.234 24.338 -0.674 1.00 79.75 354 TYR A O 1
ATOM 2886 N N . LYS A 1 355 ? -9.406 23.848 -0.830 1.00 83.44 355 LYS A N 1
ATOM 2887 C CA . LYS A 1 355 ? -9.508 23.252 0.511 1.00 83.44 355 LYS A CA 1
ATOM 2888 C C . LYS A 1 355 ? -9.075 21.781 0.563 1.00 83.44 355 LYS A C 1
ATOM 2890 O O . LYS A 1 355 ? -9.250 21.160 1.607 1.00 83.44 355 LYS A O 1
ATOM 2895 N N . MET A 1 356 ? -8.558 21.214 -0.529 1.00 84.31 356 MET A N 1
ATOM 2896 C CA . MET A 1 356 ? -8.204 19.795 -0.591 1.00 84.31 356 MET A CA 1
ATOM 2897 C C . MET A 1 356 ? -7.085 19.446 0.396 1.00 84.31 356 MET A C 1
ATOM 2899 O O . MET A 1 356 ? -7.261 18.550 1.215 1.00 84.31 356 MET A O 1
ATOM 2903 N N . ASP A 1 357 ? -5.987 20.197 0.383 1.00 85.50 357 ASP A N 1
ATOM 2904 C CA . ASP A 1 357 ? -4.808 19.948 1.218 1.00 85.50 357 ASP A CA 1
ATOM 2905 C C . ASP A 1 357 ? -5.131 19.905 2.724 1.00 85.50 357 ASP A C 1
ATOM 2907 O O . ASP A 1 357 ? -4.856 18.880 3.356 1.00 85.50 357 ASP A O 1
ATOM 2911 N N . PRO A 1 358 ? -5.772 20.934 3.328 1.00 90.19 358 PRO A N 1
ATOM 2912 C CA . PRO A 1 358 ? -6.117 20.883 4.749 1.00 90.19 358 PRO A CA 1
ATOM 2913 C C . PRO A 1 358 ? -7.161 19.803 5.057 1.00 90.19 358 PRO A C 1
ATOM 2915 O O . PRO A 1 358 ? -7.167 19.252 6.156 1.00 90.19 358 PRO A O 1
ATOM 2918 N N . TYR A 1 359 ? -8.033 19.476 4.099 1.00 91.25 359 TYR A N 1
ATOM 2919 C CA . TYR A 1 359 ? -9.023 18.419 4.268 1.00 91.25 359 TYR A CA 1
ATOM 2920 C C . TYR A 1 359 ? -8.383 17.029 4.326 1.00 91.25 359 TYR A C 1
ATOM 2922 O O . TYR A 1 359 ? -8.738 16.250 5.206 1.00 91.25 359 TYR A O 1
ATOM 2930 N N . VAL A 1 360 ? -7.441 16.710 3.426 1.00 90.06 360 VAL A N 1
ATOM 2931 C CA . VAL A 1 360 ? -6.759 15.403 3.423 1.00 90.06 360 VAL A CA 1
ATOM 2932 C C . VAL A 1 360 ? -6.050 15.174 4.751 1.00 90.06 360 VAL A C 1
ATOM 2934 O O . VAL A 1 360 ? -6.215 14.113 5.350 1.00 90.06 360 VAL A O 1
ATOM 2937 N N . VAL A 1 361 ? -5.325 16.184 5.239 1.00 91.12 361 VAL A N 1
ATOM 2938 C CA . VAL A 1 361 ? -4.617 16.105 6.522 1.00 91.12 361 VAL A CA 1
ATOM 2939 C C . VAL A 1 361 ? -5.608 15.866 7.659 1.00 91.12 361 VAL A C 1
ATOM 2941 O O . VAL A 1 361 ? -5.488 14.870 8.368 1.00 91.12 361 VAL A O 1
ATOM 2944 N N . LYS A 1 362 ? -6.660 16.686 7.764 1.00 92.19 362 LYS A N 1
ATOM 2945 C CA . LYS A 1 362 ? -7.679 16.552 8.814 1.00 92.19 362 LYS A CA 1
ATOM 2946 C C . LYS A 1 362 ? -8.403 15.200 8.775 1.00 92.19 362 LYS A C 1
ATOM 2948 O O . LYS A 1 362 ? -8.652 14.595 9.818 1.00 92.19 362 LYS A O 1
ATOM 2953 N N . LEU A 1 363 ? -8.739 14.698 7.585 1.00 91.88 363 LEU A N 1
ATOM 2954 C CA . LEU A 1 363 ? -9.367 13.385 7.439 1.00 91.88 363 LEU A CA 1
ATOM 2955 C C . LEU A 1 363 ? -8.406 12.270 7.876 1.00 91.88 363 LEU A C 1
ATOM 2957 O O . LEU A 1 363 ? -8.811 11.379 8.617 1.00 91.88 363 LEU A O 1
ATOM 2961 N N . SER A 1 364 ? -7.137 12.342 7.470 1.00 92.31 364 SER A N 1
ATOM 2962 C CA . SER A 1 364 ? -6.131 11.356 7.871 1.00 92.31 364 SER A CA 1
ATOM 2963 C C . SER A 1 364 ? -5.899 11.354 9.386 1.00 92.31 364 SER A C 1
ATOM 2965 O O . SER A 1 364 ? -5.924 10.291 9.993 1.00 92.31 364 SER A O 1
ATOM 2967 N N . GLU A 1 365 ? -5.799 12.522 10.027 1.00 92.81 365 GLU A N 1
ATOM 2968 C CA . GLU A 1 365 ? -5.647 12.646 11.483 1.00 92.81 365 GLU A CA 1
ATOM 2969 C C . GLU A 1 365 ? -6.860 12.091 12.236 1.00 92.81 365 GLU A C 1
ATOM 2971 O O . GLU A 1 365 ? -6.709 11.333 13.191 1.00 92.81 365 GLU A O 1
ATOM 2976 N N . THR A 1 366 ? -8.080 12.424 11.799 1.00 91.69 366 THR A N 1
ATOM 2977 C CA . THR A 1 366 ? -9.301 11.902 12.440 1.00 91.69 366 THR A CA 1
ATOM 2978 C C . THR A 1 366 ? -9.419 10.384 12.319 1.00 91.69 366 THR A C 1
ATOM 2980 O O . THR A 1 366 ? -9.878 9.738 13.261 1.00 91.69 366 THR A O 1
ATOM 2983 N N . ILE A 1 367 ? -8.972 9.802 11.203 1.00 93.19 367 ILE A N 1
ATOM 2984 C CA . ILE A 1 367 ? -8.976 8.350 10.995 1.00 93.19 367 ILE A CA 1
ATOM 2985 C C . ILE A 1 367 ? -7.844 7.663 11.767 1.00 93.19 367 ILE A C 1
ATOM 2987 O O . ILE A 1 367 ? -8.092 6.611 12.351 1.00 93.19 367 ILE A O 1
ATOM 2991 N N . SER A 1 368 ? -6.654 8.258 11.856 1.00 92.19 368 SER A N 1
ATOM 2992 C CA . SER A 1 368 ? -5.567 7.750 12.706 1.00 92.19 368 SER A CA 1
ATOM 2993 C C . SER A 1 368 ? -5.962 7.763 14.184 1.00 92.19 368 SER A C 1
ATOM 2995 O O . SER A 1 368 ? -5.875 6.736 14.850 1.00 92.19 368 SER A O 1
ATOM 2997 N N . ASN A 1 369 ? -6.531 8.869 14.676 1.00 91.31 369 ASN A N 1
ATOM 2998 C CA . ASN A 1 369 ? -7.054 8.958 16.044 1.00 91.31 369 ASN A CA 1
ATOM 2999 C C . ASN A 1 369 ? -8.156 7.921 16.300 1.00 91.31 369 ASN A C 1
ATOM 3001 O O . ASN A 1 369 ? -8.261 7.351 17.383 1.00 91.31 369 ASN A O 1
ATOM 3005 N N . TYR A 1 370 ? -9.007 7.676 15.303 1.00 90.75 370 TYR A N 1
ATOM 3006 C CA . TYR A 1 370 ? -10.021 6.632 15.375 1.00 90.75 370 TYR A CA 1
ATOM 3007 C C . TYR A 1 370 ? -9.402 5.236 15.441 1.00 90.75 370 TYR A C 1
ATOM 3009 O O . TYR A 1 370 ? -9.863 4.417 16.231 1.00 90.75 370 TYR A O 1
ATOM 3017 N N . GLN A 1 371 ? -8.359 4.967 14.655 1.00 91.12 371 GLN A N 1
ATOM 3018 C CA . GLN A 1 371 ? -7.636 3.702 14.693 1.00 91.12 371 GLN A CA 1
ATOM 3019 C C . GLN A 1 371 ? -7.024 3.451 16.072 1.00 91.12 371 GLN A C 1
ATOM 3021 O O . GLN A 1 371 ? -7.290 2.400 16.653 1.00 91.12 371 GLN A O 1
ATOM 3026 N N . GLU A 1 372 ? -6.283 4.420 16.611 1.00 90.50 372 GLU A N 1
ATOM 3027 C CA . GLU A 1 372 ? -5.659 4.329 17.936 1.00 90.50 372 GLU A CA 1
ATOM 3028 C C . GLU A 1 372 ? -6.706 4.081 19.027 1.00 90.50 372 GLU A C 1
ATOM 3030 O O . GLU A 1 372 ? -6.569 3.150 19.819 1.00 90.50 372 GLU A O 1
ATOM 3035 N N . LYS A 1 373 ? -7.814 4.836 19.014 1.00 87.56 373 LYS A N 1
ATOM 3036 C CA . LYS A 1 373 ? -8.921 4.639 19.964 1.00 87.56 373 LYS A CA 1
ATOM 3037 C C . LYS A 1 373 ? -9.574 3.267 19.846 1.00 87.56 373 LYS A C 1
ATOM 3039 O O . LYS A 1 373 ? -9.981 2.697 20.852 1.00 87.56 373 LYS A O 1
ATOM 3044 N N . VAL A 1 374 ? -9.729 2.737 18.633 1.00 88.88 374 VAL A N 1
ATOM 3045 C CA . VAL A 1 374 ? -10.302 1.397 18.444 1.00 88.88 374 VAL A CA 1
ATOM 3046 C C . VAL A 1 374 ? -9.342 0.335 18.964 1.00 88.88 374 VAL A C 1
ATOM 3048 O O . VAL A 1 374 ? -9.802 -0.602 19.598 1.00 88.88 374 VAL A O 1
ATOM 3051 N N . GLU A 1 375 ? -8.041 0.463 18.704 1.00 88.25 375 GLU A N 1
ATOM 3052 C CA . GLU A 1 375 ? -7.027 -0.488 19.175 1.00 88.25 375 GLU A CA 1
ATOM 3053 C C . GLU A 1 375 ? -6.887 -0.470 20.700 1.00 88.25 375 GLU A C 1
ATOM 3055 O O . GLU A 1 375 ? -6.861 -1.534 21.318 1.00 88.25 375 GLU A O 1
ATOM 3060 N N . GLU A 1 376 ? -6.875 0.713 21.322 1.00 87.88 376 GLU A N 1
ATOM 3061 C CA . GLU A 1 376 ? -6.899 0.839 22.782 1.00 87.88 376 GLU A CA 1
ATOM 3062 C C . GLU A 1 376 ? -8.171 0.216 23.364 1.00 87.88 376 GLU A C 1
ATOM 3064 O O . GLU A 1 376 ? -8.101 -0.580 24.303 1.00 87.88 376 GLU A O 1
ATOM 3069 N N . LEU A 1 377 ? -9.334 0.533 22.788 1.00 87.25 377 LEU A N 1
ATOM 3070 C CA . LEU A 1 377 ? -10.596 -0.031 23.244 1.00 87.25 377 LEU A CA 1
ATOM 3071 C C . LEU A 1 377 ? -10.602 -1.559 23.126 1.00 87.25 377 LEU A C 1
ATOM 3073 O O . LEU A 1 377 ? -11.086 -2.225 24.035 1.00 87.25 377 LEU A O 1
ATOM 3077 N N . ASP A 1 378 ? -10.060 -2.109 22.039 1.00 86.62 378 ASP A N 1
ATOM 3078 C CA . ASP A 1 378 ? -9.991 -3.554 21.821 1.00 86.62 378 ASP A CA 1
ATOM 3079 C C . ASP A 1 378 ? -9.193 -4.244 22.933 1.00 86.62 378 ASP A C 1
ATOM 3081 O O . ASP A 1 378 ? -9.674 -5.191 23.553 1.00 86.62 378 ASP A O 1
ATOM 3085 N N . MET A 1 379 ? -8.020 -3.695 23.266 1.00 88.38 379 MET A N 1
ATOM 3086 C CA . MET A 1 379 ? -7.175 -4.199 24.351 1.00 88.38 379 MET A CA 1
ATOM 3087 C C . MET A 1 379 ? -7.874 -4.134 25.714 1.00 88.38 379 MET A C 1
ATOM 3089 O O . MET A 1 379 ? -7.785 -5.068 26.514 1.00 88.38 379 MET A O 1
ATOM 3093 N N . VAL A 1 380 ? -8.573 -3.031 25.997 1.00 88.31 380 VAL A N 1
ATOM 3094 C CA . VAL A 1 380 ? -9.281 -2.852 27.271 1.00 88.31 380 VAL A CA 1
ATOM 3095 C C . VAL A 1 380 ? -10.492 -3.784 27.369 1.00 88.31 380 VAL A C 1
ATOM 3097 O O . VAL A 1 380 ? -10.731 -4.360 28.430 1.00 88.31 380 VAL A O 1
ATOM 3100 N N . LEU A 1 381 ? -11.241 -3.971 26.281 1.00 86.38 381 LEU A N 1
ATOM 3101 C CA . LEU A 1 381 ? -12.391 -4.873 26.251 1.00 86.38 381 LEU A CA 1
ATOM 3102 C C . LEU A 1 381 ? -11.978 -6.330 26.418 1.00 86.38 381 LEU A C 1
ATOM 3104 O O . LEU A 1 381 ? -12.575 -7.014 27.244 1.00 86.38 381 LEU A O 1
ATOM 3108 N N . ASP A 1 382 ? -10.931 -6.776 25.724 1.00 88.31 382 ASP A N 1
ATOM 3109 C CA . ASP A 1 382 ? -10.425 -8.143 25.864 1.00 88.31 382 ASP A CA 1
ATOM 3110 C C . ASP A 1 382 ? -9.974 -8.407 27.312 1.00 88.31 382 ASP A C 1
ATOM 3112 O O . ASP A 1 382 ? -10.270 -9.457 27.885 1.00 88.31 382 ASP A O 1
ATOM 3116 N N . ARG A 1 383 ? -9.348 -7.419 27.969 1.00 89.62 383 ARG A N 1
ATOM 3117 C CA . ARG A 1 383 ? -9.012 -7.506 29.398 1.00 89.62 383 ARG A CA 1
ATOM 3118 C C . ARG A 1 383 ? -10.252 -7.639 30.285 1.00 89.62 383 ARG A C 1
ATOM 3120 O O . ARG A 1 383 ? -10.260 -8.469 31.191 1.00 89.62 383 ARG A O 1
ATOM 3127 N N . ILE A 1 384 ? -11.289 -6.840 30.038 1.00 89.19 384 ILE A N 1
ATOM 3128 C CA . ILE A 1 384 ? -12.541 -6.907 30.805 1.00 89.19 384 ILE A CA 1
ATOM 3129 C C . ILE A 1 384 ? -13.234 -8.253 30.581 1.00 89.19 384 ILE A C 1
ATOM 3131 O O . ILE A 1 384 ? -13.757 -8.825 31.532 1.00 89.19 384 ILE A O 1
ATOM 3135 N N . GLU A 1 385 ? -13.219 -8.800 29.367 1.00 89.00 385 GLU A N 1
ATOM 3136 C CA . GLU A 1 385 ? -13.780 -10.124 29.087 1.00 89.00 385 GLU A CA 1
ATOM 3137 C C . GLU A 1 385 ? -13.023 -11.248 29.801 1.00 89.00 385 GLU A C 1
ATOM 3139 O O . GLU A 1 385 ? -13.663 -12.144 30.356 1.00 89.00 385 GLU A O 1
ATOM 3144 N N . VAL A 1 386 ? -11.689 -11.174 29.869 1.00 91.38 386 VAL A N 1
ATOM 3145 C CA . VAL A 1 386 ? -10.864 -12.109 30.652 1.00 91.38 386 VAL A CA 1
ATOM 3146 C C . VAL A 1 386 ? -11.175 -12.001 32.145 1.00 91.38 386 VAL A C 1
ATOM 3148 O O . VAL A 1 386 ? -11.411 -13.026 32.784 1.00 91.38 386 VAL A O 1
ATOM 3151 N N . ASP A 1 387 ? -11.245 -10.788 32.701 1.00 88.69 387 ASP A N 1
ATOM 3152 C CA . ASP A 1 387 ? -11.581 -10.577 34.116 1.00 88.69 387 ASP A CA 1
ATOM 3153 C C . ASP A 1 387 ? -13.019 -11.055 34.425 1.00 88.69 387 ASP A C 1
ATOM 3155 O O . ASP A 1 387 ? -13.270 -11.684 35.457 1.00 88.69 387 ASP A O 1
ATOM 3159 N N . LEU A 1 388 ? -13.966 -10.842 33.502 1.00 88.56 388 LEU A N 1
ATOM 3160 C CA . LEU A 1 388 ? -15.331 -11.367 33.597 1.00 88.56 388 LEU A CA 1
ATOM 3161 C C . LEU A 1 388 ? -15.367 -12.896 33.538 1.00 88.56 388 LEU A C 1
ATOM 3163 O O . LEU A 1 388 ? -16.162 -13.500 34.254 1.00 88.56 388 LEU A O 1
ATOM 3167 N N . ALA A 1 389 ? -14.567 -13.537 32.688 1.00 89.25 389 ALA A N 1
ATOM 3168 C CA . ALA A 1 389 ? -14.464 -14.995 32.637 1.00 89.25 389 ALA A CA 1
ATOM 3169 C C . ALA A 1 389 ? -13.804 -15.552 33.910 1.00 89.25 389 ALA A C 1
ATOM 3171 O O . ALA A 1 389 ? -14.256 -16.559 34.449 1.00 89.25 389 ALA A O 1
ATOM 3172 N N . ALA A 1 390 ? -12.800 -14.857 34.450 1.00 88.56 390 ALA A N 1
ATOM 3173 C CA . ALA A 1 390 ? -12.158 -15.219 35.708 1.00 88.56 390 ALA A CA 1
ATOM 3174 C C . ALA A 1 390 ? -13.128 -15.152 36.898 1.00 88.56 390 ALA A C 1
ATOM 3176 O O . ALA A 1 390 ? -13.029 -15.977 37.804 1.00 88.56 390 ALA A O 1
ATOM 3177 N N . LEU A 1 391 ? -14.119 -14.248 36.891 1.00 85.62 391 LEU A N 1
ATOM 3178 C CA . LEU A 1 391 ? -15.181 -14.234 37.909 1.00 85.62 391 LEU A CA 1
ATOM 3179 C C . LEU A 1 391 ? -15.994 -15.546 37.950 1.00 85.62 391 LEU A C 1
ATOM 3181 O O . LEU A 1 391 ? -16.504 -15.893 39.018 1.00 85.62 391 LEU A O 1
ATOM 3185 N N . ASP A 1 392 ? -16.057 -16.322 36.861 1.00 83.19 392 ASP A N 1
ATOM 3186 C CA . ASP A 1 392 ? -16.759 -17.619 36.816 1.00 83.19 392 ASP A CA 1
ATOM 3187 C C . ASP A 1 392 ? -15.933 -18.783 37.389 1.00 83.19 392 ASP A C 1
ATOM 3189 O O . ASP A 1 392 ? -16.510 -19.790 37.789 1.00 83.19 392 ASP A O 1
ATOM 3193 N N . THR A 1 393 ? -14.604 -18.657 37.486 1.00 82.88 393 THR A N 1
ATOM 3194 C CA . THR A 1 393 ? -13.705 -19.738 37.955 1.00 82.88 393 THR A CA 1
ATOM 3195 C C . THR A 1 393 ? -12.884 -19.394 39.201 1.00 82.88 393 THR A C 1
ATOM 3197 O O . THR A 1 393 ? -12.276 -20.275 39.803 1.00 82.88 393 THR A O 1
ATOM 3200 N N . CYS A 1 394 ? -12.882 -18.131 39.633 1.00 78.94 394 CYS A N 1
ATOM 3201 C CA . CYS A 1 394 ? -12.162 -17.660 40.814 1.00 78.94 394 CYS A CA 1
ATOM 3202 C C . CYS A 1 394 ? -12.537 -18.416 42.104 1.00 78.94 394 CYS A C 1
ATOM 3204 O O . CYS A 1 394 ? -13.690 -18.820 42.285 1.00 78.94 394 CYS A O 1
ATOM 3206 N N . GLN A 1 395 ? -11.562 -18.532 43.013 1.00 77.00 395 GLN A N 1
ATOM 3207 C CA . GLN A 1 395 ? -11.762 -19.000 44.384 1.00 77.00 395 GLN A CA 1
ATOM 3208 C C . GLN A 1 395 ? -12.718 -18.071 45.138 1.00 77.00 395 GLN A C 1
ATOM 3210 O O . GLN A 1 395 ? -12.667 -16.848 44.979 1.00 77.00 395 GLN A O 1
ATOM 3215 N N . TYR A 1 396 ? -13.551 -18.659 45.995 1.00 77.62 396 TYR A N 1
ATOM 3216 C CA . TYR A 1 396 ? -14.547 -17.943 46.785 1.00 77.62 396 TYR A CA 1
ATOM 3217 C C . TYR A 1 396 ? -13.891 -17.192 47.960 1.00 77.62 396 TYR A C 1
ATOM 3219 O O . TYR A 1 396 ? -13.944 -17.608 49.113 1.00 77.62 396 TYR A O 1
ATOM 3227 N N . SER A 1 397 ? -13.209 -16.088 47.652 1.00 82.56 397 SER A N 1
ATOM 3228 C CA . SER A 1 397 ? -12.537 -15.220 48.618 1.00 82.56 397 SER A CA 1
ATOM 3229 C C . SER A 1 397 ? -12.875 -13.759 48.344 1.00 82.56 397 SER A C 1
ATOM 3231 O O . SER A 1 397 ? -12.888 -13.308 47.200 1.00 82.56 397 SER A O 1
ATOM 3233 N N . SER A 1 398 ? -13.122 -12.986 49.405 1.00 81.00 398 SER A N 1
ATOM 3234 C CA . SER A 1 398 ? -13.472 -11.564 49.266 1.00 81.00 398 SER A CA 1
ATOM 3235 C C . SER A 1 398 ? -12.338 -10.773 48.616 1.00 81.00 398 SER A C 1
ATOM 3237 O O . SER A 1 398 ? -12.585 -9.919 47.768 1.00 81.00 398 SER A O 1
ATOM 3239 N N . ALA A 1 399 ? -11.085 -11.117 48.931 1.00 85.88 399 ALA A N 1
ATOM 3240 C CA . ALA A 1 399 ? -9.918 -10.439 48.379 1.00 85.88 399 ALA A CA 1
ATOM 3241 C C . ALA A 1 399 ? -9.766 -10.662 46.865 1.00 85.88 399 ALA A C 1
ATOM 3243 O O . ALA A 1 399 ? -9.403 -9.734 46.145 1.00 85.88 399 ALA A O 1
ATOM 3244 N N . THR A 1 400 ? -10.049 -11.870 46.369 1.00 85.94 400 THR A N 1
ATOM 3245 C CA . THR A 1 400 ? -9.888 -12.203 44.948 1.00 85.94 400 THR A CA 1
ATOM 3246 C C . THR A 1 400 ? -10.999 -11.588 44.101 1.00 85.94 400 THR A C 1
ATOM 3248 O O . THR A 1 400 ? -10.711 -10.974 43.073 1.00 85.94 400 THR A O 1
ATOM 3251 N N . VAL A 1 401 ? -12.253 -11.659 44.565 1.00 85.12 401 VAL A N 1
ATOM 3252 C CA . VAL A 1 401 ? -13.399 -11.010 43.906 1.00 85.12 401 VAL A CA 1
ATOM 3253 C C . VAL A 1 401 ? -13.228 -9.488 43.904 1.00 85.12 401 VAL A C 1
ATOM 3255 O O . VAL A 1 401 ? -13.371 -8.860 42.854 1.00 85.12 401 VAL A O 1
ATOM 3258 N N . ALA A 1 402 ? -12.823 -8.892 45.031 1.00 87.00 402 ALA A N 1
ATOM 3259 C CA . ALA A 1 402 ? -12.542 -7.459 45.114 1.00 87.00 402 ALA A CA 1
ATOM 3260 C C . ALA A 1 402 ? -11.400 -7.034 44.176 1.00 87.00 402 ALA A C 1
ATOM 3262 O O . ALA A 1 402 ? -11.479 -5.979 43.542 1.00 87.00 402 ALA A O 1
ATOM 3263 N N . ALA A 1 403 ? -10.342 -7.844 44.053 1.00 88.62 403 ALA A N 1
ATOM 3264 C CA . ALA A 1 403 ? -9.227 -7.558 43.154 1.00 88.62 403 ALA A CA 1
ATOM 3265 C C . ALA A 1 403 ? -9.658 -7.572 41.677 1.00 88.62 403 ALA A C 1
ATOM 3267 O O . ALA A 1 403 ? -9.285 -6.661 40.935 1.00 88.62 403 ALA A O 1
ATOM 3268 N N . LEU A 1 404 ? -10.483 -8.544 41.267 1.00 88.38 404 LEU A N 1
ATOM 3269 C CA . LEU A 1 404 ? -11.044 -8.619 39.911 1.00 88.38 404 LEU A CA 1
ATOM 3270 C C . LEU A 1 404 ? -11.954 -7.423 39.612 1.00 88.38 404 LEU A C 1
ATOM 3272 O O . LEU A 1 404 ? -11.765 -6.748 38.602 1.00 88.38 404 LEU A O 1
ATOM 3276 N N . LEU A 1 405 ? -12.874 -7.082 40.519 1.00 88.56 405 LEU A N 1
ATOM 3277 C CA . LEU A 1 405 ? -13.733 -5.901 40.366 1.00 88.56 405 LEU A CA 1
ATOM 3278 C C . LEU A 1 405 ? -12.921 -4.601 40.325 1.00 88.56 405 LEU A C 1
ATOM 3280 O O . LEU A 1 405 ? -13.229 -3.700 39.548 1.00 88.56 405 LEU A O 1
ATOM 3284 N N . THR A 1 406 ? -11.835 -4.516 41.096 1.00 90.00 406 THR A N 1
ATOM 3285 C CA . THR A 1 406 ? -10.908 -3.377 41.047 1.00 90.00 406 THR A CA 1
ATOM 3286 C C . THR A 1 406 ? -10.149 -3.318 39.718 1.00 90.00 406 THR A C 1
ATOM 3288 O O . THR A 1 406 ? -9.908 -2.223 39.211 1.00 90.00 406 THR A O 1
ATOM 3291 N N . SER A 1 407 ? -9.773 -4.461 39.131 1.00 90.69 407 SER A N 1
ATOM 3292 C CA . SER A 1 407 ? -9.168 -4.524 37.789 1.00 90.69 407 SER A CA 1
ATOM 3293 C C . SER A 1 407 ? -10.150 -4.035 36.721 1.00 90.69 407 SER A C 1
ATOM 3295 O O . SER A 1 407 ? -9.799 -3.147 35.943 1.00 90.69 407 SER A O 1
ATOM 3297 N N . ILE A 1 408 ? -11.400 -4.512 36.758 1.00 90.38 408 ILE A N 1
ATOM 3298 C CA . ILE A 1 408 ? -12.468 -4.071 35.848 1.00 90.38 408 ILE A CA 1
ATOM 3299 C C . ILE A 1 408 ? -12.734 -2.571 36.022 1.00 90.38 408 ILE A C 1
ATOM 3301 O O . ILE A 1 408 ? -12.804 -1.844 35.036 1.00 90.38 408 ILE A O 1
ATOM 3305 N N . GLN A 1 409 ? -12.808 -2.068 37.257 1.00 88.75 409 GLN A N 1
ATOM 3306 C CA . GLN A 1 409 ? -12.991 -0.638 37.512 1.00 88.75 409 GLN A CA 1
ATOM 3307 C C . GLN A 1 409 ? -11.820 0.192 36.973 1.00 88.75 409 GLN A C 1
ATOM 3309 O O . GLN A 1 409 ? -12.061 1.223 36.361 1.00 88.75 409 GLN A O 1
ATOM 3314 N N . LYS A 1 410 ? -10.564 -0.253 37.126 1.00 89.19 410 LYS A N 1
ATOM 3315 C CA . LYS A 1 410 ? -9.402 0.435 36.530 1.00 89.19 410 LYS A CA 1
ATOM 3316 C C . LYS A 1 410 ? -9.482 0.481 35.004 1.00 89.19 410 LYS A C 1
ATOM 3318 O O . LYS A 1 410 ? -9.123 1.491 34.408 1.00 89.19 410 LYS A O 1
ATOM 3323 N N . ALA A 1 411 ? -9.961 -0.593 34.379 1.00 88.44 411 ALA A N 1
ATOM 3324 C CA . ALA A 1 411 ? -10.192 -0.641 32.941 1.00 88.44 411 ALA A CA 1
ATOM 3325 C C . ALA A 1 411 ? -11.305 0.341 32.518 1.00 88.44 411 ALA A C 1
ATOM 3327 O O . ALA A 1 411 ? -11.128 1.101 31.571 1.00 88.44 411 ALA A O 1
ATOM 3328 N N . VAL A 1 412 ? -12.410 0.416 33.269 1.00 87.62 412 VAL A N 1
ATOM 3329 C CA . VAL A 1 412 ? -13.478 1.416 33.063 1.00 87.62 412 VAL A CA 1
ATOM 3330 C C . VAL A 1 412 ? -12.970 2.846 33.280 1.00 87.62 412 VAL A C 1
ATOM 3332 O O . VAL A 1 412 ? -13.314 3.743 32.511 1.00 87.62 412 VAL A O 1
ATOM 3335 N N . ASP A 1 413 ? -12.120 3.065 34.284 1.00 85.81 413 ASP A N 1
ATOM 3336 C CA . ASP A 1 413 ? -11.500 4.359 34.564 1.00 85.81 413 ASP A CA 1
ATOM 3337 C C . ASP A 1 413 ? -10.606 4.784 33.383 1.00 85.81 413 ASP A C 1
ATOM 3339 O O . ASP A 1 413 ? -10.694 5.928 32.933 1.00 85.81 413 ASP A O 1
ATOM 3343 N N . GLN A 1 414 ? -9.832 3.859 32.799 1.00 86.06 414 GLN A N 1
ATOM 3344 C CA . GLN A 1 414 ? -9.061 4.109 31.575 1.00 86.06 414 GLN A CA 1
ATOM 3345 C C . GLN A 1 414 ? -9.968 4.511 30.401 1.00 86.06 414 GLN A C 1
ATOM 3347 O O . GLN A 1 414 ? -9.672 5.475 29.695 1.00 86.06 414 GLN A O 1
ATOM 3352 N N . LEU A 1 415 ? -11.121 3.853 30.230 1.00 83.69 415 LEU A N 1
ATOM 3353 C CA . LEU A 1 415 ? -12.102 4.253 29.214 1.00 83.69 415 LEU A CA 1
ATOM 3354 C C . LEU A 1 415 ? -12.677 5.650 29.485 1.00 83.69 415 LEU A C 1
ATOM 3356 O O . LEU A 1 415 ? -12.887 6.427 28.554 1.00 83.69 415 LEU A O 1
ATOM 3360 N N . SER A 1 416 ? -12.906 6.018 30.744 1.00 82.00 416 SER A N 1
ATOM 3361 C CA . SER A 1 416 ? -13.396 7.362 31.066 1.00 82.00 416 SER A CA 1
ATOM 3362 C C . SER A 1 416 ? -12.394 8.460 30.679 1.00 82.00 416 SER A C 1
ATOM 3364 O O . SER A 1 416 ? -12.811 9.504 30.183 1.00 82.00 416 SER A O 1
ATOM 3366 N N . LEU A 1 417 ? -11.083 8.196 30.786 1.00 83.25 417 LEU A N 1
ATOM 3367 C CA . LEU A 1 417 ? -10.029 9.115 30.332 1.00 83.25 417 LEU A CA 1
ATOM 3368 C C . LEU A 1 417 ? -10.013 9.276 28.801 1.00 83.25 417 LEU A C 1
ATOM 3370 O O . LEU A 1 417 ? -9.714 10.356 28.295 1.00 83.25 417 LEU A O 1
ATOM 3374 N N . GLY A 1 418 ? -10.390 8.229 28.061 1.00 73.44 418 GLY A N 1
ATOM 3375 C CA . GLY A 1 418 ? -10.463 8.226 26.593 1.00 73.44 418 GLY A CA 1
ATOM 3376 C C . GLY A 1 418 ? -11.626 9.028 25.984 1.00 73.44 418 GLY A C 1
ATOM 3377 O O . GLY A 1 418 ? -11.706 9.159 24.753 1.00 73.44 418 GLY A O 1
ATOM 3378 N N . ASN A 1 419 ? -12.520 9.586 26.816 1.00 78.44 419 ASN A N 1
ATOM 3379 C CA . ASN A 1 419 ? -13.719 10.328 26.405 1.00 78.44 419 ASN A CA 1
ATOM 3380 C C . ASN A 1 419 ? -14.569 9.565 25.367 1.00 78.44 419 ASN A C 1
ATOM 3382 O O . ASN A 1 419 ? -14.934 10.102 24.316 1.00 78.44 419 ASN A O 1
ATOM 3386 N N . TYR A 1 420 ? -14.865 8.289 25.635 1.00 81.44 420 TYR A N 1
ATOM 3387 C CA . TYR A 1 420 ? -15.767 7.494 24.797 1.00 81.44 420 TYR A CA 1
ATOM 3388 C C . TYR A 1 420 ? -17.229 7.934 24.963 1.00 81.44 420 TYR A C 1
ATOM 3390 O O . TYR A 1 420 ? -17.663 8.390 26.023 1.00 81.44 420 TYR A O 1
ATOM 3398 N N . SER A 1 421 ? -18.014 7.795 23.896 1.00 81.81 421 SER A N 1
ATOM 3399 C CA . SER A 1 421 ? -19.433 8.156 23.904 1.00 81.81 421 SER A CA 1
ATOM 3400 C C . SER A 1 421 ? -20.249 7.111 24.661 1.00 81.81 421 SER A C 1
ATOM 3402 O O . SER A 1 421 ? -19.930 5.932 24.613 1.00 81.81 421 SER A O 1
ATOM 3404 N N . ASN A 1 422 ? -21.330 7.515 25.332 1.00 84.38 422 ASN A N 1
ATOM 3405 C CA . ASN A 1 422 ? -22.292 6.586 25.944 1.00 84.38 422 ASN A CA 1
ATOM 3406 C C . ASN A 1 422 ? -21.676 5.549 26.910 1.00 84.38 422 ASN A C 1
ATOM 3408 O O . ASN A 1 422 ? -22.250 4.476 27.107 1.00 84.38 422 ASN A O 1
ATOM 3412 N N . LEU A 1 423 ? -20.539 5.873 27.540 1.00 85.31 423 LEU A N 1
ATOM 3413 C CA . LEU A 1 423 ? -19.864 4.990 28.494 1.00 85.31 423 LEU A CA 1
ATOM 3414 C C . LEU A 1 423 ? -20.810 4.544 29.617 1.00 85.31 423 LEU A C 1
ATOM 3416 O O . LEU A 1 423 ? -20.794 3.382 29.995 1.00 85.31 423 LEU A O 1
ATOM 3420 N N . HIS A 1 424 ? -21.690 5.432 30.087 1.00 84.75 424 HIS A N 1
ATOM 3421 C CA . HIS A 1 424 ? -22.674 5.137 31.132 1.00 84.75 424 HIS A CA 1
ATOM 3422 C C . HIS A 1 424 ? -23.559 3.924 30.810 1.00 84.75 424 HIS A C 1
ATOM 3424 O O . HIS A 1 424 ? -23.665 3.013 31.624 1.00 84.75 424 HIS A O 1
ATOM 3430 N N . HIS A 1 425 ? -24.142 3.872 29.608 1.00 85.75 425 HIS A N 1
ATOM 3431 C CA . HIS A 1 425 ? -24.993 2.752 29.195 1.00 85.75 425 HIS A CA 1
ATOM 3432 C C . HIS A 1 425 ? -24.202 1.455 29.032 1.00 85.75 425 HIS A C 1
ATOM 3434 O O . HIS A 1 425 ? -24.692 0.371 29.342 1.00 85.75 425 HIS A O 1
ATOM 3440 N N . TRP A 1 426 ? -22.966 1.558 28.542 1.00 88.25 426 TRP A N 1
ATOM 3441 C CA . TRP A 1 426 ? -22.099 0.397 28.409 1.00 88.25 426 TRP A CA 1
ATOM 3442 C C . TRP A 1 426 ? -21.682 -0.156 29.782 1.00 88.25 426 TRP A C 1
ATOM 3444 O O . TRP A 1 426 ? -21.770 -1.362 30.002 1.00 88.25 426 TRP A O 1
ATOM 3454 N N . VAL A 1 427 ? -21.329 0.716 30.732 1.00 88.50 427 VAL A N 1
ATOM 3455 C CA . VAL A 1 427 ? -21.001 0.334 32.114 1.00 88.50 427 VAL A CA 1
ATOM 3456 C C . VAL A 1 427 ? -22.211 -0.273 32.822 1.00 88.50 427 VAL A C 1
ATOM 3458 O O . VAL A 1 427 ? -22.048 -1.278 33.501 1.00 88.50 427 VAL A O 1
ATOM 3461 N N . GLU A 1 428 ? -23.425 0.243 32.613 1.00 87.44 428 GLU A N 1
ATOM 3462 C CA . GLU A 1 428 ? -24.648 -0.359 33.167 1.00 87.44 428 GLU A CA 1
ATOM 3463 C C . GLU A 1 428 ? -24.875 -1.791 32.648 1.00 87.44 428 GLU A C 1
ATOM 3465 O O . GLU A 1 428 ? -25.264 -2.685 33.401 1.00 87.44 428 GLU A O 1
ATOM 3470 N N . ASN A 1 429 ? -24.588 -2.045 31.368 1.00 88.38 429 ASN A N 1
ATOM 3471 C CA . ASN A 1 429 ? -24.664 -3.395 30.809 1.00 88.38 429 ASN A CA 1
ATOM 3472 C C . ASN A 1 429 ? -23.594 -4.326 31.397 1.00 88.38 429 ASN A C 1
ATOM 3474 O O . ASN A 1 429 ? -23.872 -5.505 31.626 1.00 88.38 429 ASN A O 1
ATOM 3478 N N . ILE A 1 430 ? -22.386 -3.820 31.653 1.00 88.06 430 ILE A N 1
ATOM 3479 C CA . ILE A 1 430 ? -21.330 -4.583 32.329 1.00 88.06 430 ILE A CA 1
ATOM 3480 C C . ILE A 1 430 ? -21.702 -4.861 33.791 1.00 88.06 430 ILE A C 1
ATOM 3482 O O . ILE A 1 430 ? -21.559 -6.003 34.221 1.00 88.06 430 ILE A O 1
ATOM 3486 N N . ASP A 1 431 ? -22.259 -3.887 34.518 1.00 89.38 431 ASP A N 1
ATOM 3487 C CA . ASP A 1 431 ? -22.739 -4.062 35.898 1.00 89.38 431 ASP A CA 1
ATOM 3488 C C . ASP A 1 431 ? -23.809 -5.161 35.964 1.00 89.38 431 ASP A C 1
ATOM 3490 O O . ASP A 1 431 ? -23.675 -6.106 36.735 1.00 89.38 431 ASP A O 1
ATOM 3494 N N . LYS A 1 432 ? -24.794 -5.145 35.053 1.00 90.25 432 LYS A N 1
ATOM 3495 C CA . LYS A 1 432 ? -25.809 -6.212 34.943 1.00 90.25 432 LYS A CA 1
ATOM 3496 C C . LYS A 1 432 ? -25.206 -7.585 34.628 1.00 90.25 432 LYS A C 1
ATOM 3498 O O . LYS A 1 432 ? -25.678 -8.603 35.135 1.00 90.25 432 LYS A O 1
ATOM 3503 N N . ARG A 1 433 ? -24.170 -7.651 33.780 1.00 89.50 433 ARG A N 1
ATOM 3504 C CA . ARG A 1 433 ? -23.464 -8.915 33.485 1.00 89.50 433 ARG A CA 1
ATOM 3505 C C . ARG A 1 433 ? -22.722 -9.439 34.713 1.00 89.50 433 ARG A C 1
ATOM 3507 O O . ARG A 1 433 ? -22.739 -10.646 34.946 1.00 89.50 433 ARG A O 1
ATOM 3514 N N . ILE A 1 434 ? -22.095 -8.554 35.482 1.00 89.88 434 ILE A N 1
ATOM 3515 C CA . ILE A 1 434 ? -21.392 -8.899 36.720 1.00 89.88 434 ILE A CA 1
ATOM 3516 C C . ILE A 1 434 ? -22.388 -9.350 37.782 1.00 89.88 434 ILE A C 1
ATOM 3518 O O . ILE A 1 434 ? -22.191 -10.410 38.365 1.00 89.88 434 ILE A O 1
ATOM 3522 N N . GLU A 1 435 ? -23.495 -8.631 37.962 1.00 89.19 435 GLU A N 1
ATOM 3523 C CA . GLU A 1 435 ? -24.582 -8.996 38.875 1.00 89.19 435 GLU A CA 1
ATOM 3524 C C . GLU A 1 435 ? -25.119 -10.398 38.568 1.00 89.19 435 GLU A C 1
ATOM 3526 O O . GLU A 1 435 ? -25.218 -11.229 39.467 1.00 89.19 435 GLU A O 1
ATOM 3531 N N . LYS A 1 436 ? -25.363 -10.718 37.289 1.00 90.81 436 LYS A N 1
ATOM 3532 C CA . LYS A 1 436 ? -25.807 -12.058 36.879 1.00 90.81 436 LYS A CA 1
ATOM 3533 C C . LYS A 1 436 ? -24.783 -13.151 37.211 1.00 90.81 436 LYS A C 1
ATOM 3535 O O . LYS A 1 436 ? -25.168 -14.226 37.668 1.00 90.81 436 LYS A O 1
ATOM 3540 N N . LYS A 1 437 ? -23.490 -12.894 36.983 1.00 87.69 437 LYS A N 1
ATOM 3541 C CA . LYS A 1 437 ? -22.411 -13.844 37.305 1.00 87.69 437 LYS A CA 1
ATOM 3542 C C . LYS A 1 437 ? -22.285 -14.049 38.813 1.00 87.69 437 LYS A C 1
ATOM 3544 O O . LYS A 1 437 ? -22.276 -15.184 39.275 1.00 87.69 437 LYS A O 1
ATOM 3549 N N . LEU A 1 438 ? -22.254 -12.964 39.585 1.00 86.44 438 LEU A N 1
ATOM 3550 C CA . LEU A 1 438 ? -22.186 -13.015 41.045 1.00 86.44 438 LEU A CA 1
ATOM 3551 C C . LEU A 1 438 ? -23.418 -13.705 41.649 1.00 86.44 438 LEU A C 1
ATOM 3553 O O . LEU A 1 438 ? -23.262 -14.515 42.558 1.00 86.44 438 LEU A O 1
ATOM 3557 N N . ALA A 1 439 ? -24.617 -13.471 41.109 1.00 87.94 439 ALA A N 1
ATOM 3558 C CA . ALA A 1 439 ? -25.834 -14.164 41.533 1.00 87.94 439 ALA A CA 1
ATOM 3559 C C . ALA A 1 439 ? -25.736 -15.683 41.317 1.00 87.94 439 ALA A C 1
ATOM 3561 O O . ALA A 1 439 ? -26.004 -16.445 42.242 1.00 87.94 439 ALA A O 1
ATOM 3562 N N . SER A 1 440 ? -25.267 -16.124 40.142 1.00 87.88 440 SER A N 1
ATOM 3563 C CA . SER A 1 440 ? -25.043 -17.550 39.859 1.00 87.88 440 SER A CA 1
ATOM 3564 C C . SER A 1 440 ? -24.010 -18.178 40.803 1.00 87.88 440 SER A C 1
ATOM 3566 O O . SER A 1 440 ? -24.172 -19.320 41.224 1.00 87.88 440 SER A O 1
ATOM 3568 N N . ARG A 1 441 ? -22.972 -17.429 41.197 1.00 83.12 441 ARG A N 1
ATOM 3569 C CA . ARG A 1 441 ? -21.984 -17.895 42.182 1.00 83.12 441 ARG A CA 1
ATOM 3570 C C . ARG A 1 441 ? -22.565 -18.041 43.583 1.00 83.12 441 ARG A C 1
ATOM 3572 O O . ARG A 1 441 ? -22.216 -18.990 44.276 1.00 83.12 441 ARG A O 1
ATOM 3579 N N . VAL A 1 442 ? -23.419 -17.111 44.008 1.00 84.31 442 VAL A N 1
ATOM 3580 C CA . VAL A 1 442 ? -24.092 -17.196 45.312 1.00 84.31 442 VAL A CA 1
ATOM 3581 C C . VAL A 1 442 ? -25.076 -18.364 45.332 1.00 84.31 442 VAL A C 1
ATOM 3583 O O . VAL A 1 442 ? -25.141 -19.066 46.334 1.00 84.31 442 VAL A O 1
ATOM 3586 N N . GLU A 1 443 ? -25.786 -18.619 44.233 1.00 86.94 443 GLU A N 1
ATOM 3587 C CA . GLU A 1 443 ? -26.666 -19.786 44.093 1.00 86.94 443 GLU A CA 1
ATOM 3588 C C . GLU A 1 443 ? -25.889 -21.104 44.246 1.00 86.94 443 GLU A C 1
ATOM 3590 O O . GLU A 1 443 ? -26.268 -21.950 45.057 1.00 86.94 443 GLU A O 1
ATOM 3595 N N . GLU A 1 444 ? -24.746 -21.239 43.563 1.00 81.94 444 GLU A N 1
ATOM 3596 C CA . GLU A 1 444 ? -23.876 -22.413 43.702 1.00 81.94 444 GLU A CA 1
ATOM 3597 C C . GLU A 1 444 ? -23.290 -22.528 45.117 1.00 81.94 444 GLU A C 1
ATOM 3599 O O . GLU A 1 444 ? -23.253 -23.611 45.696 1.00 81.94 444 GLU A O 1
ATOM 3604 N N . ALA A 1 445 ? -22.894 -21.407 45.727 1.00 81.00 445 ALA A N 1
ATOM 3605 C CA . ALA A 1 445 ? -22.408 -21.398 47.102 1.00 81.00 445 ALA A CA 1
ATOM 3606 C C . ALA A 1 445 ? -23.487 -21.865 48.093 1.00 81.00 445 ALA A C 1
ATOM 3608 O O . ALA A 1 445 ? -23.188 -22.656 48.985 1.00 81.00 445 ALA A O 1
ATOM 3609 N N . ILE A 1 446 ? -24.739 -21.420 47.933 1.00 83.25 446 ILE A N 1
ATOM 3610 C CA . ILE A 1 446 ? -25.866 -21.883 48.756 1.00 83.25 446 ILE A CA 1
ATOM 3611 C C . ILE A 1 446 ? -26.070 -23.385 48.561 1.00 83.25 446 ILE A C 1
ATOM 3613 O O . ILE A 1 446 ? -26.231 -24.099 49.548 1.00 83.25 446 ILE A O 1
ATOM 3617 N N . ARG A 1 447 ? -26.004 -23.878 47.320 1.00 84.06 447 ARG A N 1
ATOM 3618 C CA . ARG A 1 447 ? -26.139 -25.306 47.014 1.00 84.06 447 ARG A CA 1
ATOM 3619 C C . ARG A 1 447 ? -25.053 -26.147 47.695 1.00 84.06 447 ARG A C 1
ATOM 3621 O O . ARG A 1 447 ? -25.382 -27.133 48.355 1.00 84.06 447 ARG A O 1
ATOM 3628 N N . LEU A 1 448 ? -23.788 -25.728 47.616 1.00 80.31 448 LEU A N 1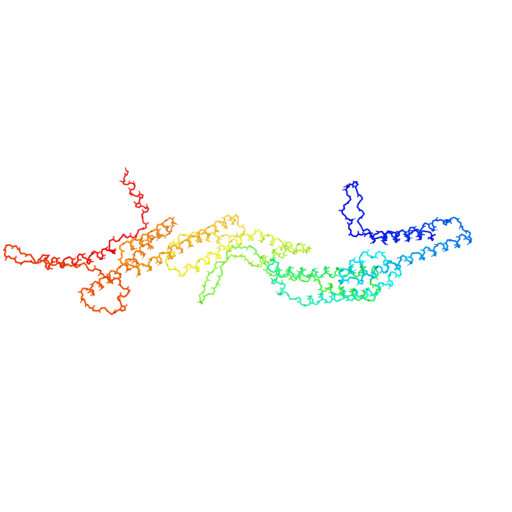
ATOM 3629 C CA . LEU A 1 448 ? -22.675 -26.387 48.311 1.00 80.31 448 LEU A CA 1
ATOM 3630 C C . LEU A 1 448 ? -22.880 -26.387 49.830 1.00 80.31 448 LEU A C 1
ATOM 3632 O O . LEU A 1 448 ? -22.719 -27.419 50.472 1.00 80.31 448 LEU A O 1
ATOM 3636 N N . TRP A 1 449 ? -23.311 -25.263 50.409 1.00 82.12 449 TRP A N 1
ATOM 3637 C CA . TRP A 1 449 ? -23.641 -25.185 51.835 1.00 82.12 449 TRP A CA 1
ATOM 3638 C C . TRP A 1 449 ? -24.773 -26.137 52.234 1.00 82.12 449 TRP A C 1
ATOM 3640 O O . TRP A 1 449 ? -24.671 -26.799 53.267 1.00 82.12 449 TRP A O 1
ATOM 3650 N N . THR A 1 450 ? -25.838 -26.245 51.431 1.00 82.56 450 THR A N 1
ATOM 3651 C CA . THR A 1 450 ? -26.924 -27.199 51.708 1.00 82.56 450 THR A CA 1
ATOM 3652 C C . THR A 1 450 ? -26.458 -28.647 51.640 1.00 82.56 450 THR A C 1
ATOM 3654 O O . THR A 1 450 ? -26.906 -29.461 52.445 1.00 82.56 450 THR A O 1
ATOM 3657 N N . LEU A 1 451 ? -25.527 -28.960 50.739 1.00 80.69 451 LEU A N 1
ATOM 3658 C CA . LEU A 1 451 ? -24.985 -30.304 50.589 1.00 80.69 451 LEU A CA 1
ATOM 3659 C C . LEU A 1 451 ? -24.092 -30.685 51.781 1.00 80.69 451 LEU A C 1
ATOM 3661 O O . LEU A 1 451 ? -24.289 -31.733 52.389 1.00 80.69 451 LEU A O 1
ATOM 3665 N N . VAL A 1 452 ? -23.196 -29.788 52.210 1.00 79.50 452 VAL A N 1
ATOM 3666 C CA . VAL A 1 452 ? -22.364 -30.020 53.405 1.00 79.50 452 VAL A CA 1
ATOM 3667 C C . VAL A 1 452 ? -23.225 -30.199 54.664 1.00 79.50 452 VAL A C 1
ATOM 3669 O O . VAL A 1 452 ? -22.924 -31.045 55.501 1.00 79.50 452 VAL A O 1
ATOM 3672 N N . LEU A 1 453 ? -24.317 -29.438 54.802 1.00 77.19 453 LEU A N 1
ATOM 3673 C CA . LEU A 1 453 ? -25.219 -29.536 55.957 1.00 77.19 453 LEU A CA 1
ATOM 3674 C C . LEU A 1 453 ? -26.097 -30.797 55.961 1.00 77.19 453 LEU A C 1
ATOM 3676 O O . LEU A 1 453 ? -26.540 -31.216 57.030 1.00 77.19 453 LEU A O 1
ATOM 3680 N N . THR A 1 454 ? -26.389 -31.376 54.794 1.00 78.25 454 THR A N 1
ATOM 3681 C CA . THR A 1 454 ? -27.227 -32.583 54.670 1.00 78.25 454 THR A CA 1
ATOM 3682 C C . THR A 1 454 ? -26.425 -33.879 54.757 1.00 78.25 454 THR A C 1
ATOM 3684 O O . THR A 1 454 ? -27.035 -34.934 54.913 1.00 78.25 454 THR A O 1
ATOM 3687 N N . HIS A 1 455 ? -25.086 -33.803 54.748 1.00 63.69 455 HIS A N 1
ATOM 3688 C CA . HIS A 1 455 ? -24.188 -34.965 54.750 1.00 63.69 455 HIS A CA 1
ATOM 3689 C C . HIS A 1 455 ? -24.551 -36.001 53.670 1.00 63.69 455 HIS A C 1
ATOM 3691 O O . HIS A 1 455 ? -24.374 -37.200 53.877 1.00 63.69 455 HIS A O 1
ATOM 3697 N N . GLU A 1 456 ? -25.074 -35.560 52.523 1.00 56.53 456 GLU A N 1
ATOM 3698 C CA . GLU A 1 456 ? -25.167 -36.434 51.354 1.00 56.53 456 GLU A CA 1
ATOM 3699 C C . GLU A 1 456 ? -23.739 -36.671 50.839 1.00 56.53 456 GLU A C 1
ATOM 3701 O O . GLU A 1 456 ? -23.006 -35.712 50.592 1.00 56.53 456 GLU A O 1
ATOM 3706 N N . GLU A 1 457 ? -23.324 -37.942 50.763 1.00 49.12 457 GLU A N 1
ATOM 3707 C CA . GLU A 1 457 ? -22.006 -38.345 50.258 1.00 49.12 457 GLU A CA 1
ATOM 3708 C C . GLU A 1 457 ? -21.806 -37.745 48.860 1.00 49.12 457 GLU A C 1
ATOM 3710 O O . GLU A 1 457 ? -22.590 -38.001 47.943 1.00 49.12 457 GLU A O 1
ATOM 3715 N N . MET A 1 458 ? -20.789 -36.895 48.707 1.00 52.56 458 MET A N 1
ATOM 3716 C CA . MET A 1 458 ? -20.383 -36.424 47.389 1.00 52.56 458 MET A CA 1
ATOM 3717 C C . MET A 1 458 ? -19.685 -37.565 46.656 1.00 52.56 458 MET A C 1
ATOM 3719 O O . MET A 1 458 ? -18.835 -38.233 47.234 1.00 52.56 458 MET A O 1
ATOM 3723 N N . ASP A 1 459 ? -19.999 -37.758 45.374 1.00 55.06 459 ASP A N 1
ATOM 3724 C CA . ASP A 1 459 ? -19.162 -38.583 44.501 1.00 55.06 459 ASP A CA 1
ATOM 3725 C C . ASP A 1 459 ? -17.732 -38.004 44.492 1.00 55.06 459 ASP A C 1
ATOM 3727 O O . ASP A 1 459 ? -17.558 -36.807 44.233 1.00 55.06 459 ASP A O 1
ATOM 3731 N N . ASP A 1 460 ? -16.723 -38.852 44.728 1.00 51.62 460 ASP A N 1
ATOM 3732 C CA . ASP A 1 460 ? -15.296 -38.502 44.890 1.00 51.62 460 ASP A CA 1
ATOM 3733 C C . ASP A 1 460 ? -14.745 -37.561 43.784 1.00 51.62 460 ASP A C 1
ATOM 3735 O O . ASP A 1 460 ? -13.841 -36.758 44.018 1.00 51.62 460 ASP A O 1
ATOM 3739 N N . GLU A 1 461 ? -15.311 -37.588 42.568 1.00 51.22 461 GLU A N 1
ATOM 3740 C CA . GLU A 1 461 ? -14.919 -36.711 41.446 1.00 51.22 461 GLU A CA 1
ATOM 3741 C C . GLU A 1 461 ? -15.325 -35.232 41.624 1.00 51.22 461 GLU A C 1
ATOM 3743 O O . GLU A 1 461 ? -14.753 -34.336 40.990 1.00 51.22 461 GLU A O 1
ATOM 3748 N N . SER A 1 462 ? -16.327 -34.959 42.462 1.00 50.84 462 SER A N 1
ATOM 3749 C CA . SER A 1 462 ? -16.850 -33.612 42.724 1.00 50.84 462 SER A CA 1
ATOM 3750 C C . SER A 1 462 ? -16.120 -32.913 43.878 1.00 50.84 462 SER A C 1
ATOM 3752 O O . SER A 1 462 ? -16.111 -31.680 43.936 1.00 50.84 462 SER A O 1
ATOM 3754 N N . GLU A 1 463 ? -15.459 -33.675 44.756 1.00 49.88 463 GLU A N 1
ATOM 3755 C CA . GLU A 1 463 ? -14.676 -33.153 45.884 1.00 49.88 463 GLU A CA 1
ATOM 3756 C C . GLU A 1 463 ? -13.340 -32.525 45.443 1.00 49.88 463 GLU A C 1
ATOM 3758 O O . GLU A 1 463 ? -12.913 -31.521 46.012 1.00 49.88 463 GLU A O 1
ATOM 3763 N N . GLU A 1 464 ? -12.697 -33.032 44.382 1.00 47.78 464 GLU A N 1
ATOM 3764 C CA . GLU A 1 464 ? -11.392 -32.518 43.920 1.00 47.78 464 GLU A CA 1
ATOM 3765 C C . GLU A 1 464 ? -11.456 -31.119 43.272 1.00 47.78 464 GLU A C 1
ATOM 3767 O O . GLU A 1 464 ? -10.439 -30.428 43.172 1.00 47.78 464 GLU A O 1
ATOM 3772 N N . LYS A 1 465 ? -12.635 -30.679 42.809 1.00 49.44 465 LYS A N 1
ATOM 3773 C CA . LYS A 1 465 ? -12.802 -29.411 42.066 1.00 49.44 465 LYS A CA 1
ATOM 3774 C C . LYS A 1 465 ? -13.509 -28.309 42.849 1.00 49.44 465 LYS A C 1
ATOM 3776 O O . LYS A 1 465 ? -13.357 -27.137 42.497 1.00 49.44 465 LYS A O 1
ATOM 3781 N N . ALA A 1 466 ? -14.278 -28.651 43.878 1.00 54.66 466 ALA A N 1
ATOM 3782 C CA . ALA A 1 466 ? -15.054 -27.689 44.648 1.00 54.66 466 ALA A CA 1
ATOM 3783 C C . ALA A 1 466 ? -14.354 -27.368 45.975 1.00 54.66 466 ALA A C 1
ATOM 3785 O O . ALA A 1 466 ? -14.109 -28.245 46.796 1.00 54.66 466 ALA A O 1
ATOM 3786 N N . VAL A 1 467 ? -14.056 -26.087 46.221 1.00 59.22 467 VAL A N 1
ATOM 3787 C CA . VAL A 1 467 ? -13.630 -25.644 47.557 1.00 59.22 467 VAL A CA 1
ATOM 3788 C C . VAL A 1 467 ? -14.843 -25.734 48.479 1.00 59.22 467 VAL A C 1
ATOM 3790 O O . VAL A 1 467 ? -15.711 -24.860 48.461 1.00 59.22 467 VAL A O 1
ATOM 3793 N N . LEU A 1 468 ? -14.910 -26.813 49.254 1.00 64.75 468 LEU A N 1
ATOM 3794 C CA . LEU A 1 468 ? -15.974 -27.047 50.222 1.00 64.75 468 LEU A CA 1
ATOM 3795 C C . LEU A 1 468 ? -15.950 -25.973 51.326 1.00 64.75 468 LEU A C 1
ATOM 3797 O O . LEU A 1 468 ? -14.872 -25.610 51.813 1.00 64.75 468 LEU A O 1
ATOM 3801 N N . PRO A 1 469 ? -17.117 -25.453 51.748 1.00 67.44 469 PRO A N 1
ATOM 3802 C CA . PRO A 1 469 ? -17.197 -24.547 52.885 1.00 67.44 469 PRO A CA 1
ATOM 3803 C C . PRO A 1 469 ? -16.660 -25.188 54.169 1.00 67.44 469 PRO A C 1
ATOM 3805 O O . PRO A 1 469 ? -17.164 -26.211 54.630 1.00 67.44 469 PRO A O 1
ATOM 3808 N N . ALA A 1 470 ? -15.652 -24.566 54.783 1.00 66.44 470 ALA A N 1
ATOM 3809 C CA . ALA A 1 470 ? -15.123 -25.006 56.070 1.00 66.44 470 ALA A CA 1
ATOM 3810 C C . ALA A 1 470 ? -16.050 -24.543 57.208 1.00 66.44 470 ALA A C 1
ATOM 3812 O O . ALA A 1 470 ? -15.937 -23.419 57.700 1.00 66.44 470 ALA A O 1
ATOM 3813 N N . LEU A 1 471 ? -16.975 -25.412 57.620 1.00 71.62 471 LEU A N 1
ATOM 3814 C CA . LEU A 1 471 ? -17.823 -25.201 58.795 1.00 71.62 471 LEU A CA 1
ATOM 3815 C C . LEU A 1 471 ? -16.971 -25.153 60.067 1.00 71.62 471 LEU A C 1
ATOM 3817 O O . LEU A 1 471 ? -16.217 -26.086 60.351 1.00 71.62 471 LEU A O 1
ATOM 3821 N N . GLN A 1 472 ? -17.115 -24.097 60.872 1.00 75.75 472 GLN A N 1
ATOM 3822 C CA . GLN A 1 472 ? -16.494 -24.084 62.197 1.00 75.75 472 GLN A CA 1
ATOM 3823 C C . GLN A 1 472 ? -17.351 -24.920 63.156 1.00 75.75 472 GLN A C 1
ATOM 3825 O O . GLN A 1 472 ? -18.534 -24.601 63.332 1.00 75.75 472 GLN A O 1
ATOM 3830 N N . PRO A 1 473 ? -16.789 -25.967 63.789 1.00 75.50 473 PRO A N 1
ATOM 3831 C CA . PRO A 1 473 ? -17.550 -26.834 64.675 1.00 75.50 473 PRO A CA 1
ATOM 3832 C C . PRO A 1 473 ? -18.042 -26.048 65.894 1.00 75.50 473 PRO A C 1
ATOM 3834 O O . PRO A 1 473 ? -17.264 -25.401 66.595 1.00 75.50 473 PRO A O 1
ATOM 3837 N N . ILE A 1 474 ? -19.347 -26.117 66.157 1.00 80.38 474 ILE A N 1
ATOM 3838 C CA . ILE A 1 474 ? -19.968 -25.483 67.323 1.00 80.38 474 ILE A CA 1
ATOM 3839 C C . ILE A 1 474 ? -19.872 -26.459 68.495 1.00 80.38 474 ILE A C 1
ATOM 3841 O O . ILE A 1 474 ? -20.551 -27.485 68.520 1.00 80.38 474 ILE A O 1
ATOM 3845 N N . VAL A 1 475 ? -19.018 -26.147 69.470 1.00 81.94 475 VAL A N 1
ATOM 3846 C CA . VAL A 1 475 ? -18.867 -26.960 70.683 1.00 81.94 475 VAL A CA 1
ATOM 3847 C C . VAL A 1 475 ? -20.029 -26.666 71.630 1.00 81.94 475 VAL A C 1
ATOM 3849 O O . VAL A 1 475 ? -20.203 -25.539 72.088 1.00 81.94 475 VAL A O 1
ATOM 3852 N N . LEU A 1 476 ? -20.832 -27.690 71.914 1.00 83.56 476 LEU A N 1
ATOM 3853 C CA . LEU A 1 476 ? -21.938 -27.625 72.866 1.00 83.56 476 LEU A CA 1
ATOM 3854 C C . LEU A 1 476 ? -21.435 -28.055 74.251 1.00 83.56 476 LEU A C 1
ATOM 3856 O O . LEU A 1 476 ? -21.093 -29.219 74.454 1.00 83.56 476 LEU A O 1
ATOM 3860 N N . GLU A 1 477 ? -21.400 -27.132 75.213 1.00 85.19 477 GLU A N 1
ATOM 3861 C CA . GLU A 1 477 ? -21.015 -27.430 76.595 1.00 85.19 477 GLU A CA 1
ATOM 3862 C C . GLU A 1 477 ? -22.252 -27.692 77.459 1.00 85.19 477 GLU A C 1
ATOM 3864 O O . GLU A 1 477 ? -23.184 -26.886 77.506 1.00 85.19 477 GLU A O 1
ATOM 3869 N N . MET A 1 478 ? -22.252 -28.795 78.209 1.00 83.50 478 MET A N 1
ATOM 3870 C CA . MET A 1 478 ? -23.253 -29.024 79.252 1.00 83.50 478 MET A CA 1
ATOM 3871 C C . MET A 1 478 ? -22.840 -28.279 80.523 1.00 83.50 478 MET A C 1
ATOM 3873 O O . MET A 1 478 ? -21.841 -28.623 81.153 1.00 83.50 478 MET A O 1
ATOM 3877 N N . ARG A 1 479 ? -23.610 -27.260 80.914 1.00 83.81 479 ARG A N 1
ATOM 3878 C CA . ARG A 1 479 ? -23.368 -26.467 82.125 1.00 83.81 479 ARG A CA 1
ATOM 3879 C C . ARG A 1 479 ? -24.427 -26.773 83.180 1.00 83.81 479 ARG A C 1
ATOM 3881 O O . ARG A 1 479 ? -25.607 -26.931 82.877 1.00 83.81 479 ARG A O 1
ATOM 3888 N N . VAL A 1 480 ? -23.996 -26.843 84.437 1.00 84.88 480 VAL A N 1
ATOM 3889 C CA . VAL A 1 480 ? -24.879 -27.004 85.599 1.00 84.88 480 VAL A CA 1
ATOM 3890 C C . VAL A 1 480 ? -24.869 -25.698 86.381 1.00 84.88 480 VAL A C 1
ATOM 3892 O O . VAL A 1 480 ? -23.844 -25.328 86.947 1.00 84.88 480 VAL A O 1
ATOM 3895 N N . THR A 1 481 ? -26.005 -25.006 86.453 1.00 82.44 481 THR A N 1
ATOM 3896 C CA . THR A 1 481 ? -26.189 -23.881 87.385 1.00 82.44 481 THR A CA 1
ATOM 3897 C C . THR A 1 481 ? -27.442 -24.117 88.207 1.00 82.44 481 THR A C 1
ATOM 3899 O O . THR A 1 481 ? -28.492 -24.422 87.647 1.00 82.44 481 THR A O 1
ATOM 3902 N N . SER A 1 482 ? -27.344 -23.981 89.531 1.00 80.44 482 SER A N 1
ATOM 3903 C CA . SER A 1 482 ? -28.493 -24.111 90.442 1.00 80.44 482 SER A CA 1
ATOM 3904 C C . SER A 1 482 ? -29.274 -25.427 90.275 1.00 80.44 482 SER A C 1
ATOM 3906 O O . SER A 1 482 ? -30.496 -25.415 90.208 1.00 80.44 482 SER A O 1
ATOM 3908 N N . GLN A 1 483 ? -28.567 -26.563 90.186 1.00 82.56 483 GLN A N 1
ATOM 3909 C CA . GLN A 1 483 ? -29.137 -27.914 89.998 1.00 82.56 483 GLN A CA 1
ATOM 3910 C C . GLN A 1 483 ? -29.902 -28.144 88.676 1.00 82.56 483 GLN A C 1
ATOM 3912 O O . GLN A 1 483 ? -30.474 -29.215 88.487 1.00 82.56 483 GLN A O 1
ATOM 3917 N N . VAL A 1 484 ? -29.865 -27.197 87.731 1.00 81.06 484 VAL A N 1
ATOM 3918 C CA . VAL A 1 484 ? -30.431 -27.360 86.385 1.00 81.06 484 VAL A CA 1
ATOM 3919 C C . VAL A 1 484 ? -29.293 -27.548 85.380 1.00 81.06 484 VAL A C 1
ATOM 3921 O O . VAL A 1 484 ? -28.391 -26.713 85.283 1.00 81.06 484 VAL A O 1
ATOM 3924 N N . MET A 1 485 ? -29.329 -28.664 84.645 1.00 81.62 485 MET A N 1
ATOM 3925 C CA . MET A 1 485 ? -28.461 -28.916 83.491 1.00 81.62 485 MET A CA 1
ATOM 3926 C C . MET A 1 485 ? -29.038 -28.224 82.256 1.00 81.62 485 MET A C 1
ATOM 3928 O O . MET A 1 485 ? -30.185 -28.478 81.894 1.00 81.62 485 MET A O 1
ATOM 3932 N N . TYR A 1 486 ? -28.244 -27.389 81.591 1.00 85.25 486 TYR A N 1
ATOM 3933 C CA . TYR A 1 486 ? -28.588 -26.808 80.294 1.00 85.25 486 TYR A CA 1
ATOM 3934 C C . TYR A 1 486 ? -27.383 -26.845 79.353 1.00 85.25 486 TYR A C 1
ATOM 3936 O O . TYR A 1 486 ? -26.230 -26.924 79.781 1.00 85.25 486 TYR A O 1
ATOM 3944 N N . VAL A 1 487 ? -27.660 -26.814 78.053 1.00 86.00 487 VAL A N 1
ATOM 3945 C CA . VAL A 1 487 ? -26.633 -26.782 77.008 1.00 86.00 487 VAL A CA 1
ATOM 3946 C C . VAL A 1 487 ? -26.354 -25.324 76.648 1.00 86.00 487 VAL A C 1
ATOM 3948 O O . VAL A 1 487 ? -27.286 -24.556 76.409 1.00 86.00 487 VAL A O 1
ATOM 3951 N N . SER A 1 488 ? -25.080 -24.942 76.651 1.00 82.69 488 SER A N 1
ATOM 3952 C CA . SER A 1 488 ? -24.588 -23.612 76.294 1.00 82.69 488 SER A CA 1
ATOM 3953 C C . SER A 1 488 ? -23.587 -23.751 75.144 1.00 82.69 488 SER A C 1
ATOM 3955 O O . SER A 1 488 ? -22.577 -24.428 75.334 1.00 82.69 488 SER A O 1
ATOM 3957 N N . PRO A 1 489 ? -23.783 -23.099 73.986 1.00 85.50 489 PRO A N 1
ATOM 3958 C CA . PRO A 1 489 ? -24.968 -22.342 73.563 1.00 85.50 489 PRO A CA 1
ATOM 3959 C C . PRO A 1 489 ? -26.222 -23.226 73.434 1.00 85.50 489 PRO A C 1
ATOM 3961 O O . PRO A 1 489 ? -26.120 -24.439 73.255 1.00 85.50 489 PRO A O 1
ATOM 3964 N N . SER A 1 490 ? -27.416 -22.632 73.531 1.00 86.19 490 SER A N 1
ATOM 3965 C CA . SER A 1 490 ? -28.669 -23.369 73.303 1.00 86.19 490 SER A CA 1
ATOM 3966 C C . SER A 1 490 ? -28.752 -23.876 71.856 1.00 86.19 490 SER A C 1
ATOM 3968 O O . SER A 1 490 ? -28.084 -23.356 70.964 1.00 86.19 490 SER A O 1
ATOM 3970 N N . ILE A 1 491 ? -29.608 -24.865 71.582 1.00 82.88 491 ILE A N 1
ATOM 3971 C CA . ILE A 1 491 ? -29.804 -25.388 70.214 1.00 82.88 491 ILE A CA 1
ATOM 3972 C C . ILE A 1 491 ? -30.217 -24.266 69.242 1.00 82.88 491 ILE A C 1
ATOM 3974 O O . ILE A 1 491 ? -29.795 -24.248 68.088 1.00 82.88 491 ILE A O 1
ATOM 3978 N N . GLU A 1 492 ? -31.011 -23.304 69.710 1.00 84.50 492 GLU A N 1
ATOM 3979 C CA . GLU A 1 492 ? -31.416 -22.132 68.926 1.00 84.50 492 GLU A CA 1
ATOM 3980 C C . GLU A 1 492 ? -30.236 -21.197 68.640 1.00 84.50 492 GLU A C 1
ATOM 3982 O O . GLU A 1 492 ? -30.074 -20.743 67.510 1.00 84.50 492 GLU A O 1
ATOM 3987 N N . GLN A 1 493 ? -29.369 -20.969 69.629 1.00 85.44 493 GLN A N 1
ATOM 3988 C CA . GLN A 1 493 ? -28.145 -20.182 69.458 1.00 85.44 493 GLN A CA 1
ATOM 3989 C C . GLN A 1 493 ? -27.146 -20.880 68.525 1.00 85.44 493 GLN A C 1
ATOM 3991 O O . GLN A 1 493 ? -26.522 -20.223 67.700 1.00 85.44 493 GLN A O 1
ATOM 3996 N N . ALA A 1 494 ? -27.033 -22.208 68.585 1.00 83.56 494 ALA A N 1
ATOM 3997 C CA . ALA A 1 494 ? -26.212 -22.976 67.653 1.00 83.56 494 ALA A CA 1
ATOM 3998 C C . ALA A 1 494 ? -26.733 -22.868 66.206 1.00 83.56 494 ALA A C 1
ATOM 4000 O O . ALA A 1 494 ? -25.948 -22.676 65.281 1.00 83.56 494 ALA A O 1
ATOM 4001 N N . ARG A 1 495 ? -28.059 -22.910 65.999 1.00 84.19 495 ARG A N 1
ATOM 4002 C CA . ARG A 1 495 ? -28.673 -22.655 64.681 1.00 84.19 495 ARG A CA 1
ATOM 4003 C C . ARG A 1 495 ? -28.418 -21.231 64.189 1.00 84.19 495 ARG A C 1
ATOM 4005 O O . ARG A 1 495 ? -28.129 -21.053 63.010 1.00 84.19 495 ARG A O 1
ATOM 4012 N N . ALA A 1 496 ? -28.494 -20.238 65.075 1.00 85.75 496 ALA A N 1
ATOM 4013 C CA . ALA A 1 496 ? -28.159 -18.856 64.741 1.00 85.75 496 ALA A CA 1
ATOM 4014 C C . ALA A 1 496 ? -26.685 -18.721 64.323 1.00 85.75 496 ALA A C 1
ATOM 4016 O O . ALA A 1 496 ? -26.407 -18.140 63.283 1.00 85.75 496 ALA A O 1
ATOM 4017 N N . HIS A 1 497 ? -25.756 -19.357 65.043 1.00 85.12 497 HIS A N 1
ATOM 4018 C CA . HIS A 1 497 ? -24.339 -19.373 64.672 1.00 85.12 497 HIS A CA 1
ATOM 4019 C C . HIS A 1 497 ? -24.071 -20.049 63.318 1.00 85.12 497 HIS A C 1
ATOM 4021 O O . HIS A 1 497 ? -23.223 -19.573 62.568 1.00 85.12 497 HIS A O 1
ATOM 4027 N N . LEU A 1 498 ? -24.793 -21.120 62.966 1.00 83.56 498 LEU A N 1
ATOM 4028 C CA . LEU A 1 498 ? -24.703 -21.721 61.626 1.00 83.56 498 LEU A CA 1
ATOM 4029 C C . LEU A 1 498 ? -25.211 -20.769 60.533 1.00 83.56 498 LEU A C 1
ATOM 4031 O O . LEU A 1 498 ? -24.587 -20.655 59.479 1.00 83.56 498 LEU A O 1
ATOM 4035 N N . LEU A 1 499 ? -26.317 -20.062 60.786 1.00 84.50 499 LEU A N 1
ATOM 4036 C CA . LEU A 1 499 ? -26.836 -19.047 59.867 1.00 84.50 499 LEU A CA 1
ATOM 4037 C C . LEU A 1 499 ? -25.869 -17.868 59.714 1.00 84.50 499 LEU A C 1
ATOM 4039 O O . LEU A 1 499 ? -25.667 -17.406 58.595 1.00 84.50 499 LEU A O 1
ATOM 4043 N N . ASP A 1 500 ? -25.223 -17.428 60.795 1.00 85.94 500 ASP A N 1
ATOM 4044 C CA . ASP A 1 500 ? -24.201 -16.379 60.751 1.00 85.94 500 ASP A CA 1
ATOM 4045 C C . ASP A 1 500 ? -23.003 -16.793 59.887 1.00 85.94 500 ASP A C 1
ATOM 4047 O O . ASP A 1 500 ? -22.494 -15.983 59.113 1.00 85.94 500 ASP A O 1
ATOM 4051 N N . GLN A 1 501 ? -22.572 -18.059 59.958 1.00 83.62 501 GLN A N 1
ATOM 4052 C CA . GLN A 1 501 ? -21.500 -18.576 59.099 1.00 83.62 501 GLN A CA 1
ATOM 4053 C C . GLN A 1 501 ? -21.907 -18.589 57.616 1.00 83.62 501 GLN A C 1
ATOM 4055 O O . GLN A 1 501 ? -21.118 -18.184 56.758 1.00 83.62 501 GLN A O 1
ATOM 4060 N N . LEU A 1 502 ? -23.148 -18.978 57.306 1.00 83.00 502 LEU A N 1
ATOM 4061 C CA . LEU A 1 502 ? -23.685 -18.939 55.942 1.00 83.00 502 LEU A CA 1
ATOM 4062 C C . LEU A 1 502 ? -23.814 -17.498 55.422 1.00 83.00 502 LEU A C 1
ATOM 4064 O O . LEU A 1 502 ? -23.432 -17.215 54.286 1.00 83.00 502 LEU A O 1
ATOM 4068 N N . LEU A 1 503 ? -24.296 -16.570 56.251 1.00 82.88 503 LEU A N 1
ATOM 4069 C CA . LEU A 1 503 ? -24.392 -15.149 55.911 1.00 82.88 503 LEU A CA 1
ATOM 4070 C C . LEU A 1 503 ? -23.010 -14.518 55.720 1.00 82.88 503 LEU A C 1
ATOM 4072 O O . LEU A 1 503 ? -22.825 -13.734 54.791 1.00 82.88 503 LEU A O 1
ATOM 4076 N N . ALA A 1 504 ? -22.020 -14.883 56.539 1.00 82.19 504 ALA A N 1
ATOM 4077 C CA . ALA A 1 504 ? -20.635 -14.453 56.359 1.00 82.19 504 ALA A CA 1
ATOM 4078 C C . ALA A 1 504 ? -20.073 -14.943 55.017 1.00 82.19 504 ALA A C 1
ATOM 4080 O O . ALA A 1 504 ? -19.409 -14.181 54.312 1.00 82.19 504 ALA A O 1
ATOM 4081 N N . TRP A 1 505 ? -20.404 -16.175 54.621 1.00 79.44 505 TRP A N 1
ATOM 4082 C CA . TRP A 1 505 ? -20.036 -16.720 53.319 1.00 79.44 505 TRP A CA 1
ATOM 4083 C C . TRP A 1 505 ? -20.732 -15.969 52.176 1.00 79.44 505 TRP A C 1
ATOM 4085 O O . TRP A 1 505 ? -20.073 -15.524 51.244 1.00 79.44 505 TRP A O 1
ATOM 4095 N N . GLN A 1 506 ? -22.040 -15.723 52.243 1.00 81.94 506 GLN A N 1
ATOM 4096 C CA . GLN A 1 506 ? -22.754 -14.928 51.229 1.00 81.94 506 GLN A CA 1
ATOM 4097 C C . GLN A 1 506 ? -22.236 -13.481 51.138 1.00 81.94 506 GLN A C 1
ATOM 4099 O O . GLN A 1 506 ? -22.100 -12.922 50.046 1.00 81.94 506 GLN A O 1
ATOM 4104 N N . SER A 1 507 ? -21.884 -12.888 52.281 1.00 82.12 507 SER A N 1
ATOM 4105 C CA . SER A 1 507 ? -21.362 -11.523 52.384 1.00 82.12 507 SER A CA 1
ATOM 4106 C C . SER A 1 507 ? -20.083 -11.320 51.571 1.00 82.12 507 SER A C 1
ATOM 4108 O O . SER A 1 507 ? -19.873 -10.231 51.042 1.00 82.12 507 SER A O 1
ATOM 4110 N N . VAL A 1 508 ? -19.271 -12.363 51.361 1.00 81.19 508 VAL A N 1
ATOM 4111 C CA . VAL A 1 508 ? -18.074 -12.314 50.499 1.00 81.19 508 VAL A CA 1
ATOM 4112 C C . VAL A 1 508 ? -18.376 -11.729 49.115 1.00 81.19 508 VAL A C 1
ATOM 4114 O O . VAL A 1 508 ? -17.571 -10.960 48.590 1.00 81.19 508 VAL A O 1
ATOM 4117 N N . VAL A 1 509 ? -19.537 -12.059 48.547 1.00 78.56 509 VAL A N 1
ATOM 4118 C CA . VAL A 1 509 ? -19.972 -11.587 47.227 1.00 78.56 509 VAL A CA 1
ATOM 4119 C C . VAL A 1 509 ? -20.890 -10.366 47.333 1.00 78.56 509 VAL A C 1
ATOM 4121 O O . VAL A 1 509 ? -20.753 -9.430 46.550 1.00 78.56 509 VAL A O 1
ATOM 4124 N N . ILE A 1 510 ? -21.799 -10.341 48.312 1.00 78.38 510 ILE A N 1
ATOM 4125 C CA . ILE A 1 510 ? -22.822 -9.285 48.441 1.00 78.38 510 ILE A CA 1
ATOM 4126 C C . ILE A 1 510 ? -22.232 -7.953 48.939 1.00 78.38 510 ILE A C 1
ATOM 4128 O O . ILE A 1 510 ? -22.753 -6.891 48.609 1.00 78.38 510 ILE A O 1
ATOM 4132 N N . SER A 1 511 ? -21.134 -7.980 49.701 1.00 79.94 511 SER A N 1
ATOM 4133 C CA . SER A 1 511 ? -20.485 -6.768 50.233 1.00 79.94 511 SER A CA 1
ATOM 4134 C C . SER A 1 511 ? -19.617 -6.015 49.216 1.00 79.94 511 SER A C 1
ATOM 4136 O O . SER A 1 511 ? -19.025 -4.986 49.551 1.00 79.94 511 SER A O 1
ATOM 4138 N N . GLN A 1 512 ? -19.515 -6.513 47.983 1.00 79.00 512 GLN A N 1
ATOM 4139 C CA . GLN A 1 512 ? -18.609 -5.953 46.987 1.00 79.00 512 GLN A CA 1
ATOM 4140 C C . GLN A 1 512 ? -19.113 -4.612 46.425 1.00 79.00 512 GLN A C 1
ATOM 4142 O O . GLN A 1 512 ? -20.317 -4.427 46.223 1.00 79.00 512 GLN A O 1
ATOM 4147 N N . PRO A 1 513 ? -18.205 -3.658 46.142 1.00 76.81 513 PRO A N 1
ATOM 4148 C CA . PRO A 1 513 ? -18.579 -2.366 45.583 1.00 76.81 513 PRO A CA 1
ATOM 4149 C C . PRO A 1 513 ? -19.063 -2.510 44.135 1.00 76.81 513 PRO A C 1
ATOM 4151 O O . PRO A 1 513 ? -18.443 -3.199 43.324 1.00 76.81 513 PRO A O 1
ATOM 4154 N N . ARG A 1 514 ? -20.148 -1.803 43.794 1.00 78.56 514 ARG A N 1
ATOM 4155 C CA . ARG A 1 514 ? -20.625 -1.694 42.407 1.00 78.56 514 ARG A CA 1
ATOM 4156 C C . ARG A 1 514 ? -19.663 -0.871 41.555 1.00 78.56 514 ARG A C 1
ATOM 4158 O O . ARG A 1 514 ? -19.044 0.083 42.034 1.00 78.56 514 ARG A O 1
ATOM 4165 N N . ILE A 1 515 ? -19.584 -1.219 40.275 1.00 79.00 515 ILE A N 1
ATOM 4166 C CA . ILE A 1 515 ? -18.768 -0.488 39.305 1.00 79.00 515 ILE A CA 1
ATOM 4167 C C . ILE A 1 515 ? -19.478 0.814 38.946 1.00 79.00 515 ILE A C 1
ATOM 4169 O O . ILE A 1 515 ? -20.694 0.854 38.770 1.00 79.00 515 ILE A O 1
ATOM 4173 N N . SER A 1 516 ? -18.717 1.902 38.840 1.00 73.50 516 SER A N 1
ATOM 4174 C CA . SER A 1 516 ? -19.274 3.216 38.512 1.00 73.50 516 SER A CA 1
ATOM 4175 C C . SER A 1 516 ? -18.435 3.938 37.469 1.00 73.50 516 SER A C 1
ATOM 4177 O O . SER A 1 516 ? -17.213 3.984 37.537 1.00 73.50 516 SER A O 1
ATOM 4179 N N . SER A 1 517 ? -19.104 4.559 36.503 1.00 68.44 517 SER A N 1
ATOM 4180 C CA . SER A 1 517 ? -18.471 5.394 35.474 1.00 68.44 517 SER A CA 1
ATOM 4181 C C . SER A 1 517 ? -18.137 6.815 35.956 1.00 68.44 517 SER A C 1
ATOM 4183 O O . SER A 1 517 ? -17.507 7.577 35.234 1.00 68.44 517 SER A O 1
ATOM 4185 N N . THR A 1 518 ? -18.622 7.220 37.135 1.00 66.81 518 THR A N 1
ATOM 4186 C CA . THR A 1 518 ? -18.602 8.614 37.622 1.00 66.81 518 THR A CA 1
ATOM 4187 C C . THR A 1 518 ? -17.563 8.865 38.711 1.00 66.81 518 THR A C 1
ATOM 4189 O O . THR A 1 518 ? -17.582 9.924 39.330 1.00 66.81 518 THR A O 1
ATOM 4192 N N . ARG A 1 519 ? -16.622 7.943 38.952 1.00 67.25 519 ARG A N 1
ATOM 4193 C CA . ARG A 1 519 ? -15.647 8.066 40.048 1.00 67.25 519 ARG A CA 1
ATOM 4194 C C . ARG A 1 519 ? -14.840 9.369 39.997 1.00 67.25 519 ARG A C 1
ATOM 4196 O O . ARG A 1 519 ? -14.648 9.995 41.032 1.00 67.25 519 ARG A O 1
ATOM 4203 N N . PHE A 1 520 ? -14.450 9.820 38.804 1.00 61.41 520 PHE A N 1
ATOM 4204 C CA . PHE A 1 520 ? -13.762 11.103 38.617 1.00 61.41 520 PHE A CA 1
ATOM 4205 C C . PHE A 1 520 ? -14.662 12.317 38.897 1.00 61.41 520 PHE A C 1
ATOM 4207 O O . PHE A 1 520 ? -14.214 13.281 39.510 1.00 61.41 520 PHE A O 1
ATOM 4214 N N . GLN A 1 521 ? -15.942 12.260 38.518 1.00 59.31 521 GLN A N 1
ATOM 4215 C CA . GLN A 1 521 ? -16.915 13.320 38.820 1.00 59.31 521 GLN A CA 1
ATOM 4216 C C . GLN A 1 521 ? -17.255 13.364 40.317 1.00 59.31 521 GLN A C 1
ATOM 4218 O O . GLN A 1 521 ? -17.402 14.440 40.884 1.00 59.31 521 GLN A O 1
ATOM 4223 N N . LEU A 1 522 ? -17.333 12.202 40.969 1.00 58.56 522 LEU A N 1
ATOM 4224 C CA . LEU A 1 522 ? -17.578 12.070 42.405 1.00 58.56 522 LEU A CA 1
ATOM 4225 C C . LEU A 1 522 ? -16.366 12.488 43.249 1.00 58.56 522 LEU A C 1
ATOM 4227 O O . LEU A 1 522 ? -16.557 13.028 44.333 1.00 58.56 522 LEU A O 1
ATOM 4231 N N . ALA A 1 523 ? -15.138 12.273 42.764 1.00 59.12 523 ALA A N 1
ATOM 4232 C CA . ALA A 1 523 ? -13.924 12.782 43.403 1.00 59.12 523 ALA A CA 1
ATOM 4233 C C . ALA A 1 523 ? -13.869 14.318 43.349 1.00 59.12 523 ALA A C 1
ATOM 4235 O O . ALA A 1 523 ? -13.700 14.954 44.383 1.00 59.12 523 ALA A O 1
ATOM 4236 N N . LEU A 1 524 ? -14.135 14.909 42.177 1.00 55.53 524 LEU A N 1
ATOM 4237 C CA . LEU A 1 524 ? -14.236 16.366 42.016 1.00 55.53 524 LEU A CA 1
ATOM 4238 C C . LEU A 1 524 ? -15.371 16.972 42.862 1.00 55.53 524 LEU A C 1
ATOM 4240 O O . LEU A 1 524 ? -15.214 18.052 43.425 1.00 55.53 524 LEU A O 1
ATOM 4244 N N . ALA A 1 525 ? -16.508 16.276 42.976 1.00 53.28 525 ALA A N 1
ATOM 4245 C CA . ALA A 1 525 ? -17.624 16.715 43.808 1.00 53.28 525 ALA A CA 1
ATOM 4246 C C . ALA A 1 525 ? -17.309 16.628 45.312 1.00 53.28 525 ALA A C 1
ATOM 4248 O O . ALA A 1 525 ? -17.690 17.530 46.054 1.00 53.28 525 ALA A O 1
ATOM 4249 N N . ARG A 1 526 ? -16.586 15.592 45.765 1.00 53.56 526 ARG A N 1
ATOM 4250 C CA . ARG A 1 526 ? -16.145 15.468 47.165 1.00 53.56 526 ARG A CA 1
ATOM 4251 C C . ARG A 1 526 ? -15.213 16.604 47.578 1.00 53.56 526 ARG A C 1
ATOM 4253 O O . ARG A 1 526 ? -15.470 17.222 48.607 1.00 53.56 526 ARG A O 1
ATOM 4260 N N . ASP A 1 527 ? -14.236 16.943 46.739 1.00 48.59 527 ASP A N 1
ATOM 4261 C CA . ASP A 1 527 ? -13.322 18.065 47.002 1.00 48.59 527 ASP A CA 1
ATOM 4262 C C . ASP A 1 527 ? -14.064 19.415 47.039 1.00 48.59 527 ASP A C 1
ATOM 4264 O O . ASP A 1 527 ? -13.702 20.302 47.804 1.00 48.59 527 ASP A O 1
ATOM 4268 N N . SER A 1 528 ? -15.147 19.569 46.265 1.00 48.41 528 SER A N 1
ATOM 4269 C CA . SER A 1 528 ? -15.977 20.785 46.283 1.00 48.41 528 SER A CA 1
ATOM 4270 C C . SER A 1 528 ? -16.920 20.904 47.487 1.00 48.41 528 SER A C 1
ATOM 4272 O O . SER A 1 528 ? -17.415 21.991 47.756 1.00 48.41 528 SER A O 1
ATOM 4274 N N . THR A 1 529 ? -17.193 19.803 48.193 1.00 48.78 529 THR A N 1
ATOM 4275 C CA . THR A 1 529 ? -18.017 19.797 49.418 1.00 48.78 529 THR A CA 1
ATOM 4276 C C . THR A 1 529 ? -17.197 19.913 50.703 1.00 48.78 529 THR A C 1
ATOM 4278 O O . THR A 1 529 ? -17.773 20.127 51.766 1.00 48.78 529 THR A O 1
ATOM 4281 N N . GLU A 1 530 ? -15.873 19.759 50.612 1.00 44.88 530 GLU A N 1
ATOM 4282 C CA . GLU A 1 530 ? -14.929 19.902 51.730 1.00 44.88 530 GLU A CA 1
ATOM 4283 C C . GLU A 1 530 ? -14.212 21.272 51.753 1.00 44.88 530 GLU A C 1
ATOM 4285 O O . GLU A 1 530 ? -13.404 21.519 52.650 1.00 44.88 530 GLU A O 1
ATOM 4290 N N . ALA A 1 531 ? -14.541 22.177 50.820 1.00 39.97 531 ALA A N 1
ATOM 4291 C CA . ALA A 1 531 ? -14.148 23.592 50.805 1.00 39.97 531 ALA A CA 1
ATOM 4292 C C . ALA A 1 531 ? -15.358 24.491 51.091 1.00 39.97 531 ALA A C 1
ATOM 4294 O O . ALA A 1 531 ? -15.171 25.518 51.786 1.00 39.97 531 ALA A O 1
#

Organism: Parascaris univalens (NCBI:txid6257)

Secondary structure (DSSP, 8-state):
-HHHHHHHHHHHHHHHHHHHSS-TT-SS--S------------HHHHHHHHHHHHHHHHHHTS-TT--SHHHHHHHHHHHHHHHHHHHHHHHHHHHHHHHHHHH--SHHHHHHHHHHHGGGTTSHHHHHHHHHHHHHHHHHHHHHHHHHHHHHHT--HHHHHHHHHTTT--HHHHHHHHHHHHHHHHHHHHHHHHHHHGGGGGGSHHHHHHHHHHHHHHHHT-THHHHHHHHHHHHHTT----SBSEEEEEEEETTEEEEEEEES--HHHHHHHHHHHHHHHTT----HHHHHHHHHHHHHHHHHHHHHHHHHHHHHHHHHHTTSSSHHHHTHHHHHHHHHHHHHHHT-BTT-TTHHHHHHHHHHHHHHHHHHHHHHHHHHHHHHHHHHHHHHS-S-HHHHHHHHHHHHHHHHHHHHTT-TTHHHHHHHHHHHHHHHHHHHHHHHHHHHHHHHHTPPPPHHHHTTS----PPP---EEEEETTEEEEES-HHHHHHHHHHHHHHHHHHHHTSPPP-TTHHHHHHHHHHH--

pLDDT: mean 78.32, std 12.79, range [28.44, 93.19]

InterPro domains:
  IPR013594 Dynein heavy chain, tail [PF08385] (2-359)
  IPR026983 Dynein heavy chain [PTHR46532] (3-509)

Foldseek 3Di:
DVVVVVVVVLVLVLVLLVQQLPPPPPDPDPDDDDDDDDPDDDPVVSVVLNVLSVVLVVQLVPQDPPDPDPVSVVVNVVSVVSSVVSVVVSLVVVLVVLCVQCVPDPDLVSNLVSLLSNLSVCVDPVSVVSCVVVLVVSLVVLVVVVVVLVVCVVPDDLVVQCVVVVVVVAHSLLSLLVSLVVSLVVLVVSLVSCCSNPPPCLCVDPSSVVSVVVSVVVVVVSDSVVSVVVVLVVCVVVPDDLWDAQWDWDFDDDPNDTDTAIAGPQDVVLVNQLSNVVSCVVVVDDDPVVSVVSSVLSVVCVVLSVLVRVLSVLVVVLVVVCVPDPPVCQFCVVLVVVLVVLVVVRRPDGSPDPCSVVSSVVSSVSSVLSNVLSVLVVVLVVLLVVLLVCLLQPDLALVSVQVSLVSNLVSLQVSLVVVTHPSVVSLVVSLVSSVVSLVVVLVVLVVLLVCVVVVDDDDPVVVVRDPRDDDDDDDWDFDDDPNDTDTPPHPVVVVVVSVVSSVVSSCSSVVHDGRDSCPVVVVVVVVVVVD